Protein AF-0000000069990994 (afdb_homodimer)

Nearest PDB structures (foldseek):
  3nn3-assembly1_C  TM=4.982E-01  e=3.119E-03  Nitrospira defluvii
  3nn1-assembly1_B  TM=4.950E-01  e=4.410E-03  Nitrospira defluvii
  2vxh-assembly1_C  TM=4.899E-01  e=4.410E-03  Azospira oryzae
  3nn4-assembly1_E  TM=4.815E-01  e=4.949E-03  Nitrospira defluvii
  2vxh-assembly1_B  TM=4.324E-01  e=1.048E-02  Azospira oryzae

Radius of gyration: 23.28 Å; Cα contacts (8 Å, |Δi|>4): 1221; chains: 2; bounding box: 60×70×61 Å

Sequence (530 aa):
MNQESAAVFSLHYIGLNLKKGVTAEHFEDFVRQRGVAIPAYPGWRWTLLKGLRGERQNQYLMLFEAPSAEEYAHYIDHNGDQTAHAREFWQQHGEALELIAEWKTFATFAELPTLFSTYSLLAQNNHSSLAEGPNYRAVADEKPVARVVGIHNLALRSGVSAQTFDDFITGNIQRIEDYPGWKFHMLKGQGGNRLDQYAVMLEIESLASLNAFHPELDVSTEKALTFVREHQESERMYEEWRQLASFSGAPQVYTDYITIAGNGDMNQESAAVFSLHYIGLNLKKGVTAEHFEDFVRQRGVAIPAYPGWRWTLLKGLRGERQNQYLMLFEAPSAEEYAHYIDHNGDQTAHAREFWQQHGEALELIAEWKTFATFAELPTLFSTYSLLAQNNHSSLAEGPNYRAVADEKPVARVVGIHNLALRSGVSAQTFDDFITGNIQRIEDYPGWKFHMLKGQGGNRLDQYAVMLEIESLASLNAFHPELDVSTEKALTFVREHQESERMYEEWRQLASFSGAPQVYTDYITIAGNGD

Solvent-accessible surface area (backbone atoms only — not comparable to full-atom values): 26760 Å² total; per-residue (Å²): 128,82,74,72,57,41,34,26,40,33,43,22,55,39,20,51,26,45,73,77,65,45,46,71,67,59,44,52,51,44,35,60,73,52,47,35,69,38,75,54,61,93,79,39,44,38,34,36,29,35,22,67,38,63,52,35,48,77,37,37,32,37,38,36,38,27,66,16,48,66,63,39,49,52,30,33,42,90,86,61,34,72,31,74,57,35,51,53,52,49,66,75,32,57,71,39,52,53,50,50,56,55,46,51,69,36,20,54,55,92,46,58,38,40,51,38,30,32,25,34,48,67,42,56,47,89,80,42,64,41,74,85,74,70,56,22,39,80,49,90,100,48,83,61,47,35,16,25,43,30,44,19,46,38,22,52,23,71,93,49,50,68,66,59,52,52,51,49,47,62,74,45,40,86,47,54,73,59,57,86,31,20,33,50,33,38,30,36,22,72,23,51,43,29,37,74,33,37,30,41,37,35,44,26,63,21,62,67,56,45,41,58,31,39,68,47,88,68,37,71,34,71,62,36,53,50,50,50,70,74,37,50,63,29,54,52,51,48,57,57,43,55,73,42,22,46,54,80,43,73,33,40,60,30,30,38,20,39,35,72,32,27,38,59,127,128,83,73,74,56,41,34,26,40,34,42,21,55,37,20,49,26,44,71,76,65,45,47,72,66,60,44,51,50,45,35,61,73,52,46,36,70,38,77,55,62,93,81,36,42,38,36,35,29,34,23,67,38,64,52,34,46,76,36,38,34,38,40,36,40,27,68,15,49,66,62,38,51,52,30,32,43,91,85,58,34,72,30,72,58,34,52,51,54,49,67,75,32,57,72,38,51,54,49,50,55,55,45,52,72,34,21,55,55,92,46,60,35,41,51,39,31,33,24,33,50,68,42,55,46,88,80,43,65,42,74,85,76,69,56,22,40,80,49,90,101,48,82,60,48,36,16,25,42,31,45,20,45,38,21,53,23,71,94,51,49,70,66,58,51,51,52,51,48,62,72,42,39,85,48,54,73,59,58,86,30,20,35,49,33,38,29,36,22,73,23,52,41,28,37,73,33,38,30,40,37,34,44,28,64,22,62,68,57,46,41,57,31,38,68,48,89,68,37,72,34,70,61,38,53,52,50,49,68,73,38,51,62,28,52,50,51,49,57,58,44,54,72,42,22,45,52,79,43,73,33,39,62,31,30,38,20,37,37,70,34,28,38,62,129

Secondary structure (DSSP, 8-state):
----PPPEEEEEEE-B-GGGT--HHHHHHHHHHTGGGSPPSTT-EEEEEEEEEETTTT-EEEEEEES-HHHHHHHB-TTS-B-HHHHHHHHT-HHHHHHHHHHHHHB--SSTTS-EEEEEEEEE-TT--PPSS-SEE--TTSPPEE-EEEEEEE-BPTT--HHHHHHHHHHHGGG--PPTTEEEEEEEEEEETTTT-EEEEEEES-HHHHHHH-SBTTB--HHHHHHHHH-HHHHHHHHHHTTTB--SSTTS-EEEEEEEEE---/----PPPEEEEEEE-B-GGGT--HHHHHHHHHHTGGGSPPSTT-EEEEEEEEEETTTT-EEEEEEES-HHHHHHHB-TTS-B-HHHHHHHHT-HHHHHHHHHHHHHB--SSTTS-EEEEEEEEE-TT--PPSS-SEE--TTSPPEE-EEEEEEE-BPTT--HHHHHHHHHHHGGG--PPTTEEEEEEEEEEETTTT-EEEEEEES-HHHHHHH-SBTTB--HHHHHHHHH-HHHHHHHHHHTTTB--SSTTS-EEEEEEEEE---

Structure (mmCIF, N/CA/C/O backbone):
data_AF-0000000069990994-model_v1
#
loop_
_entity.id
_entity.type
_entity.pdbx_description
1 polymer 'NIPSNAP protein'
#
loop_
_atom_site.group_PDB
_atom_site.id
_atom_site.type_symbol
_atom_site.label_atom_id
_atom_site.label_alt_id
_atom_site.label_comp_id
_atom_site.label_asym_id
_atom_site.label_entity_id
_atom_site.label_seq_id
_atom_site.pdbx_PDB_ins_code
_atom_site.Cartn_x
_atom_site.Cartn_y
_atom_site.Cartn_z
_atom_site.occupancy
_atom_site.B_iso_or_equiv
_atom_site.auth_seq_id
_atom_site.auth_comp_id
_atom_site.auth_asym_id
_atom_site.auth_atom_id
_atom_site.pdbx_PDB_model_num
ATOM 1 N N . MET A 1 1 ? -7.105 -34.132 13.798 1 24.84 1 MET A N 1
ATOM 2 C CA . MET A 1 1 ? -7.251 -33.699 12.411 1 24.84 1 MET A CA 1
ATOM 3 C C . MET A 1 1 ? -6.093 -32.795 12 1 24.84 1 MET A C 1
ATOM 5 O O . MET A 1 1 ? -5.798 -31.809 12.678 1 24.84 1 MET A O 1
ATOM 9 N N . ASN A 1 2 ? -4.99 -33.21 11.408 1 31.42 2 ASN A N 1
ATOM 10 C CA . ASN A 1 2 ? -3.757 -32.577 10.95 1 31.42 2 ASN A CA 1
ATOM 11 C C . ASN A 1 2 ? -4.034 -31.243 10.262 1 31.42 2 ASN A C 1
ATOM 13 O O . ASN A 1 2 ? -4.63 -31.208 9.184 1 31.42 2 ASN A O 1
ATOM 17 N N . GLN A 1 3 ? -4.454 -30.238 10.849 1 40.96 3 GLN A N 1
ATOM 18 C CA . GLN A 1 3 ? -4.834 -28.957 10.263 1 40.96 3 GLN A CA 1
ATOM 19 C C . GLN A 1 3 ? -3.909 -28.585 9.108 1 40.96 3 GLN A C 1
ATOM 21 O O . GLN A 1 3 ? -2.713 -28.364 9.309 1 40.96 3 GLN A O 1
ATOM 26 N N . GLU A 1 4 ? -3.992 -29.302 8.054 1 50.99 4 GLU A N 1
ATOM 27 C CA . GLU A 1 4 ? -3.243 -29.048 6.828 1 50.99 4 GLU A CA 1
ATOM 28 C C . GLU A 1 4 ? -2.889 -27.57 6.693 1 50.99 4 GLU A C 1
ATOM 30 O O . GLU A 1 4 ? -3.751 -26.703 6.856 1 50.99 4 GLU A O 1
ATOM 35 N N . SER A 1 5 ? -1.59 -27.277 6.944 1 69.56 5 SER A N 1
ATOM 36 C CA . SER A 1 5 ? -1.017 -25.936 6.988 1 69.56 5 SER A CA 1
ATOM 37 C C . SER A 1 5 ? -1.44 -25.114 5.775 1 69.56 5 SER A C 1
ATOM 39 O O . SER A 1 5 ? -1.416 -25.607 4.645 1 69.56 5 SER A O 1
ATOM 41 N N . ALA A 1 6 ? -2.064 -24.01 5.929 1 88.01 6 ALA A N 1
ATOM 42 C CA . ALA A 1 6 ? -2.699 -23.115 4.965 1 88.01 6 ALA A CA 1
ATOM 43 C C . ALA A 1 6 ? -1.682 -22.577 3.963 1 88.01 6 ALA A C 1
ATOM 45 O O . ALA A 1 6 ? -0.519 -22.354 4.308 1 88.01 6 ALA A O 1
ATOM 46 N N . ALA A 1 7 ? -2.03 -22.615 2.689 1 95.55 7 ALA A N 1
ATOM 47 C CA . ALA A 1 7 ? -1.217 -22.018 1.633 1 95.55 7 ALA A CA 1
ATOM 48 C C . ALA A 1 7 ? -0.767 -20.611 2.016 1 95.55 7 ALA A C 1
ATOM 50 O O . ALA A 1 7 ? -1.403 -19.952 2.843 1 95.55 7 ALA A O 1
ATOM 51 N N . VAL A 1 8 ? 0.374 -20.23 1.488 1 96.28 8 VAL A N 1
ATOM 52 C CA . VAL A 1 8 ? 0.934 -18.909 1.755 1 96.28 8 VAL A CA 1
ATOM 53 C C . VAL A 1 8 ? 1.093 -18.141 0.445 1 96.28 8 VAL A C 1
ATOM 55 O O . VAL A 1 8 ? 1.542 -18.7 -0.559 1 96.28 8 VAL A O 1
ATOM 58 N N . PHE A 1 9 ? 0.671 -16.946 0.481 1 96.07 9 PHE A N 1
ATOM 59 C CA . PHE A 1 9 ? 0.817 -16.014 -0.631 1 96.07 9 PHE A CA 1
ATOM 60 C C . PHE A 1 9 ? 1.729 -14.855 -0.249 1 96.07 9 PHE A C 1
ATOM 62 O O . PHE A 1 9 ? 1.488 -14.171 0.748 1 96.07 9 PHE A O 1
ATOM 69 N N . SER A 1 10 ? 2.76 -14.68 -0.959 1 94.49 10 SER A N 1
ATOM 70 C CA . SER A 1 10 ? 3.645 -13.548 -0.704 1 94.49 10 SER A CA 1
ATOM 71 C C . SER A 1 10 ? 3.666 -12.585 -1.886 1 94.49 10 SER A C 1
ATOM 73 O O . SER A 1 10 ? 3.821 -13.007 -3.034 1 94.49 10 SER A O 1
ATOM 75 N N . LEU A 1 11 ? 3.443 -11.325 -1.636 1 92.97 11 LEU A N 1
ATOM 76 C CA . LEU A 1 11 ? 3.417 -10.258 -2.631 1 92.97 11 LEU A CA 1
ATOM 77 C C . LEU A 1 11 ? 4.666 -9.388 -2.528 1 92.97 11 LEU A C 1
ATOM 79 O O . LEU A 1 11 ? 4.968 -8.853 -1.459 1 92.97 11 LEU A O 1
ATOM 83 N N . HIS A 1 12 ? 5.393 -9.255 -3.597 1 92.43 12 HIS A N 1
ATOM 84 C CA . HIS A 1 12 ? 6.594 -8.429 -3.649 1 92.43 12 HIS A CA 1
ATOM 85 C C . HIS A 1 12 ? 6.428 -7.276 -4.633 1 92.43 12 HIS A C 1
ATOM 87 O O . HIS A 1 12 ? 6.132 -7.496 -5.81 1 92.43 12 HIS A O 1
ATOM 93 N N . TYR A 1 13 ? 6.603 -6.109 -4.155 1 90.74 13 TYR A N 1
ATOM 94 C CA . TYR A 1 13 ? 6.43 -4.915 -4.975 1 90.74 13 TYR A CA 1
ATOM 95 C C . TYR A 1 13 ? 7.648 -4.682 -5.861 1 90.74 13 TYR A C 1
ATOM 97 O O . TYR A 1 13 ? 8.755 -4.469 -5.361 1 90.74 13 TYR A O 1
ATOM 105 N N . ILE A 1 14 ? 7.401 -4.645 -7.131 1 93.32 14 ILE A N 1
ATOM 106 C CA . ILE A 1 14 ? 8.484 -4.547 -8.103 1 93.32 14 ILE A CA 1
ATOM 107 C C . ILE A 1 14 ? 8.505 -3.147 -8.713 1 93.32 14 ILE A C 1
ATOM 109 O O . ILE A 1 14 ? 7.507 -2.694 -9.278 1 93.32 14 ILE A O 1
ATOM 113 N N . GLY A 1 15 ? 9.568 -2.482 -8.547 1 91.83 15 GLY A N 1
ATOM 114 C CA . GLY A 1 15 ? 9.742 -1.16 -9.128 1 91.83 15 GLY A CA 1
ATOM 115 C C . GLY A 1 15 ? 10.733 -1.138 -10.277 1 91.83 15 GLY A C 1
ATOM 116 O O . GLY A 1 15 ? 11.783 -1.78 -10.209 1 91.83 15 GLY A O 1
ATOM 117 N N . LEU A 1 16 ? 10.427 -0.432 -11.303 1 92.63 16 LEU A N 1
ATOM 118 C CA . LEU A 1 16 ? 11.296 -0.315 -12.469 1 92.63 16 LEU A CA 1
ATOM 119 C C . LEU A 1 16 ? 12.461 0.626 -12.187 1 92.63 16 LEU A C 1
ATOM 121 O O . LEU A 1 16 ? 12.308 1.609 -11.457 1 92.63 16 LEU A O 1
ATOM 125 N N . ASN A 1 17 ? 13.582 0.288 -12.774 1 90.76 17 ASN A N 1
ATOM 126 C CA . ASN A 1 17 ? 14.734 1.181 -12.706 1 90.76 17 ASN A CA 1
ATOM 127 C C . ASN A 1 17 ? 14.595 2.349 -13.679 1 90.76 17 ASN A C 1
ATOM 129 O O . ASN A 1 17 ? 15.341 2.44 -14.656 1 90.76 17 ASN A O 1
ATOM 133 N N . LEU A 1 18 ? 13.821 3.263 -13.35 1 85.6 18 LEU A N 1
ATOM 134 C CA . LEU A 1 18 ? 13.514 4.384 -14.232 1 85.6 18 LEU A CA 1
ATOM 135 C C . LEU A 1 18 ? 14.728 5.293 -14.398 1 85.6 18 LEU A C 1
ATOM 137 O O . LEU A 1 18 ? 14.889 5.936 -15.437 1 85.6 18 LEU A O 1
ATOM 141 N N . LYS A 1 19 ? 15.551 5.329 -13.408 1 81.69 19 LYS A N 1
ATOM 142 C CA . LYS A 1 19 ? 16.752 6.158 -13.459 1 81.69 19 LYS A CA 1
ATOM 143 C C . LYS A 1 19 ? 17.685 5.706 -14.58 1 81.69 19 LYS A C 1
ATOM 145 O O . LYS A 1 19 ? 18.416 6.517 -15.151 1 81.69 19 LYS A O 1
ATOM 150 N N . LYS A 1 20 ? 17.548 4.472 -14.936 1 86.19 20 LYS A N 1
ATOM 151 C CA . LYS A 1 20 ? 18.393 3.924 -15.993 1 86.19 20 LYS A CA 1
ATOM 152 C C . LYS A 1 20 ? 17.65 3.885 -17.325 1 86.19 20 LYS A C 1
ATOM 154 O O . LYS A 1 20 ? 18.097 3.236 -18.273 1 86.19 20 LYS A O 1
ATOM 159 N N . GLY A 1 21 ? 16.467 4.43 -17.304 1 87.01 21 GLY A N 1
ATOM 160 C CA . GLY A 1 21 ? 15.72 4.55 -18.545 1 87.01 21 GLY A CA 1
ATOM 161 C C . GLY A 1 21 ? 14.933 3.301 -18.891 1 87.01 21 GLY A C 1
ATOM 162 O O . GLY A 1 21 ? 14.482 3.139 -20.028 1 87.01 21 GLY A O 1
ATOM 163 N N . VAL A 1 22 ? 14.766 2.417 -17.986 1 92.85 22 VAL A N 1
ATOM 164 C CA . VAL A 1 22 ? 14.016 1.191 -18.236 1 92.85 22 VAL A CA 1
ATOM 165 C C . VAL A 1 22 ? 12.534 1.516 -18.404 1 92.85 22 VAL A C 1
ATOM 167 O O . VAL A 1 22 ? 11.954 2.236 -17.588 1 92.85 22 VAL A O 1
ATOM 170 N N . THR A 1 23 ? 11.939 0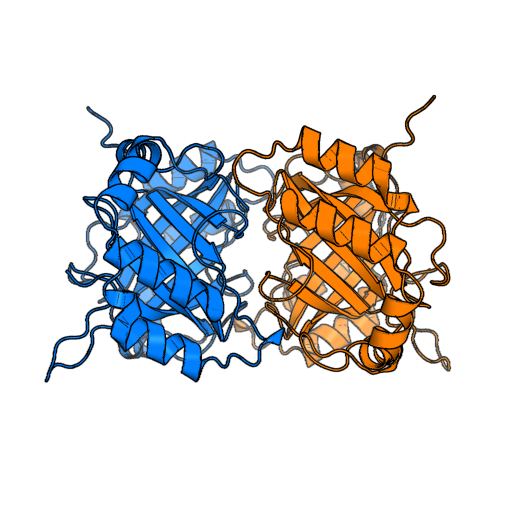.99 -19.518 1 93.64 23 THR A N 1
ATOM 171 C CA . THR A 1 23 ? 10.509 1.145 -19.761 1 93.64 23 THR A CA 1
ATOM 172 C C . THR A 1 23 ? 9.76 -0.141 -19.422 1 93.64 23 THR A C 1
ATOM 174 O O . THR A 1 23 ? 10.375 -1.194 -19.24 1 93.64 23 THR A O 1
ATOM 177 N N . ALA A 1 24 ? 8.486 0.023 -19.312 1 94.79 24 ALA A N 1
ATOM 178 C CA . ALA A 1 24 ? 7.642 -1.147 -19.089 1 94.79 24 ALA A CA 1
ATOM 179 C C . ALA A 1 24 ? 7.865 -2.199 -20.173 1 94.79 24 ALA A C 1
ATOM 181 O O . ALA A 1 24 ? 7.941 -3.394 -19.88 1 94.79 24 ALA A O 1
ATOM 182 N N . GLU A 1 25 ? 7.976 -1.76 -21.366 1 96.64 25 GLU A N 1
ATOM 183 C CA . GLU A 1 25 ? 8.15 -2.662 -22.501 1 96.64 25 GLU A CA 1
ATOM 184 C C . GLU A 1 25 ? 9.452 -3.45 -22.385 1 96.64 25 GLU A C 1
ATOM 186 O O . GLU A 1 25 ? 9.471 -4.663 -22.604 1 96.64 25 GLU A O 1
ATOM 191 N N . HIS A 1 26 ? 10.531 -2.76 -21.994 1 96.83 26 HIS A N 1
ATOM 192 C CA . HIS A 1 26 ? 11.822 -3.418 -21.83 1 96.83 26 HIS A CA 1
ATOM 193 C C . HIS A 1 26 ? 11.753 -4.511 -20.769 1 96.83 26 HIS A C 1
ATOM 195 O O . HIS A 1 26 ? 12.222 -5.629 -20.992 1 96.83 26 HIS A O 1
ATOM 201 N N . PHE A 1 27 ? 11.173 -4.177 -19.732 1 97.52 27 PHE A N 1
ATOM 202 C CA . PHE A 1 27 ? 11.098 -5.097 -18.604 1 97.52 27 PHE A CA 1
ATOM 203 C C . PHE A 1 27 ? 10.2 -6.284 -18.932 1 97.52 27 PHE A C 1
ATOM 205 O O . PHE A 1 27 ? 10.586 -7.437 -18.727 1 97.52 27 PHE A O 1
ATOM 212 N N . GLU A 1 28 ? 9.033 -6.007 -19.475 1 97.84 28 GLU A N 1
ATOM 213 C CA . GLU A 1 28 ? 8.076 -7.065 -19.786 1 97.84 28 GLU A CA 1
ATOM 214 C C . GLU A 1 28 ? 8.618 -8.001 -20.862 1 97.84 28 GLU A C 1
ATOM 216 O O . GLU A 1 28 ? 8.423 -9.216 -20.792 1 97.84 28 GLU A O 1
ATOM 221 N N . ASP A 1 29 ? 9.265 -7.495 -21.853 1 97.04 29 ASP A N 1
ATOM 222 C CA . ASP A 1 29 ? 9.885 -8.32 -22.885 1 97.04 29 ASP A CA 1
ATOM 223 C C . ASP A 1 29 ? 10.926 -9.262 -22.284 1 97.04 29 ASP A C 1
ATOM 225 O O . ASP A 1 29 ? 10.944 -10.455 -22.594 1 97.04 29 ASP A O 1
ATOM 229 N N . PHE A 1 30 ? 11.738 -8.751 -21.455 1 97.8 30 PHE A N 1
ATOM 230 C CA . PHE A 1 30 ? 12.748 -9.578 -20.806 1 97.8 30 PHE A CA 1
ATOM 231 C C . PHE A 1 30 ? 12.098 -10.717 -20.029 1 97.8 30 PHE A C 1
ATOM 233 O O . PHE A 1 30 ? 12.516 -11.871 -20.143 1 97.8 30 PHE A O 1
ATOM 240 N N . VAL A 1 31 ? 11.102 -10.35 -19.184 1 97.34 31 VAL A N 1
ATOM 241 C CA . VAL A 1 31 ? 10.51 -11.353 -18.305 1 97.34 31 VAL A CA 1
ATOM 242 C C . VAL A 1 31 ? 9.849 -12.447 -19.14 1 97.34 31 VAL A C 1
ATOM 244 O O . VAL A 1 31 ? 10.031 -13.637 -18.872 1 97.34 31 VAL A O 1
ATOM 247 N N . ARG A 1 32 ? 9.155 -12.118 -20.204 1 94.48 32 ARG A N 1
ATOM 248 C CA . ARG A 1 32 ? 8.402 -13.071 -21.012 1 94.48 32 ARG A CA 1
ATOM 249 C C . ARG A 1 32 ? 9.337 -13.943 -21.844 1 94.48 32 ARG A C 1
ATOM 251 O O . ARG A 1 32 ? 9.042 -15.112 -22.099 1 94.48 32 ARG A O 1
ATOM 258 N N . GLN A 1 33 ? 10.465 -13.423 -22.204 1 94.41 33 GLN A N 1
ATOM 259 C CA . GLN A 1 33 ? 11.364 -14.154 -23.091 1 94.41 33 GLN A CA 1
ATOM 260 C C . GLN A 1 33 ? 12.365 -14.987 -22.294 1 94.41 33 GLN A C 1
ATOM 262 O O . GLN A 1 33 ? 12.704 -16.105 -22.689 1 94.41 33 GLN A O 1
ATOM 267 N N . ARG A 1 34 ? 12.78 -14.435 -21.186 1 95.65 34 ARG A N 1
ATOM 268 C CA . ARG A 1 34 ? 13.879 -15.093 -20.486 1 95.65 34 ARG A CA 1
ATOM 269 C C . ARG A 1 34 ? 13.561 -15.263 -19.004 1 95.65 34 ARG A C 1
ATOM 271 O O . ARG A 1 34 ? 13.911 -16.279 -18.402 1 95.65 34 ARG A O 1
ATOM 278 N N . GLY A 1 35 ? 12.867 -14.255 -18.473 1 95.31 35 GLY A N 1
ATOM 279 C CA . GLY A 1 35 ? 12.611 -14.262 -17.041 1 95.31 35 GLY A CA 1
ATOM 280 C C . GLY A 1 35 ? 11.765 -15.439 -16.592 1 95.31 35 GLY A C 1
ATOM 281 O O . GLY A 1 35 ? 11.882 -15.894 -15.452 1 95.31 35 GLY A O 1
ATOM 282 N N . VAL A 1 36 ? 10.961 -15.946 -17.488 1 94.78 36 VAL A N 1
ATOM 283 C CA . VAL A 1 36 ? 10.052 -17.039 -17.16 1 94.78 36 VAL A CA 1
ATOM 284 C C . VAL A 1 36 ? 10.852 -18.299 -16.839 1 94.78 36 VAL A C 1
ATOM 286 O O . VAL A 1 36 ? 10.319 -19.251 -16.264 1 94.78 36 VAL A O 1
ATOM 289 N N . ALA A 1 37 ? 12.121 -18.345 -17.204 1 94.83 37 ALA A N 1
ATOM 290 C CA . ALA A 1 37 ? 12.972 -19.51 -16.973 1 94.83 37 ALA A CA 1
ATOM 291 C C . ALA A 1 37 ? 13.469 -19.549 -15.531 1 94.83 37 ALA A C 1
ATOM 293 O O . ALA A 1 37 ? 14.058 -20.542 -15.097 1 94.83 37 ALA A O 1
ATOM 294 N N . ILE A 1 38 ? 13.254 -18.453 -14.764 1 96.58 38 ILE A N 1
ATOM 295 C CA . ILE A 1 38 ? 13.585 -18.48 -13.343 1 96.58 38 ILE A CA 1
ATOM 296 C C . ILE A 1 38 ? 12.663 -19.456 -12.617 1 96.58 38 ILE A C 1
ATOM 298 O O . ILE A 1 38 ? 11.44 -19.295 -12.635 1 96.58 38 ILE A O 1
ATOM 302 N N . PRO A 1 39 ? 13.173 -20.467 -11.98 1 96.18 39 PRO A N 1
ATOM 303 C CA . PRO A 1 39 ? 12.319 -21.461 -11.324 1 96.18 39 PRO A CA 1
ATOM 304 C C . PRO A 1 39 ? 11.718 -20.951 -10.016 1 96.18 39 PRO A C 1
ATOM 306 O O . PRO A 1 39 ? 12.14 -19.911 -9.503 1 96.18 39 PRO A O 1
ATOM 309 N N . ALA A 1 40 ? 10.716 -21.624 -9.628 1 95.86 40 ALA A N 1
ATOM 310 C CA . ALA A 1 40 ? 10.229 -21.483 -8.258 1 95.86 40 ALA A CA 1
ATOM 311 C C . ALA A 1 40 ? 10.783 -22.588 -7.363 1 95.86 40 ALA A C 1
ATOM 313 O O . ALA A 1 40 ? 11.308 -23.589 -7.855 1 95.86 40 ALA A O 1
ATOM 314 N N . TYR A 1 41 ? 10.791 -22.344 -6.06 1 96.61 41 TYR A N 1
ATOM 315 C CA . TYR A 1 41 ? 11.079 -23.437 -5.137 1 96.61 41 TYR A CA 1
ATOM 316 C C . TYR A 1 41 ? 10.124 -24.603 -5.359 1 96.61 41 TYR A C 1
ATOM 318 O O . TYR A 1 41 ? 9.022 -24.421 -5.883 1 96.61 41 TYR A O 1
ATOM 326 N N . PRO A 1 42 ? 10.568 -25.846 -5.017 1 95.33 42 PRO A N 1
ATOM 327 C CA . PRO A 1 42 ? 9.693 -27.005 -5.211 1 95.33 42 PRO A CA 1
ATOM 328 C C . PRO A 1 42 ? 8.307 -26.807 -4.603 1 95.33 42 PRO A C 1
ATOM 330 O O . PRO A 1 42 ? 8.189 -26.469 -3.422 1 95.33 42 PRO A O 1
ATOM 333 N N . GLY A 1 43 ? 7.281 -26.983 -5.452 1 94.09 43 GLY A N 1
ATOM 334 C CA . GLY A 1 43 ? 5.899 -26.855 -5.016 1 94.09 43 GLY A CA 1
ATOM 335 C C . GLY A 1 43 ? 5.378 -25.432 -5.094 1 94.09 43 GLY A C 1
ATOM 336 O O . GLY A 1 43 ? 4.177 -25.196 -4.949 1 94.09 43 GLY A O 1
ATOM 337 N N . TRP A 1 44 ? 6.294 -24.446 -5.297 1 96.18 44 TRP A N 1
ATOM 338 C CA . TRP A 1 44 ? 5.903 -23.042 -5.379 1 96.18 44 TRP A CA 1
ATOM 339 C C . TRP A 1 44 ? 5.542 -22.66 -6.811 1 96.18 44 TRP A C 1
ATOM 341 O O . TRP A 1 44 ? 5.886 -23.374 -7.756 1 96.18 44 TRP A O 1
ATOM 351 N N . ARG A 1 45 ? 4.821 -21.603 -6.921 1 95.84 45 ARG A N 1
ATOM 352 C CA . ARG A 1 45 ? 4.586 -20.914 -8.186 1 95.84 45 ARG A CA 1
ATOM 353 C C . ARG A 1 45 ? 4.784 -19.41 -8.035 1 95.84 45 ARG A C 1
ATOM 355 O O . ARG A 1 45 ? 4.516 -18.847 -6.971 1 95.84 45 ARG A O 1
ATOM 362 N N . TRP A 1 46 ? 5.295 -18.852 -9.064 1 97.32 46 TRP A N 1
ATOM 363 C CA . TRP A 1 46 ? 5.312 -17.393 -9.05 1 97.32 46 TRP A CA 1
ATOM 364 C C . TRP A 1 46 ? 4.668 -16.828 -10.311 1 97.32 46 TRP A C 1
ATOM 366 O O . TRP A 1 46 ? 4.64 -17.49 -11.351 1 97.32 46 TRP A O 1
ATOM 376 N N . THR A 1 47 ? 4.076 -15.631 -10.218 1 97.68 47 THR A N 1
ATOM 377 C CA . THR A 1 47 ? 3.481 -14.884 -11.32 1 97.68 47 THR A CA 1
ATOM 378 C C . THR A 1 47 ? 3.814 -13.399 -11.209 1 97.68 47 THR A C 1
ATOM 380 O O . THR A 1 47 ? 3.871 -12.851 -10.106 1 97.68 47 THR A O 1
ATOM 383 N N . LEU A 1 48 ? 4.118 -12.814 -12.328 1 98.19 48 LEU A N 1
ATOM 384 C CA . LEU A 1 48 ? 4.274 -11.365 -12.385 1 98.19 48 LEU A CA 1
ATOM 385 C C . LEU A 1 48 ? 2.956 -10.691 -12.752 1 98.19 48 LEU A C 1
ATOM 387 O O . LEU A 1 48 ? 2.337 -11.037 -13.761 1 98.19 48 LEU A O 1
ATOM 391 N N . LEU A 1 49 ? 2.578 -9.783 -11.893 1 98.18 49 LEU A N 1
ATOM 392 C CA . LEU A 1 49 ? 1.318 -9.061 -12.03 1 98.18 49 LEU A CA 1
ATOM 393 C C . LEU A 1 49 ? 1.562 -7.613 -12.441 1 98.18 49 LEU A C 1
ATOM 395 O O . LEU A 1 49 ? 2.503 -6.978 -11.96 1 98.18 49 LEU A O 1
ATOM 399 N N . LYS A 1 50 ? 0.735 -7.117 -13.308 1 97.84 50 LYS A N 1
ATOM 400 C CA . LYS A 1 50 ? 0.708 -5.699 -13.656 1 97.84 50 LYS A CA 1
ATOM 401 C C . LYS A 1 50 ? -0.646 -5.077 -13.326 1 97.84 50 LYS A C 1
ATOM 403 O O . LYS A 1 50 ? -1.688 -5.59 -13.74 1 97.84 50 LYS A O 1
ATOM 408 N N . GLY A 1 51 ? -0.621 -4.004 -12.602 1 96.3 51 GLY A N 1
ATOM 409 C CA . GLY A 1 51 ? -1.865 -3.348 -12.23 1 96.3 51 GLY A CA 1
ATOM 410 C C . GLY A 1 51 ? -2.685 -2.903 -13.425 1 96.3 51 GLY A C 1
ATOM 411 O O . GLY A 1 51 ? -2.203 -2.142 -14.267 1 96.3 51 GLY A O 1
ATOM 412 N N . LEU A 1 52 ? -3.9 -3.373 -13.464 1 95.52 52 LEU A N 1
ATOM 413 C CA . LEU A 1 52 ? -4.83 -3.061 -14.543 1 95.52 52 LEU A CA 1
ATOM 414 C C . LEU A 1 52 ? -5.683 -1.846 -14.191 1 95.52 52 LEU A C 1
ATOM 416 O O . LEU A 1 52 ? -5.87 -0.953 -15.02 1 95.52 52 LEU A O 1
ATOM 420 N N . ARG A 1 53 ? -6.175 -1.828 -13.061 1 91.65 53 ARG A N 1
ATOM 421 C CA . ARG A 1 53 ? -7.038 -0.768 -12.55 1 91.65 53 ARG A CA 1
ATOM 422 C C . ARG A 1 53 ? -7.03 -0.743 -11.025 1 91.65 53 ARG A C 1
ATOM 424 O O . ARG A 1 53 ? -6.608 -1.708 -10.385 1 91.65 53 ARG A O 1
ATOM 431 N N . GLY A 1 54 ? -7.483 0.404 -10.472 1 89.51 54 GLY A N 1
ATOM 432 C CA . GLY A 1 54 ? -7.446 0.597 -9.031 1 89.51 54 GLY A CA 1
ATOM 433 C C . GLY A 1 54 ? -6.267 1.434 -8.571 1 89.51 54 GLY A C 1
ATOM 434 O O . GLY A 1 54 ? -5.783 2.293 -9.311 1 89.51 54 GLY A O 1
ATOM 435 N N . GLU A 1 55 ? -5.833 1.151 -7.426 1 85.31 55 GLU A N 1
ATOM 436 C CA . GLU A 1 55 ? -4.887 2.01 -6.72 1 85.31 55 GLU A CA 1
ATOM 437 C C . GLU A 1 55 ? -3.51 1.97 -7.375 1 85.31 55 GLU A C 1
ATOM 439 O O . GLU A 1 55 ? -2.813 2.986 -7.43 1 85.31 55 GLU A O 1
ATOM 444 N N . ARG A 1 56 ? -3.117 0.817 -7.895 1 90.04 56 ARG A N 1
ATOM 445 C CA . ARG A 1 56 ? -1.756 0.62 -8.382 1 90.04 56 ARG A CA 1
ATOM 446 C C . ARG A 1 56 ? -1.749 0.286 -9.87 1 90.04 56 ARG A C 1
ATOM 448 O O . ARG A 1 56 ? -1.109 -0.679 -10.292 1 90.04 56 ARG A O 1
ATOM 455 N N . GLN A 1 57 ? -2.445 1.088 -10.578 1 91.86 57 GLN A N 1
ATOM 456 C CA . GLN A 1 57 ? -2.48 0.904 -12.025 1 91.86 57 GLN A CA 1
ATOM 457 C C . GLN A 1 57 ? -1.088 1.053 -12.632 1 91.86 57 GLN A C 1
ATOM 459 O O . GLN A 1 57 ? -0.355 1.986 -12.298 1 91.86 57 GLN A O 1
ATOM 464 N N . ASN A 1 58 ? -0.655 0.097 -13.414 1 93.21 58 ASN A N 1
ATOM 465 C CA . ASN A 1 58 ? 0.585 0.069 -14.182 1 93.21 58 ASN A CA 1
ATOM 466 C C . ASN A 1 58 ? 1.787 -0.239 -13.294 1 93.21 58 ASN A C 1
ATOM 468 O O . ASN A 1 58 ? 2.933 -0.049 -13.706 1 93.21 58 ASN A O 1
ATOM 472 N N . GLN A 1 59 ? 1.524 -0.643 -12.095 1 92.94 59 GLN A N 1
ATOM 473 C CA . GLN A 1 59 ? 2.583 -1.059 -11.182 1 92.94 59 GLN A CA 1
ATOM 474 C C . GLN A 1 59 ? 2.713 -2.579 -11.145 1 92.94 59 GLN A C 1
ATOM 476 O O . GLN A 1 59 ? 1.767 -3.296 -11.48 1 92.94 59 GLN A O 1
ATOM 481 N N . TYR A 1 60 ? 3.848 -3.036 -10.743 1 95.24 60 TYR A N 1
ATOM 482 C CA . TYR A 1 60 ? 4.127 -4.464 -10.833 1 95.24 60 TYR A CA 1
ATOM 483 C C . TYR A 1 60 ? 4.195 -5.095 -9.448 1 95.24 60 TYR A C 1
ATOM 485 O O . TYR A 1 60 ? 4.658 -4.465 -8.494 1 95.24 60 TYR A O 1
ATOM 493 N N . LEU A 1 61 ? 3.748 -6.337 -9.39 1 95.28 61 LEU A N 1
ATOM 494 C CA . LEU A 1 61 ? 3.805 -7.191 -8.208 1 95.28 61 LEU A CA 1
ATOM 495 C C . LEU A 1 61 ? 4.198 -8.615 -8.584 1 95.28 61 LEU A C 1
ATOM 497 O O . LEU A 1 61 ? 3.712 -9.156 -9.58 1 95.28 61 LEU A O 1
ATOM 501 N N . MET A 1 62 ? 5.127 -9.124 -7.854 1 96.8 62 MET A N 1
ATOM 502 C CA . MET A 1 62 ? 5.379 -10.556 -7.99 1 96.8 62 MET A CA 1
ATOM 503 C C . MET A 1 62 ? 4.657 -11.341 -6.9 1 96.8 62 MET A C 1
ATOM 505 O O . MET A 1 62 ? 4.791 -11.033 -5.714 1 96.8 62 MET A O 1
ATOM 509 N N . LEU A 1 63 ? 3.882 -12.258 -7.284 1 97.57 63 LEU A N 1
ATOM 510 C CA . LEU A 1 63 ? 3.129 -13.123 -6.384 1 97.57 63 LEU A CA 1
ATOM 511 C C . LEU A 1 63 ? 3.759 -14.51 -6.308 1 97.57 63 LEU A C 1
ATOM 513 O O . LEU A 1 63 ? 3.955 -15.164 -7.335 1 97.57 63 LEU A O 1
ATOM 517 N N . PHE A 1 64 ? 4.102 -14.946 -5.103 1 97.02 64 PHE A N 1
ATOM 518 C CA . PHE A 1 64 ? 4.502 -16.326 -4.854 1 97.02 64 PHE A CA 1
ATOM 519 C C . PHE A 1 64 ? 3.402 -17.085 -4.121 1 97.02 64 PHE A C 1
ATOM 521 O O . PHE A 1 64 ? 2.768 -16.545 -3.213 1 97.02 64 PHE A O 1
ATOM 528 N N . GLU A 1 65 ? 3.183 -18.221 -4.554 1 96.91 65 GLU A N 1
ATOM 529 C CA . GLU A 1 65 ? 2.268 -19.145 -3.89 1 96.91 65 GLU A CA 1
ATOM 530 C C . GLU A 1 65 ? 3.005 -20.382 -3.384 1 96.91 65 GLU A C 1
ATOM 532 O O . GLU A 1 65 ? 3.579 -21.135 -4.174 1 96.91 65 GLU A O 1
ATOM 537 N N . ALA A 1 66 ? 3.012 -20.552 -2.132 1 96.82 66 ALA A N 1
ATOM 538 C CA . ALA A 1 66 ? 3.565 -21.745 -1.496 1 96.82 66 ALA A CA 1
ATOM 539 C C . ALA A 1 66 ? 2.455 -22.648 -0.966 1 96.82 66 ALA A C 1
ATOM 541 O O . ALA A 1 66 ? 1.421 -22.164 -0.499 1 96.82 66 ALA A O 1
ATOM 542 N N . PRO A 1 67 ? 2.701 -23.929 -0.971 1 95.69 67 PRO A N 1
ATOM 543 C CA . PRO A 1 67 ? 1.617 -24.856 -0.638 1 95.69 67 PRO A CA 1
ATOM 544 C C . PRO A 1 67 ? 1.248 -24.825 0.843 1 95.69 67 PRO A C 1
ATOM 546 O O . PRO A 1 67 ? 0.136 -25.21 1.215 1 95.69 67 PRO A O 1
ATOM 549 N N . SER A 1 68 ? 2.2 -24.455 1.681 1 95.82 68 SER A N 1
ATOM 550 C CA . SER A 1 68 ? 1.93 -24.407 3.115 1 95.82 68 SER A CA 1
ATOM 551 C C . SER A 1 68 ? 2.892 -23.463 3.827 1 95.82 68 SER A C 1
ATOM 553 O O . SER A 1 68 ? 3.918 -23.073 3.265 1 95.82 68 SER A O 1
ATOM 555 N N . ALA A 1 69 ? 2.485 -23.132 5.007 1 94.23 69 ALA A N 1
ATOM 556 C CA . ALA A 1 69 ? 3.344 -22.291 5.837 1 94.23 69 ALA A CA 1
ATOM 557 C C . ALA A 1 69 ? 4.691 -22.963 6.089 1 94.23 69 ALA A C 1
ATOM 559 O O . ALA A 1 69 ? 5.727 -22.295 6.129 1 94.23 69 ALA A O 1
ATOM 560 N N . GLU A 1 70 ? 4.678 -24.254 6.292 1 95.27 70 GLU A N 1
ATOM 561 C CA . GLU A 1 70 ? 5.906 -25.006 6.532 1 95.27 70 GLU A CA 1
ATOM 562 C C . GLU A 1 70 ? 6.83 -24.955 5.319 1 95.27 70 GLU A C 1
ATOM 564 O O . GLU A 1 70 ? 8.032 -24.716 5.457 1 95.27 70 GLU A O 1
ATOM 569 N N . GLU A 1 71 ? 6.258 -25.148 4.18 1 96.28 71 GLU A N 1
ATOM 570 C CA . GLU A 1 71 ? 7.049 -25.117 2.953 1 96.28 71 GLU A CA 1
ATOM 571 C C . GLU A 1 71 ? 7.572 -23.712 2.67 1 96.28 71 GLU A C 1
ATOM 573 O O . GLU A 1 71 ? 8.672 -23.549 2.137 1 96.28 71 GLU A O 1
ATOM 578 N N . TYR A 1 72 ? 6.732 -22.751 2.982 1 96.31 72 TYR A N 1
ATOM 579 C CA . TYR A 1 72 ? 7.207 -21.378 2.854 1 96.31 72 TYR A CA 1
ATOM 580 C C . TYR A 1 72 ? 8.405 -21.129 3.763 1 96.31 72 TYR A C 1
ATOM 582 O O . TYR A 1 72 ? 9.442 -20.634 3.312 1 96.31 72 TYR A O 1
ATOM 590 N N . ALA A 1 73 ? 8.299 -21.562 5.007 1 95.31 73 ALA A N 1
ATOM 591 C CA . ALA A 1 73 ? 9.317 -21.313 6.024 1 95.31 73 ALA A CA 1
ATOM 592 C C . ALA A 1 73 ? 10.587 -22.109 5.735 1 95.31 73 ALA A C 1
ATOM 594 O O . ALA A 1 73 ? 11.655 -21.8 6.267 1 95.31 73 ALA A O 1
ATOM 595 N N . HIS A 1 74 ? 10.397 -23.128 4.93 1 97.31 74 HIS A N 1
ATOM 596 C CA . HIS A 1 74 ? 11.558 -23.914 4.528 1 97.31 74 HIS A CA 1
ATOM 597 C C . HIS A 1 74 ? 12.546 -23.069 3.731 1 97.31 74 HIS A C 1
ATOM 599 O O . HIS A 1 74 ? 13.757 -23.289 3.803 1 97.31 74 HIS A O 1
ATOM 605 N N . TYR A 1 75 ? 12.079 -21.987 3.076 1 97.5 75 TYR A N 1
ATOM 606 C CA . TYR A 1 75 ? 12.947 -21.24 2.172 1 97.5 75 TYR A CA 1
ATOM 607 C C . TYR A 1 75 ? 13.049 -19.78 2.596 1 97.5 75 TYR A C 1
ATOM 609 O O . TYR A 1 75 ? 14.032 -19.103 2.284 1 97.5 75 TYR A O 1
ATOM 617 N N . ILE A 1 76 ? 12.04 -19.249 3.22 1 94.98 76 ILE A N 1
ATOM 618 C CA . ILE A 1 76 ? 12.017 -17.858 3.658 1 94.98 76 ILE A CA 1
ATOM 619 C C . ILE A 1 76 ? 11.686 -17.791 5.147 1 94.98 76 ILE A C 1
ATOM 621 O O . ILE A 1 76 ? 10.674 -18.34 5.59 1 94.98 76 ILE A O 1
ATOM 625 N N . ASP A 1 77 ? 12.393 -17.086 5.881 1 90.5 77 ASP A N 1
ATOM 626 C CA . ASP A 1 77 ? 12.141 -17.018 7.317 1 90.5 77 ASP A CA 1
ATOM 627 C C . ASP A 1 77 ? 11.176 -15.883 7.652 1 90.5 77 ASP A C 1
ATOM 629 O O . ASP A 1 77 ? 10.661 -15.214 6.754 1 90.5 77 ASP A O 1
ATOM 633 N N . HIS A 1 78 ? 10.885 -15.662 8.912 1 81.85 78 HIS A N 1
ATOM 634 C CA . HIS A 1 78 ? 9.85 -14.739 9.366 1 81.85 78 HIS A CA 1
ATOM 635 C C . HIS A 1 78 ? 10.213 -13.296 9.032 1 81.85 78 HIS A C 1
ATOM 637 O O . HIS A 1 78 ? 9.34 -12.427 8.985 1 81.85 78 HIS A O 1
ATOM 643 N N . ASN A 1 79 ? 11.502 -13.022 8.769 1 79.6 79 ASN A N 1
ATOM 644 C CA . ASN A 1 79 ? 11.947 -11.674 8.435 1 79.6 79 ASN A CA 1
ATOM 645 C C . ASN A 1 79 ? 11.979 -11.451 6.925 1 79.6 79 ASN A C 1
ATOM 647 O O . ASN A 1 79 ? 12.272 -10.348 6.462 1 79.6 79 ASN A O 1
ATOM 651 N N . GLY A 1 80 ? 11.669 -12.483 6.162 1 86.49 80 GLY A N 1
ATOM 652 C CA . GLY A 1 80 ? 11.732 -12.379 4.713 1 86.49 80 GLY A CA 1
ATOM 653 C C . GLY A 1 80 ? 13.084 -12.768 4.145 1 86.49 80 GLY A C 1
ATOM 654 O O . GLY A 1 80 ? 13.31 -12.661 2.937 1 86.49 80 GLY A O 1
ATOM 655 N N . ASP A 1 81 ? 13.988 -13.314 5.017 1 90.3 81 ASP A N 1
ATOM 656 C CA . ASP A 1 81 ? 15.323 -13.717 4.586 1 90.3 81 ASP A CA 1
ATOM 657 C C . ASP A 1 81 ? 15.313 -15.137 4.024 1 90.3 81 ASP A C 1
ATOM 659 O O . ASP A 1 81 ? 14.561 -15.992 4.495 1 90.3 81 ASP A O 1
ATOM 663 N N . GLN A 1 82 ? 16.215 -15.306 3.078 1 94.54 82 GLN A N 1
ATOM 664 C CA . GLN A 1 82 ? 16.417 -16.66 2.574 1 94.54 82 GLN A CA 1
ATOM 665 C C . GLN A 1 82 ? 17.053 -17.554 3.634 1 94.54 82 GLN A C 1
ATOM 667 O O . GLN A 1 82 ? 17.965 -17.127 4.347 1 94.54 82 GLN A O 1
ATOM 672 N N . THR A 1 83 ? 16.506 -18.732 3.762 1 96.85 83 THR A N 1
ATOM 673 C CA . THR A 1 83 ? 17.101 -19.723 4.652 1 96.85 83 THR A CA 1
ATOM 674 C C . THR A 1 83 ? 18.309 -20.384 3.995 1 96.85 83 THR A C 1
ATOM 676 O O . THR A 1 83 ? 18.628 -20.097 2.839 1 96.85 83 THR A O 1
ATOM 679 N N . ALA A 1 84 ? 18.932 -21.307 4.732 1 97.09 84 ALA A N 1
ATOM 680 C CA . ALA A 1 84 ? 20.033 -22.092 4.179 1 97.09 84 ALA A CA 1
ATOM 681 C C . ALA A 1 84 ? 19.556 -22.964 3.02 1 97.09 84 ALA A C 1
ATOM 683 O O . ALA A 1 84 ? 20.272 -23.14 2.032 1 97.09 84 ALA A O 1
ATOM 684 N N . HIS A 1 85 ? 18.343 -23.479 3.13 1 97.81 85 HIS A N 1
ATOM 685 C CA . HIS A 1 85 ? 17.774 -24.316 2.081 1 97.81 85 HIS A CA 1
ATOM 686 C C . HIS A 1 85 ? 17.56 -23.522 0.797 1 97.81 85 HIS A C 1
ATOM 688 O O . HIS A 1 85 ? 17.782 -24.037 -0.301 1 97.81 85 HIS A O 1
ATOM 694 N N . ALA A 1 86 ? 17.101 -22.315 0.958 1 97.45 86 ALA A N 1
ATOM 695 C CA . ALA A 1 86 ? 16.923 -21.447 -0.203 1 97.45 86 ALA A CA 1
ATOM 696 C C . ALA A 1 86 ? 18.255 -21.184 -0.901 1 97.45 86 ALA A C 1
ATOM 698 O O . ALA A 1 86 ? 18.346 -21.265 -2.128 1 97.45 86 ALA A O 1
ATOM 699 N N . ARG A 1 87 ? 19.245 -20.884 -0.125 1 95.92 87 ARG A N 1
ATOM 700 C CA . ARG A 1 87 ? 20.566 -20.607 -0.68 1 95.92 87 ARG A CA 1
ATOM 701 C C . ARG A 1 87 ? 21.116 -21.823 -1.419 1 95.92 87 ARG A C 1
ATOM 703 O O . ARG A 1 87 ? 21.705 -21.689 -2.494 1 95.92 87 ARG A O 1
ATOM 710 N N . GLU A 1 88 ? 20.944 -22.981 -0.827 1 97.28 88 GLU A N 1
ATOM 711 C CA . GLU A 1 88 ? 21.364 -24.219 -1.476 1 97.28 88 GLU A CA 1
ATOM 712 C C . GLU A 1 88 ? 20.637 -24.42 -2.803 1 97.28 88 GLU A C 1
ATOM 714 O O . GLU A 1 88 ? 21.249 -24.814 -3.799 1 97.28 88 GLU A O 1
ATOM 719 N N . PHE A 1 89 ? 19.375 -24.202 -2.827 1 97.73 89 PHE A N 1
ATOM 720 C CA . PHE A 1 89 ? 18.581 -24.31 -4.045 1 97.73 89 PHE A CA 1
ATOM 721 C C . PHE A 1 89 ? 19.16 -23.432 -5.148 1 97.73 89 PHE A C 1
ATOM 723 O O . PHE A 1 89 ? 19.347 -23.889 -6.278 1 97.73 89 PHE A O 1
ATOM 730 N N . TRP A 1 90 ? 19.406 -22.194 -4.851 1 96.32 90 TRP A N 1
ATOM 731 C CA . TRP A 1 90 ? 19.867 -21.249 -5.862 1 96.32 90 TRP A CA 1
ATOM 732 C C . TRP A 1 90 ? 21.285 -21.583 -6.313 1 96.32 90 TRP A C 1
ATOM 734 O O . TRP A 1 90 ? 21.643 -21.362 -7.472 1 96.32 90 TRP A O 1
ATOM 744 N N . GLN A 1 91 ? 22.081 -22.161 -5.378 1 95.8 91 GLN A N 1
ATOM 745 C CA . GLN A 1 91 ? 23.422 -22.601 -5.746 1 95.8 91 GLN A CA 1
ATOM 746 C C . GLN A 1 91 ? 23.37 -23.697 -6.807 1 95.8 91 GLN A C 1
ATOM 748 O O . GLN A 1 91 ? 24.268 -23.8 -7.645 1 95.8 91 GLN A O 1
ATOM 753 N N . GLN A 1 92 ? 22.313 -24.474 -6.799 1 97.08 92 GLN A N 1
ATOM 754 C CA . GLN A 1 92 ? 22.137 -25.567 -7.749 1 97.08 92 GLN A CA 1
ATOM 755 C C . GLN A 1 92 ? 21.532 -25.067 -9.058 1 97.08 92 GLN A C 1
ATOM 757 O O . GLN A 1 92 ? 21.421 -25.823 -10.025 1 97.08 92 GLN A O 1
ATOM 762 N N . HIS A 1 93 ? 21.182 -23.818 -9.115 1 96.14 93 HIS A N 1
ATOM 763 C CA . HIS A 1 93 ? 20.553 -23.241 -10.298 1 96.14 93 HIS A CA 1
ATOM 764 C C . HIS A 1 93 ? 21.296 -21.993 -10.764 1 96.14 93 HIS A C 1
ATOM 766 O O . HIS A 1 93 ? 20.72 -20.904 -10.812 1 96.14 93 HIS A O 1
ATOM 772 N N . GLY A 1 94 ? 22.471 -22.158 -11.209 1 95.09 94 GLY A N 1
ATOM 773 C CA . GLY A 1 94 ? 23.344 -21.062 -11.599 1 95.09 94 GLY A CA 1
ATOM 774 C C . GLY A 1 94 ? 22.771 -20.213 -12.719 1 95.09 94 GLY A C 1
ATOM 775 O O . GLY A 1 94 ? 22.857 -18.984 -12.679 1 95.09 94 GLY A O 1
ATOM 776 N N . GLU A 1 95 ? 22.176 -20.883 -13.693 1 96.06 95 GLU A N 1
ATOM 777 C CA . GLU A 1 95 ? 21.576 -20.162 -14.812 1 96.06 95 GLU A CA 1
ATOM 778 C C . GLU A 1 95 ? 20.468 -19.228 -14.336 1 96.06 95 GLU A C 1
ATOM 780 O O . GLU A 1 95 ? 20.313 -18.122 -14.859 1 96.06 95 GLU A O 1
ATOM 785 N N . ALA A 1 96 ? 19.736 -19.676 -13.37 1 96.01 96 ALA A N 1
ATOM 786 C CA . ALA A 1 96 ? 18.671 -18.849 -12.807 1 96.01 96 ALA A CA 1
ATOM 787 C C . ALA A 1 96 ? 19.244 -17.63 -12.091 1 96.01 96 ALA A C 1
ATOM 789 O O . ALA A 1 96 ? 18.669 -16.54 -12.151 1 96.01 96 ALA A O 1
ATOM 790 N N . LEU A 1 97 ? 20.319 -17.765 -11.434 1 96.77 97 LEU A N 1
ATOM 791 C CA . LEU A 1 97 ? 20.965 -16.653 -10.745 1 96.77 97 LEU A CA 1
ATOM 792 C C . LEU A 1 97 ? 21.416 -15.587 -11.737 1 96.77 97 LEU A C 1
ATOM 794 O O . LEU A 1 97 ? 21.336 -14.391 -11.449 1 96.77 97 LEU A O 1
ATOM 798 N N . GLU A 1 98 ? 21.873 -16.035 -12.836 1 97.31 98 GLU A N 1
ATOM 799 C CA . GLU A 1 98 ? 22.255 -15.097 -13.887 1 97.31 98 GLU A CA 1
ATOM 800 C C . GLU A 1 98 ? 21.045 -14.324 -14.404 1 97.31 98 GLU A C 1
ATOM 802 O O . GLU A 1 98 ? 21.133 -13.121 -14.659 1 97.31 98 GLU A O 1
ATOM 807 N N . LEU A 1 99 ? 19.973 -15.02 -14.573 1 97.5 99 LEU A N 1
ATOM 808 C CA . LEU A 1 99 ? 18.742 -14.38 -15.025 1 97.5 99 LEU A CA 1
ATOM 809 C C . LEU A 1 99 ? 18.244 -13.37 -13.997 1 97.5 99 LEU A C 1
ATOM 811 O O . LEU A 1 99 ? 17.76 -12.296 -14.359 1 97.5 99 LEU A O 1
ATOM 815 N N . ILE A 1 100 ? 18.366 -13.728 -12.732 1 97.22 100 ILE A N 1
ATOM 816 C CA . ILE A 1 100 ? 17.955 -12.823 -11.664 1 97.22 100 ILE A CA 1
ATOM 817 C C . ILE A 1 100 ? 18.839 -11.578 -11.675 1 97.22 100 ILE A C 1
ATOM 819 O O . ILE A 1 100 ? 18.347 -10.459 -11.506 1 97.22 100 ILE A O 1
ATOM 823 N N . ALA A 1 101 ? 20.1 -11.769 -11.877 1 97.12 101 ALA A N 1
ATOM 824 C CA . ALA A 1 101 ? 21.013 -10.633 -11.982 1 97.12 101 ALA A CA 1
ATOM 825 C C . ALA A 1 101 ? 20.612 -9.713 -13.132 1 97.12 101 ALA A C 1
ATOM 827 O O . ALA A 1 101 ? 20.647 -8.488 -12.995 1 97.12 101 ALA A O 1
ATOM 828 N N . GLU A 1 102 ? 20.279 -10.306 -14.214 1 97.86 102 GLU A N 1
ATOM 829 C CA . GLU A 1 102 ? 19.81 -9.518 -15.35 1 97.86 102 GLU A CA 1
ATOM 830 C C . GLU A 1 102 ? 18.498 -8.809 -15.025 1 97.86 102 GLU A C 1
ATOM 832 O O . GLU A 1 102 ? 18.324 -7.633 -15.352 1 97.86 102 GLU A O 1
ATOM 837 N N . TRP A 1 103 ? 17.55 -9.535 -14.399 1 97.72 103 TRP A N 1
ATOM 838 C CA . TRP A 1 103 ? 16.299 -8.938 -13.944 1 97.72 103 TRP A CA 1
ATOM 839 C C . TRP A 1 103 ? 16.563 -7.669 -13.14 1 97.72 103 TRP A C 1
ATOM 841 O O . TRP A 1 103 ? 15.915 -6.642 -13.358 1 97.72 103 TRP A O 1
ATOM 851 N N . LYS A 1 104 ? 17.507 -7.688 -12.309 1 95.31 104 LYS A N 1
ATOM 852 C CA . LYS A 1 104 ? 17.802 -6.603 -11.379 1 95.31 104 LYS A CA 1
ATOM 853 C C . LYS A 1 104 ? 18.37 -5.39 -12.11 1 95.31 104 LYS A C 1
ATOM 855 O O . LYS A 1 104 ? 18.446 -4.297 -11.545 1 95.31 104 LYS A O 1
ATOM 860 N N . THR A 1 105 ? 18.709 -5.499 -13.36 1 95.75 105 THR A N 1
ATOM 861 C CA . THR A 1 105 ? 19.102 -4.34 -14.154 1 95.75 105 THR A CA 1
ATOM 862 C C . THR A 1 105 ? 17.874 -3.577 -14.642 1 95.75 105 THR A C 1
ATOM 864 O O . THR A 1 105 ? 17.969 -2.402 -15.001 1 95.75 105 THR A O 1
ATOM 867 N N . PHE A 1 106 ? 16.714 -4.234 -14.649 1 95.82 106 PHE A N 1
ATOM 868 C CA . PHE A 1 106 ? 15.482 -3.625 -15.136 1 95.82 106 PHE A CA 1
ATOM 869 C C . PHE A 1 106 ? 14.62 -3.145 -13.975 1 95.82 106 PHE A C 1
ATOM 871 O O . PHE A 1 106 ? 13.979 -2.096 -14.063 1 95.82 106 PHE A O 1
ATOM 878 N N . ALA A 1 107 ? 14.597 -3.926 -12.895 1 95.16 107 ALA A N 1
ATOM 879 C CA . ALA A 1 107 ? 13.648 -3.714 -11.806 1 95.16 107 ALA A CA 1
ATOM 880 C C . ALA A 1 107 ? 14.115 -4.406 -10.528 1 95.16 107 ALA A C 1
ATOM 882 O O . ALA A 1 107 ? 15.028 -5.233 -10.562 1 95.16 107 ALA A O 1
ATOM 883 N N . THR A 1 108 ? 13.505 -4.035 -9.433 1 93.74 108 THR A N 1
ATOM 884 C CA . THR A 1 108 ? 13.742 -4.799 -8.214 1 93.74 108 THR A CA 1
ATOM 885 C C . THR A 1 108 ? 13.245 -6.233 -8.369 1 93.74 108 THR A C 1
ATOM 887 O O . THR A 1 108 ? 12.364 -6.506 -9.188 1 93.74 108 THR A O 1
ATOM 890 N N . PHE A 1 109 ? 13.858 -7.083 -7.66 1 94.87 109 PHE A N 1
ATOM 891 C CA . PHE A 1 109 ? 13.468 -8.488 -7.646 1 94.87 109 PHE A CA 1
ATOM 892 C C . PHE A 1 109 ? 12.891 -8.875 -6.289 1 94.87 109 PHE A C 1
ATOM 894 O O . PHE A 1 109 ? 13.039 -8.137 -5.312 1 94.87 109 PHE A O 1
ATOM 901 N N . ALA A 1 110 ? 12.205 -10.021 -6.225 1 92.58 110 ALA A N 1
ATOM 902 C CA . ALA A 1 110 ? 11.453 -10.484 -5.061 1 92.58 110 ALA A CA 1
ATOM 903 C C . ALA A 1 110 ? 12.388 -11.021 -3.982 1 92.58 110 ALA A C 1
ATOM 905 O O . ALA A 1 110 ? 12.27 -12.177 -3.568 1 92.58 110 ALA A O 1
ATOM 906 N N . GLU A 1 111 ? 13.263 -10.284 -3.523 1 90.73 111 GLU A N 1
ATOM 907 C CA . GLU A 1 111 ? 14.151 -10.512 -2.387 1 90.73 111 GLU A CA 1
ATOM 908 C C . GLU A 1 111 ? 14.446 -9.21 -1.648 1 90.73 111 GLU A C 1
ATOM 910 O O . GLU A 1 111 ? 14.302 -8.123 -2.212 1 90.73 111 GLU A O 1
ATOM 915 N N . LEU A 1 112 ? 14.786 -9.333 -0.4 1 88.38 112 LEU A N 1
ATOM 916 C CA . LEU A 1 112 ? 15.141 -8.146 0.371 1 88.38 112 LEU A CA 1
ATOM 917 C C . LEU A 1 112 ? 16.278 -7.383 -0.301 1 88.38 112 LEU A C 1
ATOM 919 O O . LEU A 1 112 ? 17.177 -7.989 -0.888 1 88.38 112 LEU A O 1
ATOM 923 N N . PRO A 1 113 ? 16.283 -6.044 -0.33 1 89.96 113 PRO A N 1
ATOM 924 C CA . PRO A 1 113 ? 15.41 -5.137 0.418 1 89.96 113 PRO A CA 1
ATOM 925 C C . PRO A 1 113 ? 14.205 -4.673 -0.396 1 89.96 113 PRO A C 1
ATOM 927 O O . PRO A 1 113 ? 13.987 -3.469 -0.553 1 89.96 113 PRO A O 1
ATOM 930 N N . THR A 1 114 ? 13.4 -5.534 -0.952 1 88.9 114 THR A N 1
ATOM 931 C CA . THR A 1 114 ? 12.15 -5.223 -1.637 1 88.9 114 THR A CA 1
ATOM 932 C C . THR A 1 114 ? 10.968 -5.322 -0.676 1 88.9 114 THR A C 1
ATOM 934 O O . THR A 1 114 ? 10.897 -6.248 0.134 1 88.9 114 THR A O 1
ATOM 937 N N . LEU A 1 115 ? 10.073 -4.315 -0.785 1 86.5 115 LEU A N 1
ATOM 938 C CA . LEU A 1 115 ? 8.865 -4.35 0.033 1 86.5 115 LEU A CA 1
ATOM 939 C C . LEU A 1 115 ? 8.029 -5.586 -0.285 1 86.5 115 LEU A C 1
ATOM 941 O O . LEU A 1 115 ? 7.871 -5.95 -1.452 1 86.5 115 LEU A O 1
ATOM 945 N N . PHE A 1 116 ? 7.537 -6.265 0.817 1 87.86 116 PHE A N 1
ATOM 946 C CA . PHE A 1 116 ? 6.735 -7.459 0.576 1 87.86 116 PHE A CA 1
ATOM 947 C C . PHE A 1 116 ? 5.727 -7.669 1.7 1 87.86 116 PHE A C 1
ATOM 949 O O . PHE A 1 116 ? 5.833 -7.049 2.76 1 87.86 116 PHE A O 1
ATOM 956 N N . SER A 1 117 ? 4.726 -8.425 1.413 1 87.52 117 SER A N 1
ATOM 957 C CA . SER A 1 117 ? 3.756 -8.92 2.385 1 87.52 117 SER A CA 1
ATOM 958 C C . SER A 1 117 ? 3.523 -10.418 2.22 1 87.52 117 SER A C 1
ATOM 960 O O . SER A 1 117 ? 3.506 -10.928 1.098 1 87.52 117 SER A O 1
ATOM 962 N N . THR A 1 118 ? 3.381 -11.044 3.335 1 91.28 118 THR A N 1
ATOM 963 C CA . THR A 1 118 ? 3.058 -12.467 3.323 1 91.28 118 THR A CA 1
ATOM 964 C C . THR A 1 118 ? 1.682 -12.714 3.934 1 91.28 118 THR A C 1
ATOM 966 O O . THR A 1 118 ? 1.365 -12.181 4.999 1 91.28 118 THR A O 1
ATOM 969 N N . TYR A 1 119 ? 0.922 -13.534 3.269 1 93.15 119 TYR A N 1
ATOM 970 C CA . TYR A 1 119 ? -0.433 -13.853 3.706 1 93.15 119 TYR A CA 1
ATOM 971 C C . TYR A 1 119 ? -0.624 -15.359 3.834 1 93.15 119 TYR A C 1
ATOM 973 O O . TYR A 1 119 ? -0.129 -16.127 3.006 1 93.15 119 TYR A O 1
ATOM 981 N N . SER A 1 120 ? -1.34 -15.732 4.845 1 94.41 120 SER A N 1
ATOM 982 C CA . SER A 1 120 ? -1.836 -17.101 4.936 1 94.41 120 SER A CA 1
ATOM 983 C C . SER A 1 120 ? -3.278 -17.201 4.451 1 94.41 120 SER A C 1
ATOM 985 O O . SER A 1 120 ? -4.058 -16.259 4.609 1 94.41 120 SER A O 1
ATOM 987 N N . LEU A 1 121 ? -3.555 -18.281 3.869 1 96.65 121 LEU A N 1
ATOM 988 C CA . LEU A 1 121 ? -4.935 -18.549 3.478 1 96.65 121 LEU A CA 1
ATOM 989 C C . LEU A 1 121 ? -5.802 -18.825 4.701 1 96.65 121 LEU A C 1
ATOM 991 O O . LEU A 1 121 ? -5.552 -19.778 5.443 1 96.65 121 LEU A O 1
ATOM 995 N N . LEU A 1 122 ? -6.753 -17.998 4.914 1 95.28 122 LEU A N 1
ATOM 996 C CA . LEU A 1 122 ? -7.693 -18.193 6.012 1 95.28 122 LEU A CA 1
ATOM 997 C C . LEU A 1 122 ? -8.86 -19.075 5.578 1 95.28 122 LEU A C 1
ATOM 999 O O . LEU A 1 122 ? -9.274 -19.971 6.317 1 95.28 122 LEU A O 1
ATOM 1003 N N . ALA A 1 123 ? -9.391 -18.78 4.396 1 96.52 123 ALA A N 1
ATOM 1004 C CA . ALA A 1 123 ? -10.498 -19.541 3.821 1 96.52 123 ALA A CA 1
ATOM 1005 C C . ALA A 1 123 ? -10.61 -19.295 2.319 1 96.52 123 ALA A C 1
ATOM 1007 O O . ALA A 1 123 ? -10.104 -18.294 1.808 1 96.52 123 ALA A O 1
ATOM 1008 N N . GLN A 1 124 ? -11.207 -20.224 1.613 1 96.14 124 GLN A N 1
ATOM 1009 C CA . GLN A 1 124 ? -11.489 -20.054 0.191 1 96.14 124 GLN A CA 1
ATOM 1010 C C . GLN A 1 124 ? -12.735 -20.832 -0.219 1 96.14 124 GLN A C 1
ATOM 1012 O O . GLN A 1 124 ? -13.176 -21.732 0.499 1 96.14 124 GLN A O 1
ATOM 1017 N N . ASN A 1 125 ? -13.276 -20.382 -1.274 1 92.12 125 ASN A N 1
ATOM 1018 C CA . ASN A 1 125 ? -14.387 -21.152 -1.823 1 92.12 125 ASN A CA 1
ATOM 1019 C C . ASN A 1 125 ? -13.902 -22.43 -2.501 1 92.12 125 ASN A C 1
ATOM 1021 O O . ASN A 1 125 ? -13.132 -22.375 -3.461 1 92.12 125 ASN A O 1
ATOM 1025 N N . ASN A 1 126 ? -14.444 -23.544 -2.053 1 89.95 126 ASN A N 1
ATOM 1026 C CA . ASN A 1 126 ? -13.986 -24.822 -2.587 1 89.95 126 ASN A CA 1
ATOM 1027 C C . ASN A 1 126 ? -14.854 -25.285 -3.754 1 89.95 126 ASN A C 1
ATOM 1029 O O . ASN A 1 126 ? -14.572 -26.311 -4.374 1 89.95 126 ASN A O 1
ATOM 1033 N N . HIS A 1 127 ? -15.838 -24.606 -4.121 1 91.26 127 HIS A N 1
ATOM 1034 C CA . HIS A 1 127 ? -16.729 -24.969 -5.218 1 91.26 127 HIS A CA 1
ATOM 1035 C C . HIS A 1 127 ? -16.565 -24.017 -6.398 1 91.26 127 HIS A C 1
ATOM 1037 O O . HIS A 1 127 ? -17.481 -23.866 -7.21 1 91.26 127 HIS A O 1
ATOM 1043 N N . SER A 1 128 ? -15.45 -23.464 -6.558 1 93.23 128 SER A N 1
ATOM 1044 C CA . SER A 1 128 ? -15.184 -22.548 -7.662 1 93.23 128 SER A CA 1
ATOM 1045 C C . SER A 1 128 ? -15.133 -23.287 -8.995 1 93.23 128 SER A C 1
ATOM 1047 O O . SER A 1 128 ? -14.7 -24.439 -9.055 1 93.23 128 SER A O 1
ATOM 1049 N N . SER A 1 129 ? -15.588 -22.619 -10.038 1 95.95 129 SER A N 1
ATOM 1050 C CA . SER A 1 129 ? -15.527 -23.191 -11.379 1 95.95 129 SER A CA 1
ATOM 1051 C C . SER A 1 129 ? -14.241 -22.788 -12.093 1 95.95 129 SER A C 1
ATOM 1053 O O . SER A 1 129 ? -14.057 -23.096 -13.272 1 95.95 129 SER A O 1
ATOM 1055 N N . LEU A 1 130 ? -13.394 -22.064 -11.448 1 96.33 130 LEU A N 1
ATOM 1056 C CA . LEU A 1 130 ? -12.11 -21.718 -12.049 1 96.33 130 LEU A CA 1
ATOM 1057 C C . LEU A 1 130 ? -11.277 -22.968 -12.31 1 96.33 130 LEU A C 1
ATOM 1059 O O . LEU A 1 130 ? -11.023 -23.753 -11.393 1 96.33 130 LEU A O 1
ATOM 1063 N N . ALA A 1 131 ? -10.88 -23.131 -13.502 1 93.76 131 ALA A N 1
ATOM 1064 C CA . ALA A 1 131 ? -10.068 -24.293 -13.854 1 93.76 131 ALA A CA 1
ATOM 1065 C C . ALA A 1 131 ? -8.746 -24.29 -13.09 1 93.76 131 ALA A C 1
ATOM 1067 O O . ALA A 1 131 ? -8.136 -23.236 -12.898 1 93.76 131 ALA A O 1
ATOM 1068 N N . GLU A 1 132 ? -8.322 -25.434 -12.681 1 90.54 132 GLU A N 1
ATOM 1069 C CA . GLU A 1 132 ? -7.011 -25.545 -12.049 1 90.54 132 GLU A CA 1
ATOM 1070 C C . GLU A 1 132 ? -5.897 -25.15 -13.014 1 90.54 132 GLU A C 1
ATOM 1072 O O . GLU A 1 132 ? -6.063 -25.242 -14.232 1 90.54 132 GLU A O 1
ATOM 1077 N N . GLY A 1 133 ? -4.783 -24.772 -12.437 1 89.67 133 GLY A N 1
ATOM 1078 C CA . GLY A 1 133 ? -3.644 -24.395 -13.26 1 89.67 133 GLY A CA 1
ATOM 1079 C C . GLY A 1 133 ? -3.002 -23.09 -12.828 1 89.67 133 GLY A C 1
ATOM 1080 O O . GLY A 1 133 ? -3.447 -22.462 -11.866 1 89.67 133 GLY A O 1
ATOM 1081 N N . PRO A 1 134 ? -1.989 -22.77 -13.605 1 92.17 134 PRO A N 1
ATOM 1082 C CA . PRO A 1 134 ? -1.266 -21.548 -13.243 1 92.17 134 PRO A CA 1
ATOM 1083 C C . PRO A 1 134 ? -2.02 -20.279 -13.635 1 92.17 134 PRO A C 1
ATOM 1085 O O . PRO A 1 134 ? -2.928 -20.328 -14.468 1 92.17 134 PRO A O 1
ATOM 1088 N N . ASN A 1 135 ? -1.676 -19.217 -13.049 1 95.77 135 ASN A N 1
ATOM 1089 C CA . ASN A 1 135 ? -2.279 -17.928 -13.369 1 95.77 135 ASN A CA 1
ATOM 1090 C C . ASN A 1 135 ? -1.81 -17.41 -14.726 1 95.77 135 ASN A C 1
ATOM 1092 O O . ASN A 1 135 ? -2.462 -16.556 -15.328 1 95.77 135 ASN A O 1
ATOM 1096 N N . TYR A 1 136 ? -0.69 -17.917 -15.138 1 95 136 TYR A N 1
ATOM 1097 C CA . TYR A 1 136 ? -0.138 -17.522 -16.429 1 95 136 TYR A CA 1
ATOM 1098 C C . TYR A 1 136 ? 0.491 -18.714 -17.141 1 95 136 TYR A C 1
ATOM 1100 O O . TYR A 1 136 ? 1.173 -19.529 -16.516 1 95 136 TYR A O 1
ATOM 1108 N N . ARG A 1 137 ? 0.238 -18.834 -18.427 1 92.28 137 ARG A N 1
ATOM 1109 C CA . ARG A 1 137 ? 0.837 -19.859 -19.276 1 92.28 137 ARG A CA 1
ATOM 1110 C C . ARG A 1 137 ? 0.882 -19.406 -20.732 1 92.28 137 ARG A C 1
ATOM 1112 O O . ARG A 1 137 ? -0.134 -18.988 -21.29 1 92.28 137 ARG A O 1
ATOM 1119 N N . ALA A 1 138 ? 2.092 -19.425 -21.202 1 89.43 138 ALA A N 1
ATOM 1120 C CA . ALA A 1 138 ? 2.264 -19.111 -22.618 1 89.43 138 ALA A CA 1
ATOM 1121 C C . ALA A 1 138 ? 2.933 -20.265 -23.358 1 89.43 138 ALA A C 1
ATOM 1123 O O . ALA A 1 138 ? 4.059 -20.65 -23.034 1 89.43 138 ALA A O 1
ATOM 1124 N N . VAL A 1 139 ? 2.218 -20.931 -24.171 1 83.71 139 VAL A N 1
ATOM 1125 C CA . VAL A 1 139 ? 2.732 -22.004 -25.017 1 83.71 139 VAL A CA 1
ATOM 1126 C C . VAL A 1 139 ? 2.64 -21.594 -26.485 1 83.71 139 VAL A C 1
ATOM 1128 O O . VAL A 1 139 ? 1.687 -20.924 -26.89 1 83.71 139 VAL A O 1
ATOM 1131 N N . ALA A 1 140 ? 3.675 -22.002 -27.171 1 81.17 140 ALA A N 1
ATOM 1132 C CA . ALA A 1 140 ? 3.731 -21.656 -28.59 1 81.17 140 ALA A CA 1
ATOM 1133 C C . ALA A 1 140 ? 2.455 -22.085 -29.309 1 81.17 140 ALA A C 1
ATOM 1135 O O . ALA A 1 140 ? 1.958 -23.193 -29.097 1 81.17 140 ALA A O 1
ATOM 1136 N N . ASP A 1 141 ? 1.831 -21.21 -30.132 1 86.49 141 ASP A N 1
ATOM 1137 C CA . ASP A 1 141 ? 0.707 -21.439 -31.034 1 86.49 141 ASP A CA 1
ATOM 1138 C C . ASP A 1 141 ? -0.604 -21.559 -30.26 1 86.49 141 ASP A C 1
ATOM 1140 O O . ASP A 1 141 ? -1.593 -22.079 -30.78 1 86.49 141 ASP A O 1
ATOM 1144 N N . GLU A 1 142 ? -0.559 -21.269 -28.92 1 85.76 142 GLU A N 1
ATOM 1145 C CA . GLU A 1 142 ? -1.777 -21.247 -28.115 1 85.76 142 GLU A CA 1
ATOM 1146 C C . GLU A 1 142 ? -2.026 -19.86 -27.53 1 85.76 142 GLU A C 1
ATOM 1148 O O . GLU A 1 142 ? -1.089 -19.08 -27.348 1 85.76 142 GLU A O 1
ATOM 1153 N N . LYS A 1 143 ? -3.281 -19.641 -27.38 1 84.33 143 LYS A N 1
ATOM 1154 C CA . LYS A 1 143 ? -3.61 -18.4 -26.684 1 84.33 143 LYS A CA 1
ATOM 1155 C C . LYS A 1 143 ? -3.115 -18.431 -25.241 1 84.33 143 LYS A C 1
ATOM 1157 O O . LYS A 1 143 ? -3.367 -19.393 -24.513 1 84.33 143 LYS A O 1
ATOM 1162 N N . PRO A 1 144 ? -2.402 -17.409 -24.858 1 88.05 144 PRO A N 1
ATOM 1163 C CA . PRO A 1 144 ? -1.874 -17.436 -23.492 1 88.05 144 PRO A CA 1
ATOM 1164 C C . PRO A 1 144 ? -2.974 -17.385 -22.434 1 88.05 144 PRO A C 1
ATOM 1166 O O . PRO A 1 144 ? -4.005 -16.739 -22.64 1 88.05 144 PRO A O 1
ATOM 1169 N N . VAL A 1 145 ? -2.781 -18.167 -21.429 1 92.06 145 VAL A N 1
ATOM 1170 C CA . VAL A 1 145 ? -3.591 -18.021 -20.224 1 92.06 145 VAL A CA 1
ATOM 1171 C C . VAL A 1 145 ? -3.071 -16.852 -19.391 1 92.06 145 VAL A C 1
ATOM 1173 O O . VAL A 1 145 ? -1.901 -16.829 -19.004 1 92.06 145 VAL A O 1
ATOM 1176 N N . ALA A 1 146 ? -3.818 -15.895 -19.201 1 96.43 146 ALA A N 1
ATOM 1177 C CA . ALA A 1 146 ? -3.512 -14.73 -18.376 1 96.43 146 ALA A CA 1
ATOM 1178 C C . ALA A 1 146 ? -4.677 -14.392 -17.45 1 96.43 146 ALA A C 1
ATOM 1180 O O . ALA A 1 146 ? -5.618 -13.703 -17.851 1 96.43 146 ALA A O 1
ATOM 1181 N N . ARG A 1 147 ? -4.577 -14.84 -16.262 1 97.99 147 ARG A N 1
ATOM 1182 C CA . ARG A 1 147 ? -5.652 -14.61 -15.301 1 97.99 147 ARG A CA 1
ATOM 1183 C C . ARG A 1 147 ? -5.562 -13.21 -14.704 1 97.99 147 ARG A C 1
ATOM 1185 O O . ARG A 1 147 ? -4.525 -12.551 -14.807 1 97.99 147 ARG A O 1
ATOM 1192 N N . VAL A 1 148 ? -6.669 -12.762 -14.216 1 98.22 148 VAL A N 1
ATOM 1193 C CA . VAL A 1 148 ? -6.704 -11.542 -13.416 1 98.22 148 VAL A CA 1
ATOM 1194 C C . VAL A 1 148 ? -6.685 -11.896 -11.931 1 98.22 148 VAL A C 1
ATOM 1196 O O . VAL A 1 148 ? -7.37 -12.827 -11.5 1 98.22 148 VAL A O 1
ATOM 1199 N N . VAL A 1 149 ? -5.853 -11.214 -11.213 1 98.18 149 VAL A N 1
ATOM 1200 C CA . VAL A 1 149 ? -5.785 -11.382 -9.766 1 98.18 149 VAL A CA 1
ATOM 1201 C C . VAL A 1 149 ? -6.165 -10.074 -9.075 1 98.18 149 VAL A C 1
ATOM 1203 O O . VAL A 1 149 ? -5.436 -9.083 -9.164 1 98.18 149 VAL A O 1
ATOM 1206 N N . GLY A 1 150 ? -7.295 -10.068 -8.469 1 96.49 150 GLY A N 1
ATOM 1207 C CA . GLY A 1 150 ? -7.694 -8.912 -7.681 1 96.49 150 GLY A CA 1
ATOM 1208 C C . GLY A 1 150 ? -7.241 -8.99 -6.236 1 96.49 150 GLY A C 1
ATOM 1209 O O . GLY A 1 150 ? -7.406 -10.023 -5.583 1 96.49 150 GLY A O 1
ATOM 1210 N N . ILE A 1 151 ? -6.633 -7.985 -5.753 1 94.42 151 ILE A N 1
ATOM 1211 C CA . ILE A 1 151 ? -6.24 -7.876 -4.352 1 94.42 151 ILE A CA 1
ATOM 1212 C C . ILE A 1 151 ? -6.989 -6.72 -3.694 1 94.42 151 ILE A C 1
ATOM 1214 O O . ILE A 1 151 ? -6.769 -5.555 -4.035 1 94.42 151 ILE A O 1
ATOM 1218 N N . HIS A 1 152 ? -7.878 -7.035 -2.744 1 92.81 152 HIS A N 1
ATOM 1219 C CA . HIS A 1 152 ? -8.716 -6.07 -2.041 1 92.81 152 HIS A CA 1
ATOM 1220 C C . HIS A 1 152 ? -8.417 -6.068 -0.545 1 92.81 152 HIS A C 1
ATOM 1222 O O . HIS A 1 152 ? -8.661 -7.063 0.142 1 92.81 152 HIS A O 1
ATOM 1228 N N . ASN A 1 153 ? -7.961 -4.979 -0.118 1 89.81 153 ASN A N 1
ATOM 1229 C CA . ASN A 1 153 ? -7.579 -4.898 1.287 1 89.81 153 ASN A CA 1
ATOM 1230 C C . ASN A 1 153 ? -8.777 -4.576 2.176 1 89.81 153 ASN A C 1
ATOM 1232 O O . ASN A 1 153 ? -9.648 -3.794 1.792 1 89.81 153 ASN A O 1
ATOM 1236 N N . LEU A 1 154 ? -8.749 -5.128 3.38 1 91.11 154 LEU A N 1
ATOM 1237 C CA . LEU A 1 154 ? -9.86 -4.948 4.309 1 91.11 154 LEU A CA 1
ATOM 1238 C C . LEU A 1 154 ? -9.365 -4.413 5.649 1 91.11 154 LEU A C 1
ATOM 1240 O O . LEU A 1 154 ? -8.226 -4.672 6.044 1 91.11 154 LEU A O 1
ATOM 1244 N N . ALA A 1 155 ? -10.162 -3.737 6.265 1 88.68 155 ALA A N 1
ATOM 1245 C CA . ALA A 1 155 ? -9.951 -3.288 7.639 1 88.68 155 ALA A CA 1
ATOM 1246 C C . ALA A 1 155 ? -11.126 -3.68 8.53 1 88.68 155 ALA A C 1
ATOM 1248 O O . ALA A 1 155 ? -12.283 -3.619 8.107 1 88.68 155 ALA A O 1
ATOM 1249 N N . LEU A 1 156 ? -10.813 -4.056 9.695 1 90.58 156 LEU A N 1
ATOM 1250 C CA . LEU A 1 156 ? -11.849 -4.409 10.66 1 90.58 156 LEU A CA 1
ATOM 1251 C C . LEU A 1 156 ? -12.55 -3.161 11.185 1 90.58 156 LEU A C 1
ATOM 1253 O O . LEU A 1 156 ? -11.934 -2.099 11.299 1 90.58 156 LEU A O 1
ATOM 1257 N N . ARG A 1 157 ? -13.79 -3.344 11.478 1 92.71 157 ARG A N 1
ATOM 1258 C CA . ARG A 1 157 ? -14.53 -2.267 12.128 1 92.71 157 ARG A CA 1
ATOM 1259 C C . ARG A 1 157 ? -14.063 -2.072 13.566 1 92.71 157 ARG A C 1
ATOM 1261 O O . ARG A 1 157 ? -13.457 -2.969 14.155 1 92.71 157 ARG A O 1
ATOM 1268 N N . SER A 1 158 ? -14.372 -0.873 14.037 1 91.32 158 SER A N 1
ATOM 1269 C CA . SER A 1 158 ? -14.03 -0.564 15.421 1 91.32 158 SER A CA 1
ATOM 1270 C C . SER A 1 158 ? -14.64 -1.579 16.382 1 91.32 158 SER A C 1
ATOM 1272 O O . SER A 1 158 ? -15.808 -1.948 16.243 1 91.32 158 SER A O 1
ATOM 1274 N N . GLY A 1 159 ? -13.808 -2.055 17.266 1 89.79 159 GLY A N 1
ATOM 1275 C CA . GLY A 1 159 ? -14.283 -2.953 18.307 1 89.79 159 GLY A CA 1
ATOM 1276 C C . GLY A 1 159 ? -14.289 -4.409 17.882 1 89.79 159 GLY A C 1
ATOM 1277 O O . GLY A 1 159 ? -14.554 -5.298 18.695 1 89.79 159 GLY A O 1
ATOM 1278 N N . VAL A 1 160 ? -14.011 -4.719 16.617 1 93.07 160 VAL A N 1
ATOM 1279 C CA . VAL A 1 160 ? -14.006 -6.094 16.13 1 93.07 160 VAL A CA 1
ATOM 1280 C C . VAL A 1 160 ? -12.605 -6.686 16.267 1 93.07 160 VAL A C 1
ATOM 1282 O O . VAL A 1 160 ? -11.632 -6.113 15.773 1 93.07 160 VAL A O 1
ATOM 1285 N N . SER A 1 161 ? -12.495 -7.778 16.927 1 90.87 161 SER A N 1
ATOM 1286 C CA . SER A 1 161 ? -11.206 -8.448 17.065 1 90.87 161 SER A CA 1
ATOM 1287 C C . SER A 1 161 ? -10.895 -9.306 15.844 1 90.87 161 SER A C 1
ATOM 1289 O O . SER A 1 161 ? -11.804 -9.721 15.122 1 90.87 161 SER A O 1
ATOM 1291 N N . ALA A 1 162 ? -9.648 -9.574 15.689 1 89.93 162 ALA A N 1
ATOM 1292 C CA . ALA A 1 162 ? -9.225 -10.469 14.615 1 89.93 162 ALA A CA 1
ATOM 1293 C C . ALA A 1 162 ? -9.867 -11.845 14.763 1 89.93 162 ALA A C 1
ATOM 1295 O O . ALA A 1 162 ? -10.294 -12.447 13.775 1 89.93 162 ALA A O 1
ATOM 1296 N N . GLN A 1 163 ? -9.933 -12.349 15.967 1 94.05 163 GLN A N 1
ATOM 1297 C CA . GLN A 1 163 ? -10.494 -13.67 16.225 1 94.05 163 GLN A CA 1
ATOM 1298 C C . GLN A 1 163 ? -11.961 -13.736 15.81 1 94.05 163 GLN A C 1
ATOM 1300 O O . GLN A 1 163 ? -12.4 -14.723 15.216 1 94.05 163 GLN A O 1
ATOM 1305 N N . THR A 1 164 ? -12.675 -12.667 16.115 1 96.24 164 THR A N 1
ATOM 1306 C CA . THR A 1 164 ? -14.088 -12.618 15.753 1 96.24 164 THR A CA 1
ATOM 1307 C C . THR A 1 164 ? -14.262 -12.7 14.24 1 96.24 164 THR A C 1
ATOM 1309 O O . THR A 1 164 ? -15.099 -13.459 13.746 1 96.24 164 THR A O 1
ATOM 1312 N N . PHE A 1 165 ? -13.484 -11.989 13.544 1 95.42 165 PHE A N 1
ATOM 1313 C CA . PHE A 1 165 ? -13.596 -11.974 12.091 1 95.42 165 PHE A CA 1
ATOM 1314 C C . PHE A 1 165 ? -13.114 -13.293 11.497 1 95.42 165 PHE A C 1
ATOM 1316 O O . PHE A 1 165 ? -13.728 -13.823 10.569 1 95.42 165 PHE A O 1
ATOM 1323 N N . ASP A 1 166 ? -12.01 -13.845 12.057 1 96.06 166 ASP A N 1
ATOM 1324 C CA . ASP A 1 166 ? -11.538 -15.158 11.626 1 96.06 166 ASP A CA 1
ATOM 1325 C C . ASP A 1 166 ? -12.648 -16.202 11.731 1 96.06 166 ASP A C 1
ATOM 1327 O O . ASP A 1 166 ? -12.902 -16.943 10.78 1 96.06 166 ASP A O 1
ATOM 1331 N N . ASP A 1 167 ? -13.281 -16.247 12.843 1 97.68 167 ASP A N 1
ATOM 1332 C CA . ASP A 1 167 ? -14.342 -17.216 13.102 1 97.68 167 ASP A CA 1
ATOM 1333 C C . ASP A 1 167 ? -15.515 -17.015 12.145 1 97.68 167 ASP A C 1
ATOM 1335 O O . ASP A 1 167 ? -16.089 -17.985 11.645 1 97.68 167 ASP A O 1
ATOM 1339 N N . PHE A 1 168 ? -15.842 -15.792 11.958 1 97.92 168 PHE A N 1
ATOM 1340 C CA . PHE A 1 168 ? -16.948 -15.491 11.057 1 97.92 168 PHE A CA 1
ATOM 1341 C C . PHE A 1 168 ? -16.659 -16.01 9.654 1 97.92 168 PHE A C 1
ATOM 1343 O O . PHE A 1 168 ? -17.493 -16.693 9.055 1 97.92 168 PHE A O 1
ATOM 1350 N N . ILE A 1 169 ? -15.5 -15.693 9.116 1 96.56 169 ILE A N 1
ATOM 1351 C CA . ILE A 1 169 ? -15.153 -16.042 7.743 1 96.56 169 ILE A CA 1
ATOM 1352 C C . ILE A 1 169 ? -15.073 -17.56 7.601 1 96.56 169 ILE A C 1
ATOM 1354 O O . ILE A 1 169 ? -15.665 -18.137 6.686 1 96.56 169 ILE A O 1
ATOM 1358 N N . THR A 1 170 ? -14.362 -18.205 8.486 1 96.83 170 THR A N 1
ATOM 1359 C CA . THR A 1 170 ? -14.183 -19.651 8.4 1 96.83 170 THR A CA 1
ATOM 1360 C C . THR A 1 170 ? -15.516 -20.372 8.579 1 96.83 170 THR A C 1
ATOM 1362 O O . THR A 1 170 ? -15.744 -21.423 7.978 1 96.83 170 THR A O 1
ATOM 1365 N N . GLY A 1 171 ? -16.389 -19.801 9.337 1 96.82 171 GLY A N 1
ATOM 1366 C CA . GLY A 1 171 ? -17.678 -20.422 9.594 1 96.82 171 GLY A CA 1
ATOM 1367 C C . GLY A 1 171 ? -18.692 -20.171 8.494 1 96.82 171 GLY A C 1
ATOM 1368 O O . GLY A 1 171 ? -19.721 -20.846 8.425 1 96.82 171 GLY A O 1
ATOM 1369 N N . ASN A 1 172 ? -18.389 -19.178 7.625 1 96.92 172 ASN A N 1
ATOM 1370 C CA . ASN A 1 172 ? -19.429 -18.785 6.681 1 96.92 172 ASN A CA 1
ATOM 1371 C C . ASN A 1 172 ? -18.925 -18.83 5.241 1 96.92 172 ASN A C 1
ATOM 1373 O O . ASN A 1 172 ? -19.656 -18.483 4.312 1 96.92 172 ASN A O 1
ATOM 1377 N N . ILE A 1 173 ? -17.715 -19.315 5.017 1 95.35 173 ILE A N 1
ATOM 1378 C CA . ILE A 1 173 ? -17.082 -19.282 3.703 1 95.35 173 ILE A CA 1
ATOM 1379 C C . ILE A 1 173 ? -17.916 -20.085 2.708 1 95.35 173 ILE A C 1
ATOM 1381 O O . ILE A 1 173 ? -17.974 -19.747 1.523 1 95.35 173 ILE A O 1
ATOM 1385 N N . GLN A 1 174 ? -18.617 -21.096 3.118 1 94.48 174 GLN A N 1
ATOM 1386 C CA . GLN A 1 174 ? -19.408 -21.97 2.257 1 94.48 174 GLN A CA 1
ATOM 1387 C C . GLN A 1 174 ? -20.61 -21.229 1.678 1 94.48 174 GLN A C 1
ATOM 1389 O O . GLN A 1 174 ? -21.239 -21.702 0.729 1 94.48 174 GLN A O 1
ATOM 1394 N N . ARG A 1 175 ? -20.946 -20.068 2.273 1 95.7 175 ARG A N 1
ATOM 1395 C CA . ARG A 1 175 ? -22.098 -19.294 1.821 1 95.7 175 ARG A CA 1
ATOM 1396 C C . ARG A 1 175 ? -21.734 -18.421 0.624 1 95.7 175 ARG A C 1
ATOM 1398 O O . ARG A 1 175 ? -22.616 -17.878 -0.045 1 95.7 175 ARG A O 1
ATOM 1405 N N . ILE A 1 176 ? -20.475 -18.27 0.321 1 93.91 176 ILE A N 1
ATOM 1406 C CA . ILE A 1 176 ? -20.02 -17.431 -0.781 1 93.91 176 ILE A CA 1
ATOM 1407 C C . ILE A 1 176 ? -20.104 -18.21 -2.092 1 93.91 176 ILE A C 1
ATOM 1409 O O . ILE A 1 176 ? -19.601 -19.332 -2.188 1 93.91 176 ILE A O 1
ATOM 1413 N N . GLU A 1 177 ? -20.717 -17.641 -3.017 1 95.09 177 GLU A N 1
ATOM 1414 C CA . GLU A 1 177 ? -20.726 -18.18 -4.374 1 95.09 177 GLU A CA 1
ATOM 1415 C C . GLU A 1 177 ? -19.863 -17.336 -5.308 1 95.09 177 GLU A C 1
ATOM 1417 O O . GLU A 1 177 ? -20.078 -16.13 -5.44 1 95.09 177 GLU A O 1
ATOM 1422 N N . ASP A 1 178 ? -18.981 -17.994 -5.939 1 95.05 178 ASP A N 1
ATOM 1423 C CA . ASP A 1 178 ? -18.115 -17.324 -6.903 1 95.05 178 ASP A CA 1
ATOM 1424 C C . ASP A 1 178 ? -18.837 -17.103 -8.23 1 95.05 178 ASP A C 1
ATOM 1426 O O . ASP A 1 178 ? -19.61 -17.956 -8.671 1 95.05 178 ASP A O 1
ATOM 1430 N N . TYR A 1 179 ? -18.569 -15.931 -8.886 1 95.62 179 TYR A N 1
ATOM 1431 C CA . TYR A 1 179 ? -18.912 -15.845 -10.301 1 95.62 179 TYR A CA 1
ATOM 1432 C C . TYR A 1 179 ? -18.265 -16.978 -11.089 1 95.62 179 TYR A C 1
ATOM 1434 O O . TYR A 1 179 ? -17.203 -17.477 -10.711 1 95.62 179 TYR A O 1
ATOM 1442 N N . PRO A 1 180 ? -18.968 -17.41 -12.146 1 95.84 180 PRO A N 1
ATOM 1443 C CA . PRO A 1 180 ? -18.319 -18.415 -12.991 1 95.84 180 PRO A CA 1
ATOM 1444 C C . PRO A 1 180 ? -16.924 -17.991 -13.447 1 95.84 180 PRO A C 1
ATOM 1446 O O . PRO A 1 180 ? -16.751 -16.887 -13.969 1 95.84 180 PRO A O 1
ATOM 1449 N N . GLY A 1 181 ? -15.958 -18.856 -13.198 1 97.09 181 GLY A N 1
ATOM 1450 C CA . GLY A 1 181 ? -14.589 -18.579 -13.602 1 97.09 181 GLY A CA 1
ATOM 1451 C C . GLY A 1 181 ? -13.815 -17.775 -12.574 1 97.09 181 GLY A C 1
ATOM 1452 O O . GLY A 1 181 ? -12.694 -17.335 -12.839 1 97.09 181 GLY A O 1
ATOM 1453 N N . TRP A 1 182 ? -14.384 -17.486 -11.432 1 97.55 182 TRP A N 1
ATOM 1454 C CA . TRP A 1 182 ? -13.722 -16.753 -10.357 1 97.55 182 TRP A CA 1
ATOM 1455 C C . TRP A 1 182 ? -13.423 -17.671 -9.176 1 97.55 182 TRP A C 1
ATOM 1457 O O . TRP A 1 182 ? -14.055 -18.718 -9.02 1 97.55 182 TRP A O 1
ATOM 1467 N N . LYS A 1 183 ? -12.471 -17.374 -8.403 1 97.36 183 LYS A N 1
ATOM 1468 C CA . LYS A 1 183 ? -12.195 -18.056 -7.142 1 97.36 183 LYS A CA 1
ATOM 1469 C C . LYS A 1 183 ? -11.85 -17.057 -6.041 1 97.36 183 LYS A C 1
ATOM 1471 O O . LYS A 1 183 ? -10.95 -16.23 -6.206 1 97.36 183 LYS A O 1
ATOM 1476 N N . PHE A 1 184 ? -12.561 -17.193 -4.975 1 96.73 184 PHE A N 1
ATOM 1477 C CA . PHE A 1 184 ? -12.427 -16.32 -3.815 1 96.73 184 PHE A CA 1
ATOM 1478 C C . PHE A 1 184 ? -11.458 -16.915 -2.799 1 96.73 184 PHE A C 1
ATOM 1480 O O . PHE A 1 184 ? -11.545 -18.101 -2.472 1 96.73 184 PHE A O 1
ATOM 1487 N N . HIS A 1 185 ? -10.458 -16.061 -2.309 1 96.81 185 HIS A N 1
ATOM 1488 C CA . HIS A 1 185 ? -9.575 -16.379 -1.192 1 96.81 185 HIS A CA 1
ATOM 1489 C C . HIS A 1 185 ? -9.622 -15.29 -0.125 1 96.81 185 HIS A C 1
ATOM 1491 O O . HIS A 1 185 ? -9.491 -14.104 -0.436 1 96.81 185 HIS A O 1
ATOM 1497 N N . MET A 1 186 ? -9.848 -15.681 1.1 1 96.58 186 MET A N 1
ATOM 1498 C CA . MET A 1 186 ? -9.602 -14.783 2.224 1 96.58 186 MET A CA 1
ATOM 1499 C C . MET A 1 186 ? -8.204 -14.993 2.794 1 96.58 186 MET A C 1
ATOM 1501 O O . MET A 1 186 ? -7.86 -16.099 3.214 1 96.58 186 MET A O 1
ATOM 1505 N N . LEU A 1 187 ? -7.466 -13.907 2.79 1 95.35 187 LEU A N 1
ATOM 1506 C CA . LEU A 1 187 ? -6.079 -13.966 3.239 1 95.35 187 LEU A CA 1
ATOM 1507 C C . LEU A 1 187 ? -5.889 -13.166 4.523 1 95.35 187 LEU A C 1
ATOM 1509 O O . LEU A 1 187 ? -6.55 -12.145 4.727 1 95.35 187 LEU A O 1
ATOM 1513 N N . LYS A 1 188 ? -5.019 -13.641 5.332 1 92.36 188 LYS A N 1
ATOM 1514 C CA . LYS A 1 188 ? -4.625 -12.933 6.546 1 92.36 188 LYS A CA 1
ATOM 1515 C C . LYS A 1 188 ? -3.12 -12.683 6.573 1 92.36 188 LYS A C 1
ATOM 1517 O O . LYS A 1 188 ? -2.328 -13.614 6.41 1 92.36 188 LYS A O 1
ATOM 1522 N N . GLY A 1 189 ? -2.79 -11.467 6.789 1 89.24 189 GLY A N 1
ATOM 1523 C CA . GLY A 1 189 ? -1.388 -11.081 6.815 1 89.24 189 GLY A CA 1
ATOM 1524 C C . GLY A 1 189 ? -0.624 -11.687 7.977 1 89.24 189 GLY A C 1
ATOM 1525 O O . GLY A 1 189 ? -1.095 -11.664 9.116 1 89.24 189 GLY A O 1
ATOM 1526 N N . GLN A 1 190 ? 0.567 -12.168 7.675 1 83.43 190 GLN A N 1
ATOM 1527 C CA . GLN A 1 190 ? 1.414 -12.796 8.683 1 83.43 190 GLN A CA 1
ATOM 1528 C C . GLN A 1 190 ? 2.713 -12.018 8.874 1 83.43 190 GLN A C 1
ATOM 1530 O O . GLN A 1 190 ? 3.411 -12.201 9.872 1 83.43 190 GLN A O 1
ATOM 1535 N N . GLY A 1 191 ? 3.026 -11.293 7.92 1 72.23 191 GLY A N 1
ATOM 1536 C CA . GLY A 1 191 ? 4.294 -10.587 7.997 1 72.23 191 GLY A CA 1
ATOM 1537 C C . GLY A 1 191 ? 4.494 -9.594 6.867 1 72.23 191 GLY A C 1
ATOM 1538 O O . GLY A 1 191 ? 3.677 -9.519 5.948 1 72.23 191 GLY A O 1
ATOM 1539 N N . GLY A 1 192 ? 5.553 -8.822 7.053 1 61.23 192 GLY A N 1
ATOM 1540 C CA . GLY A 1 192 ? 5.864 -7.799 6.067 1 61.23 192 GLY A CA 1
ATOM 1541 C C . GLY A 1 192 ? 5.108 -6.504 6.292 1 61.23 192 GLY A C 1
ATOM 1542 O O . GLY A 1 192 ? 4.955 -6.058 7.431 1 61.23 192 GLY A O 1
ATOM 1543 N N . ASN A 1 193 ? 4.728 -5.942 5.207 1 53.49 193 ASN A N 1
ATOM 1544 C CA . ASN A 1 193 ? 4.185 -4.588 5.25 1 53.49 193 ASN A CA 1
ATOM 1545 C C . ASN A 1 193 ? 2.714 -4.586 5.656 1 53.49 193 ASN A C 1
ATOM 1547 O O . ASN A 1 193 ? 2.146 -3.531 5.941 1 53.49 193 ASN A O 1
ATOM 1551 N N . ARG A 1 194 ? 2.196 -5.777 5.74 1 52.68 194 ARG A N 1
ATOM 1552 C CA . ARG A 1 194 ? 0.775 -5.816 6.072 1 52.68 194 ARG A CA 1
ATOM 1553 C C . ARG A 1 194 ? 0.493 -6.85 7.156 1 52.68 194 ARG A C 1
ATOM 1555 O O . ARG A 1 194 ? -0.32 -7.756 6.961 1 52.68 194 ARG A O 1
ATOM 1562 N N . LEU A 1 195 ? 1.077 -6.65 8.22 1 51.5 195 LEU A N 1
ATOM 1563 C CA . LEU A 1 195 ? 0.865 -7.585 9.32 1 51.5 195 LEU A CA 1
ATOM 1564 C C . LEU A 1 195 ? -0.549 -7.457 9.877 1 51.5 195 LEU A C 1
ATOM 1566 O O . LEU A 1 195 ? -1.039 -6.346 10.09 1 51.5 195 LEU A O 1
ATOM 1570 N N . ASP A 1 196 ? -1.237 -8.581 9.911 1 56.45 196 ASP A N 1
ATOM 1571 C CA . ASP A 1 196 ? -2.544 -8.794 10.524 1 56.45 196 ASP A CA 1
ATOM 1572 C C . ASP A 1 196 ? -3.645 -8.099 9.726 1 56.45 196 ASP A C 1
ATOM 1574 O O . ASP A 1 196 ? -4.722 -7.82 10.257 1 56.45 196 ASP A O 1
ATOM 1578 N N . GLN A 1 197 ? -3.366 -7.828 8.57 1 77.92 197 GLN A N 1
ATOM 1579 C CA . GLN A 1 197 ? -4.361 -7.263 7.665 1 77.92 197 GLN A CA 1
ATOM 1580 C C . GLN A 1 197 ? -4.994 -8.347 6.798 1 77.92 197 GLN A C 1
ATOM 1582 O O . GLN A 1 197 ? -4.409 -9.415 6.604 1 77.92 197 GLN A O 1
ATOM 1587 N N . TYR A 1 198 ? -6.18 -8.04 6.478 1 90.41 198 TYR A N 1
ATOM 1588 C CA . TYR A 1 198 ? -6.918 -8.987 5.649 1 90.41 198 TYR A CA 1
ATOM 1589 C C . TYR A 1 198 ? -6.966 -8.52 4.199 1 90.41 198 TYR A C 1
ATOM 1591 O O . TYR A 1 198 ? -6.966 -7.317 3.927 1 90.41 198 TYR A O 1
ATOM 1599 N N . ALA A 1 199 ? -6.979 -9.469 3.351 1 93.12 199 ALA A N 1
ATOM 1600 C CA . ALA A 1 199 ? -7.179 -9.181 1.933 1 93.12 199 ALA A CA 1
ATOM 1601 C C . ALA A 1 199 ? -8.037 -10.255 1.27 1 93.12 199 ALA A C 1
ATOM 1603 O O . ALA A 1 199 ? -7.907 -11.441 1.581 1 93.12 199 ALA A O 1
ATOM 1604 N N . VAL A 1 200 ? -8.859 -9.796 0.454 1 95.71 200 VAL A N 1
ATOM 1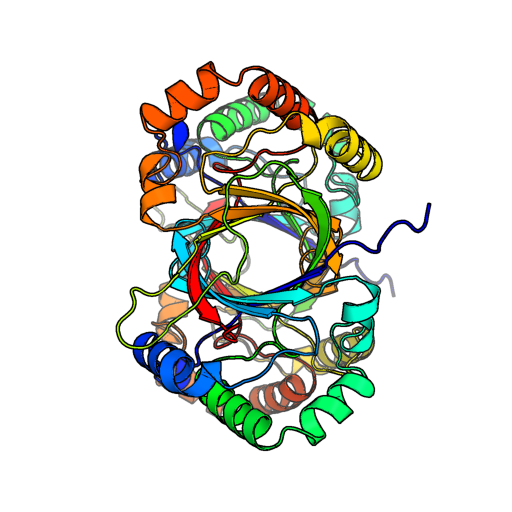605 C CA . VAL A 1 200 ? -9.519 -10.7 -0.481 1 95.71 200 VAL A CA 1
ATOM 1606 C C . VAL A 1 200 ? -8.697 -10.808 -1.764 1 95.71 200 VAL A C 1
ATOM 1608 O O . VAL A 1 200 ? -8.376 -9.796 -2.39 1 95.71 200 VAL A O 1
ATOM 1611 N N . MET A 1 201 ? -8.338 -11.954 -2.066 1 96.74 201 MET A N 1
ATOM 1612 C CA . MET A 1 201 ? -7.73 -12.21 -3.369 1 96.74 201 MET A CA 1
ATOM 1613 C C . MET A 1 201 ? -8.699 -12.95 -4.285 1 96.74 201 MET A C 1
ATOM 1615 O O . MET A 1 201 ? -9.207 -14.014 -3.928 1 96.74 201 MET A O 1
ATOM 1619 N N . LEU A 1 202 ? -8.973 -12.394 -5.427 1 97.36 202 LEU A N 1
ATOM 1620 C CA . LEU A 1 202 ? -9.802 -13.016 -6.454 1 97.36 202 LEU A CA 1
ATOM 1621 C C . LEU A 1 202 ? -8.95 -13.486 -7.629 1 97.36 202 LEU A C 1
ATOM 1623 O O . LEU A 1 202 ? -8.189 -12.703 -8.202 1 97.36 202 LEU A O 1
ATOM 1627 N N . GLU A 1 203 ? -9 -14.729 -7.92 1 98.02 203 GLU A N 1
ATOM 1628 C CA . GLU A 1 203 ? -8.445 -15.23 -9.174 1 98.02 203 GLU A CA 1
ATOM 1629 C C . GLU A 1 203 ? -9.526 -15.363 -10.243 1 98.02 203 GLU A C 1
ATOM 1631 O O . GLU A 1 203 ? -10.533 -16.042 -10.034 1 98.02 203 GLU A O 1
ATOM 1636 N N . ILE A 1 204 ? -9.336 -14.729 -11.314 1 98.23 204 ILE A N 1
ATOM 1637 C CA . ILE A 1 204 ? -10.326 -14.653 -12.383 1 98.23 204 ILE A CA 1
ATOM 1638 C C . ILE A 1 204 ? -9.734 -15.215 -13.674 1 98.23 204 ILE A C 1
ATOM 1640 O O . ILE A 1 204 ? -8.613 -14.865 -14.054 1 98.23 204 ILE A O 1
ATOM 1644 N N . GLU A 1 205 ? -10.422 -15.96 -14.358 1 97.82 205 GLU A N 1
ATOM 1645 C CA . GLU A 1 205 ? -9.892 -16.783 -15.441 1 97.82 205 GLU A CA 1
ATOM 1646 C C . GLU A 1 205 ? -9.354 -15.92 -16.579 1 97.82 205 GLU A C 1
ATOM 1648 O O . GLU A 1 205 ? -8.486 -16.355 -17.339 1 97.82 205 GLU A O 1
ATOM 1653 N N . SER A 1 206 ? -9.944 -14.713 -16.759 1 97.15 206 SER A N 1
ATOM 1654 C CA . SER A 1 206 ? -9.502 -13.85 -17.849 1 97.15 206 SER A CA 1
ATOM 1655 C C . SER A 1 206 ? -10.022 -12.427 -17.674 1 97.15 206 SER A C 1
ATOM 1657 O O . SER A 1 206 ? -10.903 -12.179 -16.848 1 97.15 206 SER A O 1
ATOM 1659 N N . LEU A 1 207 ? -9.39 -11.572 -18.427 1 97.08 207 LEU A N 1
ATOM 1660 C CA . LEU A 1 207 ? -9.883 -10.199 -18.462 1 97.08 207 LEU A CA 1
ATOM 1661 C C . LEU A 1 207 ? -11.311 -10.148 -18.996 1 97.08 207 LEU A C 1
ATOM 1663 O O . LEU A 1 207 ? -12.133 -9.371 -18.507 1 97.08 207 LEU A O 1
ATOM 1667 N N . ALA A 1 208 ? -11.648 -10.972 -19.993 1 96.66 208 ALA A N 1
ATOM 1668 C CA . ALA A 1 208 ? -13.001 -11.046 -20.539 1 96.66 208 ALA A CA 1
ATOM 1669 C C . ALA A 1 208 ? -14.005 -11.446 -19.462 1 96.66 208 ALA A C 1
ATOM 1671 O O . ALA A 1 208 ? -15.11 -10.902 -19.402 1 96.66 208 ALA A O 1
ATOM 1672 N N . SER A 1 209 ? -13.567 -12.387 -18.679 1 96.81 209 SER A N 1
ATOM 1673 C CA . SER A 1 209 ? -14.428 -12.825 -17.586 1 96.81 209 SER A CA 1
ATOM 1674 C C . SER A 1 209 ? -14.676 -11.697 -16.59 1 96.81 209 SER A C 1
ATOM 1676 O O . SER A 1 209 ? -15.814 -11.463 -16.18 1 96.81 209 SER A O 1
ATOM 1678 N N . LEU A 1 210 ? -13.645 -10.987 -16.167 1 97 210 LEU A N 1
ATOM 1679 C CA . LEU A 1 210 ? -13.81 -9.836 -15.286 1 97 210 LEU A CA 1
ATOM 1680 C C . LEU A 1 210 ? -14.771 -8.82 -15.894 1 97 210 LEU A C 1
ATOM 1682 O O . LEU A 1 210 ? -15.71 -8.374 -15.232 1 97 210 LEU A O 1
ATOM 1686 N N . ASN A 1 211 ? -14.589 -8.528 -17.179 1 96.26 211 ASN A N 1
ATOM 1687 C CA . ASN A 1 211 ? -15.356 -7.482 -17.848 1 96.26 211 ASN A CA 1
ATOM 1688 C C . ASN A 1 211 ? -16.81 -7.897 -18.051 1 96.26 211 ASN A C 1
ATOM 1690 O O . ASN A 1 211 ? -17.69 -7.046 -18.19 1 96.26 211 ASN A O 1
ATOM 1694 N N . ALA A 1 212 ? -17.035 -9.19 -18.087 1 96.5 212 ALA A N 1
ATOM 1695 C CA . ALA A 1 212 ? -18.399 -9.689 -18.245 1 96.5 212 ALA A CA 1
ATOM 1696 C C . ALA A 1 212 ? -19.258 -9.331 -17.036 1 96.5 212 ALA A C 1
ATOM 1698 O O . ALA A 1 212 ? -20.476 -9.177 -17.155 1 96.5 212 ALA A O 1
ATOM 1699 N N . PHE A 1 213 ? -18.617 -9.128 -15.893 1 95.57 213 PHE A N 1
ATOM 1700 C CA . PHE A 1 213 ? -19.367 -8.826 -14.679 1 95.57 213 PHE A CA 1
ATOM 1701 C C . PHE A 1 213 ? -19.11 -7.394 -14.227 1 95.57 213 PHE A C 1
ATOM 1703 O O . PHE A 1 213 ? -20.021 -6.714 -13.751 1 95.57 213 PHE A O 1
ATOM 1710 N N . HIS A 1 214 ? -17.808 -7.013 -14.364 1 93.13 214 HIS A N 1
ATOM 1711 C CA . HIS A 1 214 ? -17.391 -5.688 -13.922 1 93.13 214 HIS A CA 1
ATOM 1712 C C . HIS A 1 214 ? -16.434 -5.048 -14.923 1 93.13 214 HIS A C 1
ATOM 1714 O O . HIS A 1 214 ? -15.219 -5.048 -14.713 1 93.13 214 HIS A O 1
ATOM 1720 N N . PRO A 1 215 ? -16.901 -4.395 -15.917 1 91.96 215 PRO A N 1
ATOM 1721 C CA . PRO A 1 215 ? -16.056 -3.869 -16.992 1 91.96 215 PRO A CA 1
ATOM 1722 C C . PRO A 1 215 ? -15.256 -2.64 -16.566 1 91.96 215 PRO A C 1
ATOM 1724 O O . PRO A 1 215 ? -14.207 -2.35 -17.148 1 91.96 215 PRO A O 1
ATOM 1727 N N . GLU A 1 216 ? -15.809 -1.87 -15.613 1 84.14 216 GLU A N 1
ATOM 1728 C CA . GLU A 1 216 ? -15.133 -0.688 -15.087 1 84.14 216 GLU A CA 1
ATOM 1729 C C . GLU A 1 216 ? -15.139 -0.681 -13.561 1 84.14 216 GLU A C 1
ATOM 1731 O O . GLU A 1 216 ? -15.747 -1.55 -12.934 1 84.14 216 GLU A O 1
ATOM 1736 N N . LEU A 1 217 ? -14.405 0.216 -13.097 1 77.64 217 LEU A N 1
ATOM 1737 C CA . LEU A 1 217 ? -14.342 0.315 -11.643 1 77.64 217 LEU A CA 1
ATOM 1738 C C . LEU A 1 217 ? -15.738 0.472 -11.048 1 77.64 217 LEU A C 1
ATOM 1740 O 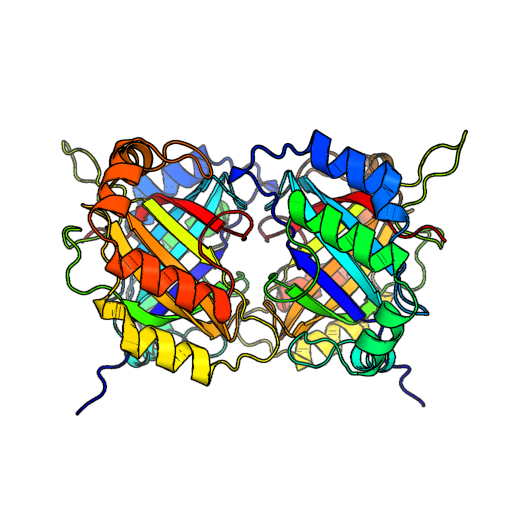O . LEU A 1 217 ? -16.439 1.441 -11.347 1 77.64 217 LEU A O 1
ATOM 1744 N N . ASP A 1 218 ? -16.205 -0.514 -10.344 1 72.14 218 ASP A N 1
ATOM 1745 C CA . ASP A 1 218 ? -17.41 -0.557 -9.521 1 72.14 218 ASP A CA 1
ATOM 1746 C C . ASP A 1 218 ? -18.667 -0.44 -10.38 1 72.14 218 ASP A C 1
ATOM 1748 O O . ASP A 1 218 ? -19.658 0.16 -9.961 1 72.14 218 ASP A O 1
ATOM 1752 N N . VAL A 1 219 ? -18.546 -0.79 -11.551 1 79.2 219 VAL A N 1
ATOM 1753 C CA . VAL A 1 219 ? -19.708 -0.894 -12.426 1 79.2 219 VAL A CA 1
ATOM 1754 C C . VAL A 1 219 ? -20.089 -2.362 -12.609 1 79.2 219 VAL A C 1
ATOM 1756 O O . VAL A 1 219 ? -19.258 -3.179 -13.013 1 79.2 219 VAL A O 1
ATOM 1759 N N . SER A 1 220 ? -21.26 -2.614 -12.31 1 87.51 220 SER A N 1
ATOM 1760 C CA . SER A 1 220 ? -21.773 -3.97 -12.482 1 87.51 220 SER A CA 1
ATOM 1761 C C . SER A 1 220 ? -22.629 -4.081 -13.739 1 87.51 220 SER A C 1
ATOM 1763 O O . SER A 1 220 ? -23.41 -3.179 -14.046 1 87.51 220 SER A O 1
ATOM 1765 N N . THR A 1 221 ? -22.513 -5.197 -14.415 1 93.31 221 THR A N 1
ATOM 1766 C CA . THR A 1 221 ? -23.357 -5.477 -15.57 1 93.31 221 THR A CA 1
ATOM 1767 C C . THR A 1 221 ? -24.682 -6.098 -15.134 1 93.31 221 THR A C 1
ATOM 1769 O O . THR A 1 221 ? -24.864 -6.422 -13.959 1 93.31 221 THR A O 1
ATOM 1772 N N . GLU A 1 222 ? -25.519 -6.255 -16.103 1 95.06 222 GLU A N 1
ATOM 1773 C CA . GLU A 1 222 ? -26.771 -6.96 -15.843 1 95.06 222 GLU A CA 1
ATOM 1774 C C . GLU A 1 222 ? -26.517 -8.412 -15.452 1 95.06 222 GLU A C 1
ATOM 1776 O O . GLU A 1 222 ? -27.236 -8.972 -14.622 1 95.06 222 GLU A O 1
ATOM 1781 N N . LYS A 1 223 ? -25.521 -8.996 -16.057 1 95.34 223 LYS A N 1
ATOM 1782 C CA . LYS A 1 223 ? -25.138 -10.365 -15.725 1 95.34 223 LYS A CA 1
ATOM 1783 C C . LYS A 1 223 ? -24.749 -10.486 -14.254 1 95.34 223 LYS A C 1
ATOM 1785 O O . LYS A 1 223 ? -25.147 -11.436 -13.577 1 95.34 223 LYS A O 1
ATOM 1790 N N . ALA A 1 224 ? -23.983 -9.55 -13.816 1 93.57 224 ALA A N 1
ATOM 1791 C CA . ALA A 1 224 ? -23.577 -9.527 -12.413 1 93.57 224 ALA A CA 1
ATOM 1792 C C . ALA A 1 224 ? -24.786 -9.37 -11.495 1 93.57 224 ALA A C 1
ATOM 1794 O O . ALA A 1 224 ? -24.906 -10.075 -10.49 1 93.57 224 ALA A O 1
ATOM 1795 N N . LEU A 1 225 ? -25.68 -8.496 -11.844 1 93.85 225 LEU A N 1
ATOM 1796 C CA . LEU A 1 225 ? -26.861 -8.229 -11.029 1 93.85 225 LEU A CA 1
ATOM 1797 C C . LEU A 1 225 ? -27.764 -9.456 -10.962 1 93.85 225 LEU A C 1
ATOM 1799 O O . LEU A 1 225 ? -28.316 -9.768 -9.904 1 93.85 225 LEU A O 1
ATOM 1803 N N . THR A 1 226 ? -27.912 -10.11 -12.093 1 96.19 226 THR A N 1
ATOM 1804 C CA . THR A 1 226 ? -28.701 -11.336 -12.134 1 96.19 226 THR A CA 1
ATOM 1805 C C . THR A 1 226 ? -28.083 -12.409 -11.242 1 96.19 226 THR A C 1
ATOM 1807 O O . THR A 1 226 ? -28.789 -13.078 -10.486 1 96.19 226 THR A O 1
ATOM 1810 N N . PHE A 1 227 ? -26.815 -12.534 -11.297 1 95.18 227 PHE A N 1
ATOM 1811 C CA . PHE A 1 227 ? -26.117 -13.511 -10.47 1 95.18 227 PHE A CA 1
ATOM 1812 C C . PHE A 1 227 ? -26.36 -13.241 -8.99 1 95.18 227 PHE A C 1
ATOM 1814 O O . PHE A 1 227 ? -26.646 -14.164 -8.224 1 95.18 227 PHE A O 1
ATOM 1821 N N . VAL A 1 228 ? -26.23 -12.034 -8.595 1 91.7 228 VAL A N 1
ATOM 1822 C CA . VAL A 1 228 ? -26.431 -11.633 -7.206 1 91.7 228 VAL A CA 1
ATOM 1823 C C . VAL A 1 228 ? -27.855 -11.971 -6.772 1 91.7 228 VAL A C 1
ATOM 1825 O O . VAL A 1 228 ? -28.07 -12.483 -5.671 1 91.7 228 VAL A O 1
ATOM 1828 N N . ARG A 1 229 ? -28.837 -11.724 -7.643 1 94.35 229 ARG A N 1
ATOM 1829 C CA . ARG A 1 229 ? -30.236 -12.007 -7.338 1 94.35 229 ARG A CA 1
ATOM 1830 C C . ARG A 1 229 ? -30.463 -13.503 -7.151 1 94.35 229 ARG A C 1
ATOM 1832 O O . ARG A 1 229 ? -31.283 -13.913 -6.327 1 94.35 229 ARG A O 1
ATOM 1839 N N . GLU A 1 230 ? -29.702 -14.236 -7.857 1 95.51 230 GLU A N 1
ATOM 1840 C CA . GLU A 1 230 ? -29.88 -15.685 -7.841 1 95.51 230 GLU A CA 1
ATOM 1841 C C . GLU A 1 230 ? -29.112 -16.323 -6.688 1 95.51 230 GLU A C 1
ATOM 1843 O O . GLU A 1 230 ? -29.292 -17.506 -6.394 1 95.51 230 GLU A O 1
ATOM 1848 N N . HIS A 1 231 ? -28.307 -15.595 -6.022 1 93.93 231 HIS A N 1
ATOM 1849 C CA . HIS A 1 231 ? -27.503 -16.107 -4.917 1 93.93 231 HIS A CA 1
ATOM 1850 C C . HIS A 1 231 ? -27.647 -15.23 -3.678 1 93.93 231 HIS A C 1
ATOM 1852 O O . HIS A 1 231 ? -26.662 -14.671 -3.19 1 93.93 231 HIS A O 1
ATOM 1858 N N . GLN A 1 232 ? -28.741 -15.226 -3.094 1 93.67 232 GLN A N 1
ATOM 1859 C CA . GLN A 1 232 ? -29.139 -14.32 -2.022 1 93.67 232 GLN A CA 1
ATOM 1860 C C . GLN A 1 232 ? -28.433 -14.67 -0.715 1 93.67 232 GLN A C 1
ATOM 1862 O O . GLN A 1 232 ? -28.188 -13.794 0.117 1 93.67 232 GLN A O 1
ATOM 1867 N N . GLU A 1 233 ? -28.137 -15.93 -0.594 1 94.42 233 GLU A N 1
ATOM 1868 C CA . GLU A 1 233 ? -27.432 -16.327 0.621 1 94.42 233 GLU A CA 1
ATOM 1869 C C . GLU A 1 233 ? -26.068 -15.651 0.714 1 94.42 233 GLU A C 1
ATOM 1871 O O . GLU A 1 233 ? -25.638 -15.254 1.799 1 94.42 233 GLU A O 1
ATOM 1876 N N . SER A 1 234 ? -25.384 -15.557 -0.373 1 94.84 234 SER A N 1
ATOM 1877 C CA . SER A 1 234 ? -24.112 -14.841 -0.404 1 94.84 234 SER A CA 1
ATOM 1878 C C . SER A 1 234 ? -24.292 -13.378 -0.013 1 94.84 234 SER A C 1
ATOM 1880 O O . SER A 1 234 ? -23.494 -12.832 0.751 1 94.84 234 SER A O 1
ATOM 1882 N N . GLU A 1 235 ? -25.306 -12.79 -0.506 1 93.41 235 GLU A N 1
ATOM 1883 C CA . GLU A 1 235 ? -25.56 -11.383 -0.211 1 93.41 235 GLU A CA 1
ATOM 1884 C C . GLU A 1 235 ? -25.84 -11.172 1.274 1 93.41 235 GLU A C 1
ATOM 1886 O O . GLU A 1 235 ? -25.399 -10.181 1.86 1 93.41 235 GLU A O 1
ATOM 1891 N N . ARG A 1 236 ? -26.578 -12.063 1.847 1 95.57 236 ARG A N 1
ATOM 1892 C CA . ARG A 1 236 ? -26.832 -11.992 3.282 1 95.57 236 ARG A CA 1
ATOM 1893 C C . ARG A 1 236 ? -25.533 -12.09 4.074 1 95.57 236 ARG A C 1
ATOM 1895 O O . ARG A 1 236 ? -25.33 -11.351 5.039 1 95.57 236 ARG A O 1
ATOM 1902 N N . MET A 1 237 ? -24.761 -13.009 3.649 1 95.89 237 MET A N 1
ATOM 1903 C CA . MET A 1 237 ? -23.465 -13.161 4.304 1 95.89 237 MET A CA 1
ATOM 1904 C C . MET A 1 237 ? -22.644 -11.88 4.19 1 95.89 237 MET A C 1
ATOM 1906 O O . MET A 1 237 ? -21.985 -11.473 5.148 1 95.89 237 MET A O 1
ATOM 1910 N N . TYR A 1 238 ? -22.692 -11.227 3.042 1 94.19 238 TYR A N 1
ATOM 1911 C CA . TYR A 1 238 ? -21.956 -9.984 2.84 1 94.19 238 TYR A CA 1
ATOM 1912 C C . TYR A 1 238 ? -22.488 -8.881 3.747 1 94.19 238 TYR A C 1
ATOM 1914 O O . TYR A 1 238 ? -21.721 -8.048 4.237 1 94.19 238 TYR A O 1
ATOM 1922 N N . GLU A 1 239 ? -23.748 -8.848 3.949 1 95.12 239 GLU A N 1
ATOM 1923 C CA . GLU A 1 239 ? -24.333 -7.886 4.878 1 95.12 239 GLU A CA 1
ATOM 1924 C C . GLU A 1 239 ? -23.811 -8.1 6.296 1 95.12 239 GLU A C 1
ATOM 1926 O O . GLU A 1 239 ? -23.513 -7.137 7.005 1 95.12 239 GLU A O 1
ATOM 1931 N N . GLU A 1 240 ? -23.758 -9.374 6.682 1 97.36 240 GLU A N 1
ATOM 1932 C CA . GLU A 1 240 ? -23.188 -9.707 7.984 1 97.36 240 GLU A CA 1
ATOM 1933 C C . GLU A 1 240 ? -21.713 -9.322 8.055 1 97.36 240 GLU A C 1
ATOM 1935 O O . GLU A 1 240 ? -21.255 -8.78 9.064 1 97.36 240 GLU A O 1
ATOM 1940 N N . TRP A 1 241 ? -21.004 -9.588 6.951 1 96.71 241 TRP A N 1
ATOM 1941 C CA . TRP A 1 241 ? -19.598 -9.214 6.845 1 96.71 241 TRP A CA 1
ATOM 1942 C C . TRP A 1 241 ? -19.416 -7.715 7.057 1 96.71 241 TRP A C 1
ATOM 1944 O O . TRP A 1 241 ? -18.497 -7.289 7.761 1 96.71 241 TRP A O 1
ATOM 1954 N N . ARG A 1 242 ? -20.248 -6.909 6.549 1 94.43 242 ARG A N 1
ATOM 1955 C CA . ARG A 1 242 ? -20.131 -5.455 6.582 1 94.43 242 ARG A CA 1
ATOM 1956 C C . ARG A 1 242 ? -20.274 -4.926 8.005 1 94.43 242 ARG A C 1
ATOM 1958 O O . ARG A 1 242 ? -19.896 -3.788 8.291 1 94.43 242 ARG A O 1
ATOM 1965 N N . GLN A 1 243 ? -20.736 -5.74 8.859 1 96.22 243 GLN A N 1
ATOM 1966 C CA . GLN A 1 243 ? -20.829 -5.356 10.264 1 96.22 243 GLN A CA 1
ATOM 1967 C C . GLN A 1 243 ? -19.495 -5.555 10.978 1 96.22 243 GLN A C 1
ATOM 1969 O O . GLN A 1 243 ? -19.303 -5.066 12.093 1 96.22 243 GLN A O 1
ATOM 1974 N N . LEU A 1 244 ? -18.608 -6.266 10.321 1 96.01 244 LEU A N 1
ATOM 1975 C CA . LEU A 1 244 ? -17.374 -6.652 10.997 1 96.01 244 LEU A CA 1
ATOM 1976 C C . LEU A 1 244 ? -16.167 -5.975 10.354 1 96.01 244 LEU A C 1
ATOM 1978 O O . LEU A 1 244 ? -15.179 -5.685 11.032 1 96.01 244 LEU A O 1
ATOM 1982 N N . ALA A 1 245 ? -16.21 -5.761 9.114 1 93.9 245 ALA A N 1
ATOM 1983 C CA . ALA A 1 245 ? -15.063 -5.262 8.359 1 93.9 245 ALA A CA 1
ATOM 1984 C C . ALA A 1 245 ? -15.514 -4.521 7.104 1 93.9 245 ALA A C 1
ATOM 1986 O O . ALA A 1 245 ? -16.668 -4.638 6.687 1 93.9 245 ALA A O 1
ATOM 1987 N N . SER A 1 246 ? -14.596 -3.708 6.6 1 91.41 246 SER A N 1
ATOM 1988 C CA . SER A 1 246 ? -14.84 -3.152 5.273 1 91.41 246 SER A CA 1
ATOM 1989 C C . SER A 1 246 ? -15.034 -4.255 4.238 1 91.41 246 SER A C 1
ATOM 1991 O O . SER A 1 246 ? -14.686 -5.412 4.484 1 91.41 246 SER A O 1
ATOM 1993 N N . PHE A 1 247 ? -15.655 -3.873 3.205 1 87.68 247 PHE A N 1
ATOM 1994 C CA . PHE A 1 247 ? -15.976 -4.859 2.18 1 87.68 247 PHE A CA 1
ATOM 1995 C C . PHE A 1 247 ? -15.107 -4.658 0.945 1 87.68 247 PHE A C 1
ATOM 1997 O O . PHE A 1 247 ? -14.47 -3.614 0.79 1 87.68 247 PHE A O 1
ATOM 2004 N N . SER A 1 248 ? -15.052 -5.694 0.136 1 78.94 248 SER A N 1
ATOM 2005 C CA . SER A 1 248 ? -14.26 -5.722 -1.089 1 78.94 248 SER A CA 1
ATOM 2006 C C . SER A 1 248 ? -14.787 -4.72 -2.111 1 78.94 248 SER A C 1
ATOM 2008 O O . SER A 1 248 ? -15.999 -4.589 -2.292 1 78.94 248 SER A O 1
ATOM 2010 N N . GLY A 1 249 ? -13.828 -3.934 -2.689 1 75.93 249 GLY A N 1
ATOM 2011 C CA . GLY A 1 249 ? -14.189 -2.973 -3.72 1 75.93 249 GLY A CA 1
ATOM 2012 C C . GLY A 1 249 ? -14.298 -1.552 -3.199 1 75.93 249 GLY A C 1
ATOM 2013 O O . GLY A 1 249 ? -13.962 -1.281 -2.044 1 75.93 249 GLY A O 1
ATOM 2014 N N . ALA A 1 250 ? -14.678 -0.606 -4.082 1 70.47 250 ALA A N 1
ATOM 2015 C CA . ALA A 1 250 ? -14.835 0.794 -3.695 1 70.47 250 ALA A CA 1
ATOM 2016 C C . ALA A 1 250 ? -15.834 0.938 -2.551 1 70.47 250 ALA A C 1
ATOM 2018 O O . ALA A 1 250 ? -16.824 0.204 -2.487 1 70.47 250 ALA A O 1
ATOM 2019 N N . PRO A 1 251 ? -15.517 1.735 -1.736 1 77.64 251 PRO A N 1
ATOM 2020 C CA . PRO A 1 251 ? -14.452 2.741 -1.735 1 77.64 251 PRO A CA 1
ATOM 2021 C C . PRO A 1 251 ? -13.174 2.248 -1.061 1 77.64 251 PRO A C 1
ATOM 2023 O O . PRO A 1 251 ? -12.265 3.039 -0.8 1 77.64 251 PRO A O 1
ATOM 2026 N N . GLN A 1 252 ? -13.067 0.978 -0.899 1 80.66 252 GLN A N 1
ATOM 2027 C CA . GLN A 1 252 ? -11.864 0.447 -0.268 1 80.66 252 GLN A CA 1
ATOM 2028 C C . GLN A 1 252 ? -10.713 0.356 -1.266 1 80.66 252 GLN A C 1
ATOM 2030 O O . GLN A 1 252 ? -10.932 0.397 -2.478 1 80.66 252 GLN A O 1
ATOM 2035 N N . VAL A 1 253 ? -9.543 0.22 -0.773 1 83.49 253 VAL A N 1
ATOM 2036 C CA . VAL A 1 253 ? -8.329 0.126 -1.577 1 83.49 253 VAL A CA 1
ATOM 2037 C C . VAL A 1 253 ? -8.245 -1.252 -2.228 1 83.49 253 VAL A C 1
ATOM 2039 O O . VAL A 1 253 ? -8.315 -2.275 -1.541 1 83.49 253 VAL A O 1
ATOM 2042 N N . TYR A 1 254 ? -8.142 -1.212 -3.524 1 89.64 254 TYR A N 1
ATOM 2043 C CA . TYR A 1 254 ? -7.968 -2.476 -4.23 1 89.64 254 TYR A CA 1
ATOM 2044 C C . TYR A 1 254 ? -7.248 -2.265 -5.557 1 89.64 254 TYR A C 1
ATOM 2046 O O . TYR A 1 254 ? -7.167 -1.139 -6.054 1 89.64 254 TYR A O 1
ATOM 2054 N N . THR A 1 255 ? -6.661 -3.3 -6.075 1 92.75 255 THR A N 1
ATOM 2055 C CA . THR A 1 255 ? -6.084 -3.329 -7.414 1 92.75 255 THR A CA 1
ATOM 2056 C C . THR A 1 255 ? -6.414 -4.642 -8.118 1 92.75 255 THR A C 1
ATOM 2058 O O . THR A 1 255 ? -6.299 -5.716 -7.524 1 92.75 255 THR A O 1
ATOM 2061 N N . ASP A 1 256 ? -6.948 -4.525 -9.288 1 95.37 256 ASP A N 1
ATOM 2062 C CA . ASP A 1 256 ? -6.99 -5.668 -10.194 1 95.37 256 ASP A CA 1
ATOM 2063 C C . ASP A 1 256 ? -5.734 -5.73 -11.06 1 95.37 256 ASP A C 1
ATOM 2065 O O . ASP A 1 256 ? -5.354 -4.736 -11.683 1 95.37 256 ASP A O 1
ATOM 2069 N N . TYR A 1 257 ? -5.128 -6.868 -11.035 1 97.49 257 TYR A N 1
ATOM 2070 C CA . TYR A 1 257 ? -3.904 -7.073 -11.801 1 97.49 257 TYR A CA 1
ATOM 2071 C C . TYR A 1 257 ? -4.136 -8.047 -12.949 1 97.49 257 TYR A C 1
ATOM 2073 O O . TYR A 1 257 ? -4.917 -8.993 -12.821 1 97.49 257 TYR A O 1
ATOM 2081 N N . ILE A 1 258 ? -3.453 -7.843 -14.008 1 98.11 258 ILE A N 1
ATOM 2082 C CA . ILE A 1 258 ? -3.353 -8.856 -15.052 1 98.11 258 ILE A CA 1
ATOM 2083 C C . ILE A 1 258 ? -2.005 -9.567 -14.953 1 98.11 258 ILE A C 1
ATOM 2085 O O . ILE A 1 258 ? -0.981 -8.935 -14.682 1 98.11 258 ILE A O 1
ATOM 2089 N N . THR A 1 259 ? -2.022 -10.867 -15.063 1 97.85 259 THR A N 1
ATOM 2090 C CA . THR A 1 259 ? -0.773 -11.621 -15.059 1 97.85 259 THR A CA 1
ATOM 2091 C C . THR A 1 259 ? -0.056 -11.487 -16.399 1 97.85 259 THR A C 1
ATOM 2093 O O . THR A 1 259 ? -0.684 -11.573 -17.456 1 97.85 259 THR A O 1
ATOM 2096 N N . ILE A 1 260 ? 1.251 -11.317 -16.346 1 96.64 260 ILE A N 1
ATOM 2097 C CA . ILE A 1 260 ? 1.909 -11.075 -17.625 1 96.64 260 ILE A CA 1
ATOM 2098 C C . ILE A 1 260 ? 3.052 -12.069 -17.813 1 96.64 260 ILE A C 1
ATOM 2100 O O . ILE A 1 260 ? 3.616 -12.177 -18.905 1 96.64 260 ILE A O 1
ATOM 2104 N N . ALA A 1 261 ? 3.42 -12.778 -16.763 1 96.65 261 ALA A N 1
ATOM 2105 C CA . ALA A 1 261 ? 4.447 -13.815 -16.822 1 96.65 261 ALA A CA 1
ATOM 2106 C C . ALA A 1 261 ? 4.372 -14.731 -15.603 1 96.65 261 ALA A C 1
ATOM 2108 O O . ALA A 1 261 ? 3.708 -14.407 -14.616 1 96.65 261 ALA A O 1
ATOM 2109 N N . GLY A 1 262 ? 4.973 -15.834 -15.589 1 95.73 262 GLY A N 1
ATOM 2110 C CA . GLY A 1 262 ? 5.041 -16.791 -14.496 1 95.73 262 GLY A CA 1
ATOM 2111 C C . GLY A 1 262 ? 5.895 -18.003 -14.817 1 95.73 262 GLY A C 1
ATOM 2112 O O . GLY A 1 262 ? 6.283 -18.208 -15.969 1 95.73 262 GLY A O 1
ATOM 2113 N N . ASN A 1 263 ? 6.199 -18.662 -13.686 1 89.5 263 ASN A N 1
ATOM 2114 C CA . ASN A 1 263 ? 6.991 -19.863 -13.927 1 89.5 263 ASN A CA 1
ATOM 2115 C C . ASN A 1 263 ? 6.124 -21.017 -14.422 1 89.5 263 ASN A C 1
ATOM 2117 O O . ASN A 1 263 ? 4.993 -21.189 -13.965 1 89.5 263 ASN A O 1
ATOM 2121 N N . GLY A 1 264 ? 5.905 -21.325 -15.741 1 67.71 264 GLY A N 1
ATOM 2122 C CA . GLY A 1 264 ? 5.179 -22.327 -16.506 1 67.71 264 GLY A CA 1
ATOM 2123 C C . GLY A 1 264 ? 4.945 -23.612 -15.736 1 67.71 264 GLY A C 1
ATOM 2124 O O . GLY A 1 264 ? 5.567 -23.842 -14.697 1 67.71 264 GLY A O 1
ATOM 2125 N N . ASP A 1 265 ? 3.614 -24.104 -15.529 1 59.68 265 ASP A N 1
ATOM 2126 C CA . ASP A 1 265 ? 3.517 -25.531 -15.239 1 59.68 265 ASP A CA 1
ATOM 2127 C C . ASP A 1 265 ? 4.27 -26.356 -16.28 1 59.68 265 ASP A C 1
ATOM 2129 O O . ASP A 1 265 ? 4.449 -25.915 -17.417 1 59.68 265 ASP A O 1
ATOM 2133 N N . MET B 1 1 ? 16.98 12.588 31.011 1 25.46 1 MET B N 1
ATOM 2134 C CA . MET B 1 1 ? 16.589 13.415 29.873 1 25.46 1 MET B CA 1
ATOM 2135 C C . MET B 1 1 ? 15.237 12.978 29.32 1 25.46 1 MET B C 1
ATOM 2137 O O . MET B 1 1 ? 15.02 11.792 29.066 1 25.46 1 MET B O 1
ATOM 2141 N N . ASN B 1 2 ? 14.085 13.548 29.605 1 32.17 2 ASN B N 1
ATOM 2142 C CA . ASN B 1 2 ? 12.687 13.328 29.25 1 32.17 2 ASN B CA 1
ATOM 2143 C C . ASN B 1 2 ? 12.528 13.021 27.764 1 32.17 2 ASN B C 1
ATOM 2145 O O . ASN B 1 2 ? 12.749 13.89 26.919 1 32.17 2 ASN B O 1
ATOM 2149 N N . GLN B 1 3 ? 12.959 12.003 27.228 1 41.11 3 GLN B N 1
ATOM 2150 C CA . GLN B 1 3 ? 12.945 11.664 25.809 1 41.11 3 GLN B CA 1
ATOM 2151 C C . GLN B 1 3 ? 11.65 12.124 25.146 1 41.11 3 GLN B C 1
ATOM 2153 O O . GLN B 1 3 ? 10.572 11.612 25.455 1 41.11 3 GLN B O 1
ATOM 2158 N N . GLU B 1 4 ? 11.465 13.389 25.036 1 51.42 4 GLU B N 1
ATOM 2159 C CA . GLU B 1 4 ? 10.318 14.003 24.373 1 51.42 4 GLU B CA 1
ATOM 2160 C C . GLU B 1 4 ? 9.751 13.088 23.291 1 51.42 4 GLU B C 1
ATOM 2162 O O . GLU B 1 4 ? 10.495 12.566 22.459 1 51.42 4 GLU B O 1
ATOM 2167 N N . SER B 1 5 ? 8.587 12.492 23.62 1 69.89 5 SER B N 1
ATOM 2168 C CA . SER B 1 5 ? 7.892 11.496 22.812 1 69.89 5 SER B CA 1
ATOM 2169 C C . SER B 1 5 ? 7.759 11.953 21.364 1 69.89 5 SER B C 1
ATOM 2171 O O . SER B 1 5 ? 7.42 13.109 21.101 1 69.89 5 SER B O 1
ATOM 2173 N N . ALA B 1 6 ? 8.227 11.24 20.411 1 87.81 6 ALA B N 1
ATOM 2174 C CA . ALA B 1 6 ? 8.365 11.505 18.981 1 87.81 6 ALA B CA 1
ATOM 2175 C C . ALA B 1 6 ? 7.004 11.747 18.335 1 87.81 6 ALA B C 1
ATOM 2177 O O . ALA B 1 6 ? 6.002 11.154 18.742 1 87.81 6 ALA B O 1
ATOM 2178 N N . ALA B 1 7 ? 6.915 12.776 17.512 1 95.52 7 ALA B N 1
ATOM 2179 C CA . ALA B 1 7 ? 5.716 13.051 16.723 1 95.52 7 ALA B CA 1
ATOM 2180 C C . ALA B 1 7 ? 5.206 11.784 16.043 1 95.52 7 ALA B C 1
ATOM 2182 O O . ALA B 1 7 ? 5.97 10.843 15.814 1 95.52 7 ALA B O 1
ATOM 2183 N N . VAL B 1 8 ? 3.906 11.756 15.831 1 96.31 8 VAL B N 1
ATOM 2184 C CA . VAL B 1 8 ? 3.27 10.612 15.186 1 96.31 8 VAL B CA 1
ATOM 2185 C C . VAL B 1 8 ? 2.561 11.065 13.911 1 96.31 8 VAL B C 1
ATOM 2187 O O . VAL B 1 8 ? 1.894 12.103 13.9 1 96.31 8 VAL B O 1
ATOM 2190 N N . PHE B 1 9 ? 2.78 10.325 12.903 1 96.05 9 PHE B N 1
ATOM 2191 C CA . PHE B 1 9 ? 2.129 10.528 11.614 1 96.05 9 PHE B CA 1
ATOM 2192 C C . PHE B 1 9 ? 1.227 9.348 11.27 1 96.05 9 PHE B C 1
ATOM 2194 O O . PHE B 1 9 ? 1.675 8.2 11.264 1 96.05 9 PHE B O 1
ATOM 2201 N N . SER B 1 10 ? 0.003 9.599 11.067 1 94.39 10 SER B N 1
ATOM 2202 C CA . SER B 1 10 ? -0.898 8.531 10.647 1 94.39 10 SER B CA 1
ATOM 2203 C C . SER B 1 10 ? -1.458 8.795 9.253 1 94.39 10 SER B C 1
ATOM 2205 O O . SER B 1 10 ? -1.893 9.909 8.954 1 94.39 10 SER B O 1
ATOM 2207 N N . LEU B 1 11 ? -1.379 7.826 8.39 1 92.95 11 LEU B N 1
ATOM 2208 C CA . LEU B 1 11 ? -1.858 7.88 7.013 1 92.95 11 LEU B CA 1
ATOM 2209 C C . LEU B 1 11 ? -3.123 7.045 6.844 1 92.95 11 LEU B C 1
ATOM 2211 O O . LEU B 1 11 ? -3.136 5.857 7.175 1 92.95 11 LEU B O 1
ATOM 2215 N N . HIS B 1 12 ? -4.17 7.647 6.363 1 92.37 12 HIS B N 1
ATOM 2216 C CA . HIS B 1 12 ? -5.435 6.963 6.116 1 92.37 12 HIS B CA 1
ATOM 2217 C C . HIS B 1 12 ? -5.784 6.97 4.632 1 92.37 12 HIS B C 1
ATOM 2219 O O . HIS B 1 12 ? -5.845 8.032 4.009 1 92.37 12 HIS B O 1
ATOM 2225 N N . TYR B 1 13 ? -6 5.823 4.1 1 90.59 13 TYR B N 1
ATOM 2226 C CA . TYR B 1 13 ? -6.286 5.677 2.678 1 90.59 13 TYR B CA 1
ATOM 2227 C C . TYR B 1 13 ? -7.746 5.993 2.379 1 90.59 13 TYR B C 1
ATOM 2229 O O . TYR B 1 13 ? -8.646 5.271 2.815 1 90.59 13 TYR B O 1
ATOM 2237 N N . ILE B 1 14 ? -7.937 6.986 1.567 1 93.34 14 ILE B N 1
ATOM 2238 C CA . ILE B 1 14 ? -9.282 7.476 1.289 1 93.34 14 ILE B CA 1
ATOM 2239 C C . ILE B 1 14 ? -9.721 7.02 -0.1 1 93.34 14 ILE B C 1
ATOM 2241 O O . ILE B 1 14 ? -9.05 7.306 -1.095 1 93.34 14 ILE B O 1
ATOM 2245 N N . GLY B 1 15 ? -10.758 6.297 -0.151 1 91.86 15 GLY B N 1
ATOM 2246 C CA . GLY B 1 15 ? -11.318 5.847 -1.416 1 91.86 15 GLY B CA 1
ATOM 2247 C C . GLY B 1 15 ? -12.625 6.533 -1.767 1 91.86 15 GLY B C 1
ATOM 2248 O O . GLY B 1 15 ? -13.477 6.739 -0.9 1 91.86 15 GLY B O 1
ATOM 2249 N N . LEU B 1 16 ? -12.792 6.894 -2.989 1 92.58 16 LEU B N 1
ATOM 2250 C CA . LEU B 1 16 ? -14.006 7.55 -3.461 1 92.58 16 LEU B CA 1
ATOM 2251 C C . LEU B 1 16 ? -15.142 6.545 -3.618 1 92.58 16 LEU B C 1
ATOM 2253 O O . LEU B 1 16 ? -14.908 5.389 -3.979 1 92.58 16 LEU B O 1
ATOM 2257 N N . ASN B 1 17 ? -16.33 7.021 -3.33 1 90.64 17 ASN B N 1
ATOM 2258 C CA . ASN B 1 17 ? -17.515 6.209 -3.583 1 90.64 17 ASN B CA 1
ATOM 2259 C C . ASN B 1 17 ? -17.884 6.201 -5.064 1 90.64 17 ASN B C 1
ATOM 2261 O O . ASN B 1 17 ? -18.913 6.755 -5.455 1 90.64 17 ASN B O 1
ATOM 2265 N N . LEU B 1 18 ? -17.195 5.481 -5.81 1 85.36 18 LEU B N 1
ATOM 2266 C CA . LEU B 1 18 ? -17.368 5.465 -7.258 1 85.36 18 LEU B CA 1
ATOM 2267 C C . LEU B 1 18 ? -18.691 4.809 -7.64 1 85.36 18 LEU B C 1
ATOM 2269 O O . LEU B 1 18 ? -19.283 5.148 -8.667 1 85.36 18 LEU B O 1
ATOM 2273 N N . LYS B 1 19 ? -19.142 3.925 -6.831 1 81.13 19 LYS B N 1
ATOM 2274 C CA . LYS B 1 19 ? -20.404 3.239 -7.092 1 81.13 19 LYS B CA 1
ATOM 2275 C C . LYS B 1 19 ? -21.575 4.217 -7.084 1 81.13 19 LYS B C 1
ATOM 2277 O O . LYS B 1 19 ? -22.574 4.004 -7.774 1 81.13 19 LYS B O 1
ATOM 2282 N N . LYS B 1 20 ? -21.369 5.303 -6.409 1 85.89 20 LYS B N 1
ATOM 2283 C CA . LYS B 1 20 ? -22.421 6.311 -6.322 1 85.89 20 LYS B CA 1
ATOM 2284 C C . LYS B 1 20 ? -22.174 7.45 -7.307 1 85.89 20 LYS B C 1
ATOM 2286 O O . LYS B 1 20 ? -22.805 8.505 -7.215 1 85.89 20 LYS B O 1
ATOM 2291 N N . GLY B 1 21 ? -21.148 7.262 -8.102 1 86.86 21 GLY B N 1
ATOM 2292 C CA . GLY B 1 21 ? -20.89 8.231 -9.155 1 86.86 21 GLY B CA 1
ATOM 2293 C C . GLY B 1 21 ? -20.076 9.421 -8.684 1 86.86 21 GLY B C 1
ATOM 2294 O O . GLY B 1 21 ? -20.006 10.443 -9.371 1 86.86 21 GLY B O 1
ATOM 2295 N N . VAL B 1 22 ? -19.481 9.345 -7.554 1 92.66 22 VAL B N 1
ATOM 2296 C CA . VAL B 1 22 ? -18.674 10.443 -7.032 1 92.66 22 VAL B CA 1
ATOM 2297 C C . VAL B 1 22 ? -17.402 10.59 -7.863 1 92.66 22 VAL B C 1
ATOM 2299 O O . VAL B 1 22 ? -16.704 9.607 -8.121 1 92.66 22 VAL B O 1
ATOM 2302 N N . THR B 1 23 ? -17.139 11.861 -8.314 1 93.56 23 THR B N 1
ATOM 2303 C CA . THR B 1 23 ? -15.914 12.164 -9.044 1 93.56 23 THR B CA 1
ATOM 2304 C C . THR B 1 23 ? -14.903 12.861 -8.138 1 93.56 23 THR B C 1
ATOM 2306 O O . THR B 1 23 ? -15.25 13.317 -7.047 1 93.56 23 THR B O 1
ATOM 2309 N N . ALA B 1 24 ? -13.704 12.865 -8.611 1 94.66 24 ALA B N 1
ATOM 2310 C CA . ALA B 1 24 ? -12.659 13.586 -7.888 1 94.66 24 ALA B CA 1
ATOM 2311 C C . ALA B 1 24 ? -13.053 15.043 -7.663 1 94.66 24 ALA B C 1
ATOM 2313 O O . ALA B 1 24 ? -12.837 15.591 -6.579 1 94.66 24 ALA B O 1
ATOM 2314 N N . GLU B 1 25 ? -13.624 15.629 -8.651 1 96.57 25 GLU B N 1
ATOM 2315 C CA . GLU B 1 25 ? -14.012 17.034 -8.582 1 96.57 25 GLU B CA 1
ATOM 2316 C C . GLU B 1 25 ? -15.059 17.265 -7.495 1 96.57 25 GLU B C 1
ATOM 2318 O O . GLU B 1 25 ? -14.947 18.207 -6.709 1 96.57 25 GLU B O 1
ATOM 2323 N N . HIS B 1 26 ? -16.054 16.365 -7.419 1 96.78 26 HIS B N 1
ATOM 2324 C CA . HIS B 1 26 ? -17.1 16.48 -6.409 1 96.78 26 HIS B CA 1
ATOM 2325 C C . HIS B 1 26 ? -16.517 16.395 -5.002 1 96.78 26 HIS B C 1
ATOM 2327 O O . HIS B 1 26 ? -16.851 17.208 -4.137 1 96.78 26 HIS B O 1
ATOM 2333 N N . PHE B 1 27 ? -15.688 15.482 -4.847 1 97.47 27 PHE B N 1
ATOM 2334 C CA . PHE B 1 27 ? -15.101 15.245 -3.533 1 97.47 27 PHE B CA 1
ATOM 2335 C C . PHE B 1 27 ? -14.185 16.395 -3.134 1 97.47 27 PHE B C 1
ATOM 2337 O O . PHE B 1 27 ? -14.294 16.928 -2.027 1 97.47 27 PHE B O 1
ATOM 2344 N N . GLU B 1 28 ? -13.314 16.805 -4.047 1 97.82 28 GLU B N 1
ATOM 2345 C CA . GLU B 1 28 ? -12.359 17.869 -3.754 1 97.82 28 GLU B CA 1
ATOM 2346 C C . GLU B 1 28 ? -13.07 19.195 -3.499 1 97.82 28 GLU B C 1
ATOM 2348 O O . GLU B 1 28 ? -12.673 19.958 -2.616 1 97.82 28 GLU B O 1
ATOM 2353 N N . ASP B 1 29 ? -14.072 19.512 -4.222 1 97.02 29 ASP B N 1
ATOM 2354 C CA . ASP B 1 29 ? -14.86 20.721 -3.999 1 97.02 29 ASP B CA 1
ATOM 2355 C C . ASP B 1 29 ? -15.483 20.721 -2.605 1 97.02 29 ASP B C 1
ATOM 2357 O O . ASP B 1 29 ? -15.415 21.723 -1.889 1 97.02 29 ASP B O 1
ATOM 2361 N N . PHE B 1 30 ? -16.046 19.644 -2.242 1 97.77 30 PHE B N 1
ATOM 2362 C CA . PHE B 1 30 ? -16.642 19.537 -0.915 1 97.77 30 PHE B CA 1
ATOM 2363 C C . PHE B 1 30 ? -15.603 19.795 0.168 1 97.77 30 PHE B C 1
ATOM 2365 O O . PHE B 1 30 ? -15.847 20.565 1.1 1 97.77 30 PHE B O 1
ATOM 2372 N N . VAL B 1 31 ? -14.454 19.079 0.045 1 97.31 31 VAL B N 1
ATOM 2373 C CA . VAL B 1 31 ? -13.456 19.164 1.107 1 97.31 31 VAL B CA 1
ATOM 2374 C C . VAL B 1 31 ? -12.942 20.597 1.22 1 97.31 31 VAL B C 1
ATOM 2376 O O . VAL B 1 31 ? -12.837 21.141 2.322 1 97.31 31 VAL B O 1
ATOM 2379 N N . ARG B 1 32 ? -12.7 21.285 0.138 1 94.56 32 ARG B N 1
ATOM 2380 C CA . ARG B 1 32 ? -12.113 22.621 0.131 1 94.56 32 ARG B CA 1
ATOM 2381 C C . ARG B 1 32 ? -13.12 23.664 0.603 1 94.56 32 ARG B C 1
ATOM 2383 O O . ARG B 1 32 ? -12.745 24.66 1.225 1 94.56 32 ARG B O 1
ATOM 2390 N N . GLN B 1 33 ? -14.37 23.42 0.377 1 94.42 33 GLN B N 1
ATOM 2391 C CA . GLN B 1 33 ? -15.382 24.418 0.705 1 94.42 33 GLN B CA 1
ATOM 2392 C C . GLN B 1 33 ? -15.922 24.21 2.117 1 94.42 33 GLN B C 1
ATOM 2394 O O . GLN B 1 33 ? -16.189 25.176 2.834 1 94.42 33 GLN B O 1
ATOM 2399 N N . ARG B 1 34 ? -16.03 22.962 2.483 1 95.6 34 ARG B N 1
ATOM 2400 C CA . ARG B 1 34 ? -16.72 22.697 3.741 1 95.6 34 ARG B CA 1
ATOM 2401 C C . ARG B 1 34 ? -15.911 21.751 4.622 1 95.6 34 ARG B C 1
ATOM 2403 O O . ARG B 1 34 ? -15.877 21.908 5.844 1 95.6 34 ARG B O 1
ATOM 2410 N N . GLY B 1 35 ? -15.262 20.807 3.947 1 95.3 35 GLY B N 1
ATOM 2411 C CA . GLY B 1 35 ? -14.554 19.783 4.698 1 95.3 35 GLY B CA 1
ATOM 2412 C C . GLY B 1 35 ? -13.432 20.339 5.554 1 95.3 35 GLY B C 1
ATOM 2413 O O . GLY B 1 35 ? -13.095 19.768 6.594 1 95.3 35 GLY B O 1
ATOM 2414 N N . VAL B 1 36 ? -12.883 21.455 5.142 1 94.78 36 VAL B N 1
ATOM 2415 C CA . VAL B 1 36 ? -11.754 22.058 5.843 1 94.78 36 VAL B CA 1
ATOM 2416 C C . VAL B 1 36 ? -12.193 22.516 7.232 1 94.78 36 VAL B C 1
ATOM 2418 O O . VAL B 1 36 ? -11.357 22.789 8.096 1 94.78 36 VAL B O 1
ATOM 2421 N N . ALA B 1 37 ? -13.49 22.626 7.482 1 94.77 37 ALA B N 1
ATOM 2422 C CA . ALA B 1 37 ? -14.022 23.079 8.764 1 94.77 37 ALA B CA 1
ATOM 2423 C C . ALA B 1 37 ? -14.0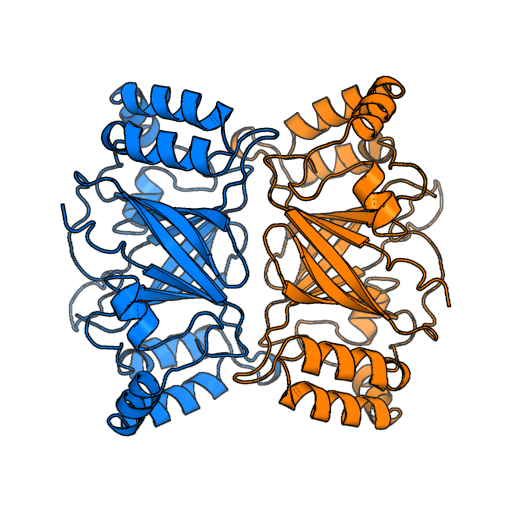03 21.954 9.795 1 94.77 37 ALA B C 1
ATOM 2425 O O . ALA B 1 37 ? -14.251 22.186 10.98 1 94.77 37 ALA B O 1
ATOM 2426 N N . ILE B 1 38 ? -13.721 20.7 9.349 1 96.51 38 ILE B N 1
ATOM 2427 C CA . ILE B 1 38 ? -13.557 19.609 10.303 1 96.51 38 ILE B CA 1
ATOM 2428 C C . ILE B 1 38 ? -12.307 19.845 11.148 1 96.51 38 ILE B C 1
ATOM 2430 O O . ILE B 1 38 ? -11.2 19.952 10.614 1 96.51 38 ILE B O 1
ATOM 2434 N N . PRO B 1 39 ? -12.418 19.941 12.442 1 96.2 39 PRO B N 1
ATOM 2435 C CA . PRO B 1 39 ? -11.253 20.23 13.281 1 96.2 39 PRO B CA 1
ATOM 2436 C C . PRO B 1 39 ? -10.339 19.02 13.459 1 96.2 39 PRO B C 1
ATOM 2438 O O . PRO B 1 39 ? -10.719 17.899 13.113 1 96.2 39 PRO B O 1
ATOM 2441 N N . ALA B 1 40 ? -9.18 19.314 13.854 1 95.85 40 ALA B N 1
ATOM 2442 C CA . ALA B 1 40 ? -8.294 18.279 14.38 1 95.85 40 ALA B CA 1
ATOM 2443 C C . ALA B 1 40 ? -8.34 18.24 15.905 1 95.85 40 ALA B C 1
ATOM 2445 O O . ALA B 1 40 ? -8.837 19.173 16.541 1 95.85 40 ALA B O 1
ATOM 2446 N N . TYR B 1 41 ? -7.949 17.12 16.474 1 96.58 41 TYR B N 1
ATOM 2447 C CA . TYR B 1 41 ? -7.744 17.096 17.918 1 96.58 41 TYR B CA 1
ATOM 2448 C C . TYR B 1 41 ? -6.75 18.169 18.346 1 96.58 41 TYR B C 1
ATOM 2450 O O . TYR B 1 41 ? -5.924 18.613 17.545 1 96.58 41 TYR B O 1
ATOM 2458 N N . PRO B 1 42 ? -6.86 18.644 19.615 1 95.25 42 PRO B N 1
ATOM 2459 C CA . PRO B 1 42 ? -5.931 19.677 20.079 1 95.25 42 PRO B CA 1
ATOM 2460 C C . PRO B 1 42 ? -4.47 19.313 19.827 1 95.25 42 PRO B C 1
ATOM 2462 O O . PRO B 1 42 ? -4.021 18.235 20.225 1 95.25 42 PRO B O 1
ATOM 2465 N N . GLY B 1 43 ? -3.768 20.221 19.132 1 94.05 43 GLY B N 1
ATOM 2466 C CA . GLY B 1 43 ? -2.357 20.032 18.834 1 94.05 43 GLY B CA 1
ATOM 2467 C C . GLY B 1 43 ? -2.117 19.254 17.555 1 94.05 43 GLY B C 1
ATOM 2468 O O . GLY B 1 43 ? -0.986 19.183 17.068 1 94.05 43 GLY B O 1
ATOM 2469 N N . TRP B 1 44 ? -3.192 18.624 17.002 1 96.17 44 TRP B N 1
ATOM 2470 C CA . TRP B 1 44 ? -3.07 17.838 15.779 1 96.17 44 TRP B CA 1
ATOM 2471 C C . TRP B 1 44 ? -3.271 18.714 14.547 1 96.17 44 TRP B C 1
ATOM 2473 O O . TRP B 1 44 ? -3.794 19.827 14.647 1 96.17 44 TRP B O 1
ATOM 2483 N N . ARG B 1 45 ? -2.803 18.222 13.459 1 95.85 45 ARG B N 1
ATOM 2484 C CA . ARG B 1 45 ? -3.115 18.754 12.137 1 95.85 45 ARG B CA 1
ATOM 2485 C C . ARG B 1 45 ? -3.482 17.635 11.168 1 95.85 45 ARG B C 1
ATOM 2487 O O . ARG B 1 45 ? -2.968 16.52 11.277 1 95.85 45 ARG B O 1
ATOM 2494 N N . TRP B 1 46 ? -4.378 17.951 10.318 1 97.34 46 TRP B N 1
ATOM 2495 C CA . TRP B 1 46 ? -4.614 16.991 9.244 1 97.34 46 TRP B CA 1
ATOM 2496 C C . TRP B 1 46 ? -4.522 17.666 7.88 1 97.34 46 TRP B C 1
ATOM 2498 O O . TRP B 1 46 ? -4.739 18.874 7.762 1 97.34 46 TRP B O 1
ATOM 2508 N N . THR B 1 47 ? -4.122 16.92 6.855 1 97.71 47 THR B N 1
ATOM 2509 C CA . THR B 1 47 ? -4.049 17.351 5.463 1 97.71 47 THR B CA 1
ATOM 2510 C C . THR B 1 47 ? -4.548 16.252 4.529 1 97.71 47 THR B C 1
ATOM 2512 O O . THR B 1 47 ? -4.308 15.068 4.772 1 97.71 47 THR B O 1
ATOM 2515 N N . LEU B 1 48 ? -5.304 16.66 3.549 1 98.22 48 LEU B N 1
ATOM 2516 C CA . LEU B 1 48 ? -5.694 15.737 2.489 1 98.22 48 LEU B CA 1
ATOM 2517 C C . LEU B 1 48 ? -4.696 15.779 1.337 1 98.22 48 LEU B C 1
ATOM 2519 O O . LEU B 1 48 ? -4.4 16.851 0.805 1 98.22 48 LEU B O 1
ATOM 2523 N N . LEU B 1 49 ? -4.204 14.605 1.038 1 98.2 49 LEU B N 1
ATOM 2524 C CA . LEU B 1 49 ? -3.193 14.435 0.001 1 98.2 49 LEU B CA 1
ATOM 2525 C C . LEU B 1 49 ? -3.787 13.764 -1.233 1 98.2 49 LEU B C 1
ATOM 2527 O O . LEU B 1 49 ? -4.607 12.851 -1.114 1 98.2 49 LEU B O 1
ATOM 2531 N N . LYS B 1 50 ? -3.38 14.225 -2.373 1 97.84 50 LYS B N 1
ATOM 2532 C CA . LYS B 1 50 ? -3.692 13.568 -3.639 1 97.84 50 LYS B CA 1
ATOM 2533 C C . LYS B 1 50 ? -2.419 13.13 -4.359 1 97.84 50 LYS B C 1
ATOM 2535 O O . LYS B 1 50 ? -1.507 13.934 -4.562 1 97.84 50 LYS B O 1
ATOM 2540 N N . GLY B 1 51 ? -2.369 11.884 -4.742 1 96.26 51 GLY B N 1
ATOM 2541 C CA . GLY B 1 51 ? -1.192 11.379 -5.43 1 96.26 51 GLY B CA 1
ATOM 2542 C C . GLY B 1 51 ? -0.899 12.108 -6.727 1 96.26 51 GLY B C 1
ATOM 2543 O O . GLY B 1 51 ? -1.749 12.166 -7.618 1 96.26 51 GLY B O 1
ATOM 2544 N N . LEU B 1 52 ? 0.295 12.636 -6.803 1 95.5 52 LEU B N 1
ATOM 2545 C CA . LEU B 1 52 ? 0.75 13.38 -7.972 1 95.5 52 LEU B CA 1
ATOM 2546 C C . LEU B 1 52 ? 1.464 12.461 -8.957 1 95.5 52 LEU B C 1
ATOM 2548 O O . LEU B 1 52 ? 1.212 12.519 -10.163 1 95.5 52 LEU B O 1
ATOM 2552 N N . ARG B 1 53 ? 2.288 11.689 -8.482 1 91.72 53 ARG B N 1
ATOM 2553 C CA . ARG B 1 53 ? 3.089 10.75 -9.261 1 91.72 53 ARG B CA 1
ATOM 2554 C C . ARG B 1 53 ? 3.584 9.599 -8.392 1 91.72 53 ARG B C 1
ATOM 2556 O O . ARG B 1 53 ? 3.558 9.687 -7.163 1 91.72 53 ARG B O 1
ATOM 2563 N N . GLY B 1 54 ? 3.991 8.507 -9.081 1 89.5 54 GLY B N 1
ATOM 2564 C CA . GLY B 1 54 ? 4.406 7.306 -8.375 1 89.5 54 GLY B CA 1
ATOM 2565 C C . GLY B 1 54 ? 3.33 6.237 -8.331 1 89.5 54 GLY B C 1
ATOM 2566 O O . GLY B 1 54 ? 2.486 6.162 -9.226 1 89.5 54 GLY B O 1
ATOM 2567 N N . GLU B 1 55 ? 3.375 5.491 -7.318 1 84.94 55 GLU B N 1
ATOM 2568 C CA . GLU B 1 55 ? 2.596 4.258 -7.234 1 84.94 55 GLU B CA 1
ATOM 2569 C C . GLU B 1 55 ? 1.104 4.555 -7.116 1 84.94 55 GLU B C 1
ATOM 2571 O O . GLU B 1 55 ? 0.276 3.827 -7.668 1 84.94 55 GLU B O 1
ATOM 2576 N N . ARG B 1 56 ? 0.749 5.632 -6.423 1 90.02 56 ARG B N 1
ATOM 2577 C CA . ARG B 1 56 ? -0.646 5.915 -6.102 1 90.02 56 ARG B CA 1
ATOM 2578 C C . ARG B 1 56 ? -1.092 7.238 -6.717 1 90.02 56 ARG B C 1
ATOM 2580 O O . ARG B 1 56 ? -1.678 8.08 -6.034 1 90.02 56 ARG B O 1
ATOM 2587 N N . GLN B 1 57 ? -0.787 7.348 -7.956 1 91.92 57 GLN B N 1
ATOM 2588 C CA . GLN B 1 57 ? -1.207 8.548 -8.671 1 91.92 57 GLN B CA 1
ATOM 2589 C C . GLN B 1 57 ? -2.727 8.684 -8.673 1 91.92 57 GLN B C 1
ATOM 2591 O O . GLN B 1 57 ? -3.442 7.712 -8.926 1 91.92 57 GLN B O 1
ATOM 2596 N N . ASN B 1 58 ? -3.246 9.823 -8.277 1 93.2 58 ASN B N 1
ATOM 2597 C CA . ASN B 1 58 ? -4.651 10.216 -8.293 1 93.2 58 ASN B CA 1
ATOM 2598 C C . ASN B 1 58 ? -5.427 9.569 -7.149 1 93.2 58 ASN B C 1
ATOM 2600 O O . ASN B 1 58 ? -6.659 9.567 -7.152 1 93.2 58 ASN B O 1
ATOM 2604 N N . GLN B 1 59 ? -4.719 8.992 -6.234 1 92.94 59 GLN B N 1
ATOM 2605 C CA . GLN B 1 59 ? -5.335 8.416 -5.044 1 92.94 59 GLN B CA 1
ATOM 2606 C C . GLN B 1 59 ? -5.208 9.356 -3.849 1 92.94 59 GLN B C 1
ATOM 2608 O O . GLN B 1 59 ? -4.326 10.217 -3.82 1 92.94 59 GLN B O 1
ATOM 2613 N N . TYR B 1 60 ? -6.059 9.177 -2.903 1 95.25 60 TYR B N 1
ATOM 2614 C CA . TYR B 1 60 ? -6.126 10.128 -1.799 1 95.25 60 TYR B CA 1
ATOM 2615 C C . TYR B 1 60 ? -5.635 9.494 -0.503 1 95.25 60 TYR B C 1
ATOM 2617 O O . TYR B 1 60 ? -5.859 8.305 -0.262 1 95.25 60 TYR B O 1
ATOM 2625 N N . LEU B 1 61 ? -4.997 10.317 0.301 1 95.34 61 LEU B N 1
ATOM 2626 C CA . LEU B 1 61 ? -4.529 9.982 1.642 1 95.34 61 LEU B CA 1
ATOM 2627 C C . LEU B 1 61 ? -4.799 11.127 2.613 1 95.34 61 LEU B C 1
ATOM 2629 O O . LEU B 1 61 ? -4.594 12.295 2.275 1 95.34 61 LEU B O 1
ATOM 2633 N N . MET B 1 62 ? -5.324 10.779 3.723 1 96.81 62 MET B N 1
ATOM 2634 C CA . MET B 1 62 ? -5.382 11.771 4.792 1 96.81 62 MET B CA 1
ATOM 2635 C C . MET B 1 62 ? -4.229 11.584 5.772 1 96.81 62 MET B C 1
ATOM 2637 O O . MET B 1 62 ? -4.01 10.481 6.276 1 96.81 62 MET B O 1
ATOM 2641 N N . LEU B 1 63 ? -3.492 12.579 5.968 1 97.6 63 LEU B N 1
ATOM 2642 C CA . LEU B 1 63 ? -2.359 12.59 6.886 1 97.6 63 LEU B CA 1
ATOM 2643 C C . LEU B 1 63 ? -2.708 13.332 8.172 1 97.6 63 LEU B C 1
ATOM 2645 O O . LEU B 1 63 ? -3.131 14.489 8.13 1 97.6 63 LEU B O 1
ATOM 2649 N N . PHE B 1 64 ? -2.565 12.662 9.305 1 97.07 64 PHE B N 1
ATOM 2650 C CA . PHE B 1 64 ? -2.641 13.306 10.611 1 97.07 64 PHE B CA 1
ATOM 2651 C C . PHE B 1 64 ? -1.257 13.419 11.24 1 97.07 64 PHE B C 1
ATOM 2653 O O . PHE B 1 64 ? -0.451 12.49 11.151 1 97.07 64 PHE B O 1
ATOM 2660 N N . GLU B 1 65 ? -1.021 14.511 11.767 1 96.91 65 GLU B N 1
ATOM 2661 C CA . GLU B 1 65 ? 0.195 14.755 12.537 1 96.91 65 GLU B CA 1
ATOM 2662 C C . GLU B 1 65 ? -0.129 15.068 13.995 1 96.91 65 GLU B C 1
ATOM 2664 O O . GLU B 1 65 ? -0.807 16.055 14.288 1 96.91 65 GLU B O 1
ATOM 2669 N N . ALA B 1 66 ? 0.31 14.254 14.846 1 96.8 66 ALA B N 1
ATOM 2670 C CA . ALA B 1 66 ? 0.193 14.467 16.286 1 96.8 66 ALA B CA 1
ATOM 2671 C C . ALA B 1 66 ? 1.542 14.83 16.899 1 96.8 66 ALA B C 1
ATOM 2673 O O . ALA B 1 66 ? 2.583 14.335 16.46 1 96.8 66 ALA B O 1
ATOM 2674 N N . PRO B 1 67 ? 1.505 15.62 17.938 1 95.66 67 PRO B N 1
ATOM 2675 C CA . PRO B 1 67 ? 2.771 16.14 18.462 1 95.66 67 PRO B CA 1
ATOM 2676 C C . PRO B 1 67 ? 3.594 15.074 19.181 1 95.66 67 PRO B C 1
ATOM 2678 O O . PRO B 1 67 ? 4.81 15.223 19.329 1 95.66 67 PRO B O 1
ATOM 2681 N N . SER B 1 68 ? 2.933 14.057 19.697 1 95.78 68 SER B N 1
ATOM 2682 C CA . SER B 1 68 ? 3.649 12.999 20.402 1 95.78 68 SER B CA 1
ATOM 2683 C C . SER B 1 68 ? 2.841 11.706 20.426 1 95.78 68 SER B C 1
ATOM 2685 O O . SER B 1 68 ? 1.64 11.713 20.149 1 95.78 68 SER B O 1
ATOM 2687 N N . ALA B 1 69 ? 3.558 10.666 20.711 1 94.21 69 ALA B N 1
ATOM 2688 C CA . ALA B 1 69 ? 2.901 9.369 20.847 1 94.21 69 ALA B CA 1
ATOM 2689 C C . ALA B 1 69 ? 1.84 9.403 21.944 1 94.21 69 ALA B C 1
ATOM 2691 O O . ALA B 1 69 ? 0.785 8.778 21.815 1 94.21 69 ALA B O 1
ATOM 2692 N N . GLU B 1 70 ? 2.116 10.096 23.023 1 95.2 70 GLU B N 1
ATOM 2693 C CA . GLU B 1 70 ? 1.173 10.213 24.132 1 95.2 70 GLU B CA 1
ATOM 2694 C C . GLU B 1 70 ? -0.098 10.939 23.701 1 95.2 70 GLU B C 1
ATOM 2696 O O . GLU B 1 70 ? -1.207 10.491 24.002 1 95.2 70 GLU B O 1
ATOM 2701 N N . GLU B 1 71 ? 0.092 11.999 22.992 1 96.21 71 GLU B N 1
ATOM 2702 C CA . GLU B 1 71 ? -1.058 12.768 22.525 1 96.21 71 GLU B CA 1
ATOM 2703 C C . GLU B 1 71 ? -1.86 11.987 21.489 1 96.21 71 GLU B C 1
ATOM 2705 O O . GLU B 1 71 ? -3.087 12.093 21.436 1 96.21 71 GLU B O 1
ATOM 2710 N N . TYR B 1 72 ? -1.133 11.267 20.677 1 96.31 72 TYR B N 1
ATOM 2711 C CA . TYR B 1 72 ? -1.832 10.399 19.737 1 96.31 72 TYR B CA 1
ATOM 2712 C C . TYR B 1 72 ? -2.685 9.373 20.473 1 96.31 72 TYR B C 1
ATOM 2714 O O . TYR B 1 72 ? -3.876 9.228 20.188 1 96.31 72 TYR B O 1
ATOM 2722 N N . ALA B 1 73 ? -2.096 8.736 21.473 1 95.24 73 ALA B N 1
ATOM 2723 C CA . ALA B 1 73 ? -2.746 7.658 22.213 1 95.24 73 ALA B CA 1
ATOM 2724 C C . ALA B 1 73 ? -3.897 8.191 23.061 1 95.24 73 ALA B C 1
ATOM 2726 O O . ALA B 1 73 ? -4.765 7.428 23.492 1 95.24 73 ALA B O 1
ATOM 2727 N N . HIS B 1 74 ? -3.826 9.49 23.284 1 97.26 74 HIS B N 1
ATOM 2728 C CA . HIS B 1 74 ? -4.914 10.118 24.024 1 97.26 74 HIS B CA 1
ATOM 2729 C C . HIS B 1 74 ? -6.231 10.015 23.261 1 97.26 74 HIS B C 1
ATOM 2731 O O . HIS B 1 74 ? -7.3 9.925 23.869 1 97.26 74 HIS B O 1
ATOM 2737 N N . TYR B 1 75 ? -6.179 9.88 21.925 1 97.52 75 TYR B N 1
ATOM 2738 C CA . TYR B 1 75 ? -7.402 9.937 21.133 1 97.52 75 TYR B CA 1
ATOM 2739 C C . TYR B 1 75 ? -7.59 8.658 20.326 1 97.52 75 TYR B C 1
ATOM 2741 O O . TYR B 1 75 ? -8.716 8.295 19.978 1 97.52 75 TYR B O 1
ATOM 2749 N N . ILE B 1 76 ? -6.528 8.013 19.944 1 95.05 76 ILE B N 1
ATOM 2750 C CA . ILE B 1 76 ? -6.585 6.789 19.153 1 95.05 76 ILE B CA 1
ATOM 2751 C C . ILE B 1 76 ? -5.793 5.686 19.851 1 95.05 76 ILE B C 1
ATOM 2753 O O . ILE B 1 76 ? -4.616 5.866 20.173 1 95.05 76 ILE B O 1
ATOM 2757 N N . ASP B 1 77 ? -6.317 4.567 19.986 1 90.77 77 ASP B N 1
ATOM 2758 C CA . ASP B 1 77 ? -5.621 3.49 20.684 1 90.77 77 ASP B CA 1
ATOM 2759 C C . ASP B 1 77 ? -4.794 2.65 19.713 1 90.77 77 ASP B C 1
ATOM 2761 O O . ASP B 1 77 ? -4.72 2.961 18.522 1 90.77 77 ASP B O 1
ATOM 2765 N N . HIS B 1 78 ? -4.135 1.612 20.185 1 82.14 78 HIS B N 1
ATOM 2766 C CA . HIS B 1 78 ? -3.17 0.833 19.417 1 82.14 78 HIS B CA 1
ATOM 2767 C C . HIS B 1 78 ? -3.851 0.083 18.277 1 82.14 78 HIS B C 1
ATOM 2769 O O . HIS B 1 78 ? -3.194 -0.322 17.315 1 82.14 78 HIS B O 1
ATOM 2775 N N . ASN B 1 79 ? -5.188 -0.081 18.343 1 80 79 ASN B N 1
ATOM 2776 C CA . ASN B 1 79 ? -5.931 -0.774 17.296 1 80 79 ASN B CA 1
ATOM 2777 C C . ASN B 1 79 ? -6.488 0.201 16.263 1 80 79 ASN B C 1
ATOM 2779 O O . ASN B 1 79 ? -7.086 -0.215 15.269 1 80 79 ASN B O 1
ATOM 2783 N N . GLY B 1 80 ? -6.294 1.474 16.489 1 86.73 80 GLY B N 1
ATOM 2784 C CA . GLY B 1 80 ? -6.846 2.478 15.593 1 86.73 80 GLY B CA 1
ATOM 2785 C C . GLY B 1 80 ? -8.23 2.946 16.001 1 86.73 80 GLY B C 1
ATOM 2786 O O . GLY B 1 80 ? -8.857 3.738 15.294 1 86.73 80 GLY B O 1
ATOM 2787 N N . ASP B 1 81 ? -8.684 2.524 17.211 1 90.63 81 ASP B N 1
ATOM 2788 C CA . ASP B 1 81 ? -10.005 2.9 17.704 1 90.63 81 ASP B CA 1
ATOM 2789 C C . ASP B 1 81 ? -9.959 4.242 18.431 1 90.63 81 ASP B C 1
ATOM 2791 O O . ASP B 1 81 ? -8.969 4.561 19.093 1 90.63 81 ASP B O 1
ATOM 2795 N N . GLN B 1 82 ? -11.084 4.91 18.306 1 94.65 82 GLN B N 1
ATOM 2796 C CA . GLN B 1 82 ? -11.226 6.131 19.092 1 94.65 82 GLN B CA 1
ATOM 2797 C C . GLN B 1 82 ? -11.33 5.818 20.582 1 94.65 82 GLN B C 1
ATOM 2799 O O . GLN B 1 82 ? -12.02 4.876 20.977 1 94.65 82 GLN B O 1
ATOM 2804 N N . THR B 1 83 ? -10.578 6.571 21.356 1 96.86 83 THR B N 1
ATOM 2805 C CA . THR B 1 83 ? -10.685 6.454 22.806 1 96.86 83 THR B CA 1
ATOM 2806 C C . THR B 1 83 ? -11.923 7.185 23.318 1 96.86 83 THR B C 1
ATOM 2808 O O . THR B 1 83 ? -12.646 7.812 22.54 1 96.86 83 THR B O 1
ATOM 2811 N N . ALA B 1 84 ? -12.12 7.139 24.636 1 97.08 84 ALA B N 1
ATOM 2812 C CA . ALA B 1 84 ? -13.204 7.889 25.265 1 97.08 84 ALA B CA 1
ATOM 2813 C C . ALA B 1 84 ? -13.007 9.392 25.088 1 97.08 84 ALA B C 1
ATOM 2815 O O . ALA B 1 84 ? -13.974 10.132 24.89 1 97.08 84 ALA B O 1
ATOM 2816 N N . HIS B 1 85 ? -11.771 9.833 25.132 1 97.74 85 HIS B N 1
ATOM 2817 C CA . HIS B 1 85 ? -11.457 11.247 24.96 1 97.74 85 HIS B CA 1
ATOM 2818 C C . HIS B 1 85 ? -11.805 11.722 23.553 1 97.74 85 HIS B C 1
ATOM 2820 O O . HIS B 1 85 ? -12.298 12.838 23.374 1 97.74 85 HIS B O 1
ATOM 2826 N N . ALA B 1 86 ? -11.508 10.886 22.603 1 97.44 86 ALA B N 1
ATOM 2827 C CA . ALA B 1 86 ? -11.859 11.214 21.224 1 97.44 86 ALA B CA 1
ATOM 2828 C C . ALA B 1 86 ? -13.369 11.357 21.061 1 97.44 86 ALA B C 1
ATOM 2830 O O . ALA B 1 86 ? -13.846 12.309 20.439 1 97.44 86 ALA B O 1
ATOM 2831 N N . ARG B 1 87 ? -14.086 10.428 21.606 1 95.99 87 ARG B N 1
ATOM 2832 C CA . ARG B 1 87 ? -15.542 10.455 21.512 1 95.99 87 ARG B CA 1
ATOM 2833 C C . ARG B 1 87 ? -16.11 11.707 22.172 1 95.99 87 ARG B C 1
ATOM 2835 O O . ARG B 1 87 ? -17.034 12.328 21.644 1 95.99 87 ARG B O 1
ATOM 2842 N N . GLU B 1 88 ? -15.576 12.048 23.322 1 97.27 88 GLU B N 1
ATOM 2843 C CA . GLU B 1 88 ? -15.99 13.269 24.007 1 97.27 88 GLU B CA 1
ATOM 2844 C C . GLU B 1 88 ? -15.719 14.502 23.15 1 97.27 88 GLU B C 1
ATOM 2846 O O . GLU B 1 88 ? -16.557 15.403 23.067 1 97.27 88 GLU B O 1
ATOM 2851 N N . PHE B 1 89 ? -14.585 14.577 22.559 1 97.7 89 PHE B N 1
ATOM 2852 C CA . PHE B 1 89 ? -14.231 15.678 21.672 1 97.7 89 PHE B CA 1
ATOM 2853 C C . PHE B 1 89 ? -15.271 15.842 20.571 1 97.7 89 PHE B C 1
ATOM 2855 O O . PHE B 1 89 ? -15.744 16.952 20.316 1 97.7 89 PHE B O 1
ATOM 2862 N N . TRP B 1 90 ? -15.602 14.773 19.912 1 96.27 90 TRP B N 1
ATOM 2863 C CA . TRP B 1 90 ? -16.512 14.842 18.773 1 96.27 90 TRP B CA 1
ATOM 2864 C C . TRP B 1 90 ? -17.929 15.175 19.229 1 96.27 90 TRP B C 1
ATOM 2866 O O . TRP B 1 90 ? -18.678 15.842 18.511 1 96.27 90 TRP B O 1
ATOM 2876 N N . GLN B 1 91 ? -18.262 14.735 20.454 1 95.77 91 GLN B N 1
ATOM 2877 C CA . GLN B 1 91 ? -19.564 15.086 21.011 1 95.77 91 GLN B CA 1
ATOM 2878 C C . GLN B 1 91 ? -19.693 16.595 21.197 1 95.77 91 GLN B C 1
ATOM 2880 O O . GLN B 1 91 ? -20.789 17.148 21.084 1 95.77 91 GLN B O 1
ATOM 2885 N N . GLN B 1 92 ? -18.594 17.258 21.445 1 97.07 92 GLN B N 1
ATOM 2886 C CA . GLN B 1 92 ? -18.571 18.702 21.656 1 97.07 92 GLN B CA 1
ATOM 2887 C C . GLN B 1 92 ? -18.519 19.451 20.328 1 97.07 92 GLN B C 1
ATOM 2889 O O . GLN B 1 92 ? -18.623 20.679 20.298 1 97.07 92 GLN B O 1
ATOM 2894 N N . HIS B 1 93 ? -18.398 18.736 19.244 1 96.12 93 HIS B N 1
ATOM 2895 C CA . HIS B 1 93 ? -18.294 19.346 17.924 1 96.12 93 HIS B CA 1
ATOM 2896 C C . HIS B 1 93 ? -19.336 18.775 16.968 1 96.12 93 HIS B C 1
ATOM 2898 O O . HIS B 1 93 ? -18.988 18.2 15.934 1 96.12 93 HIS B O 1
ATOM 2904 N N . GLY B 1 94 ? -20.549 19.028 17.234 1 95.01 94 GLY B N 1
ATOM 2905 C CA . GLY B 1 94 ? -21.664 18.477 16.48 1 95.01 94 GLY B CA 1
ATOM 2906 C C . GLY B 1 94 ? -21.633 18.852 15.01 1 95.01 94 GLY B C 1
ATOM 2907 O O . GLY B 1 94 ? -21.903 18.017 14.145 1 95.01 94 GLY B O 1
ATOM 2908 N N . GLU B 1 95 ? -21.288 20.104 14.747 1 95.97 95 GLU B N 1
ATOM 2909 C CA . GLU B 1 95 ? -21.21 20.566 13.364 1 95.97 95 GLU B CA 1
ATOM 2910 C C . GLU B 1 95 ? -20.171 19.775 12.576 1 95.97 95 GLU B C 1
ATOM 2912 O O . GLU B 1 95 ? -20.374 19.476 11.397 1 95.97 95 GLU B O 1
ATOM 2917 N N . ALA B 1 96 ? -19.107 19.446 13.232 1 95.95 96 ALA B N 1
ATOM 2918 C CA . ALA B 1 96 ? -18.063 18.653 12.588 1 95.95 96 ALA B CA 1
ATOM 2919 C C . ALA B 1 96 ? -18.557 17.242 12.28 1 95.95 96 ALA B C 1
ATOM 2921 O O . ALA B 1 96 ? -18.216 16.671 11.242 1 95.95 96 ALA B O 1
ATOM 2922 N N . LEU B 1 97 ? -19.326 16.677 13.113 1 96.77 97 LEU B N 1
ATOM 2923 C CA . LEU B 1 97 ? -19.881 15.345 12.895 1 96.77 97 LEU B CA 1
ATOM 2924 C C . LEU B 1 97 ? -20.793 15.331 11.673 1 96.77 97 LEU B C 1
ATOM 2926 O O . LEU B 1 97 ? -20.814 14.354 10.92 1 96.77 97 LEU B O 1
ATOM 2930 N N . GLU B 1 98 ? -21.502 16.374 11.526 1 97.23 98 GLU B N 1
ATOM 2931 C CA . GLU B 1 98 ? -22.351 16.495 10.344 1 97.23 98 GLU B CA 1
ATOM 2932 C C . GLU B 1 98 ? -21.515 16.565 9.069 1 97.23 98 GLU B C 1
ATOM 2934 O O . GLU B 1 98 ? -21.871 15.964 8.054 1 97.23 98 GLU B O 1
ATOM 2939 N N . LEU B 1 99 ? -20.465 17.309 9.14 1 97.45 99 LEU B N 1
ATOM 2940 C CA . LEU B 1 99 ? -19.568 17.42 7.994 1 97.45 99 LEU B CA 1
ATOM 2941 C C . LEU B 1 99 ? -18.929 16.074 7.671 1 97.45 99 LEU B C 1
ATOM 2943 O O . LEU B 1 99 ? -18.767 15.725 6.499 1 97.45 99 LEU B O 1
ATOM 2947 N N . ILE B 1 100 ? -18.568 15.342 8.702 1 97.21 100 ILE B N 1
ATOM 2948 C CA . ILE B 1 100 ? -17.98 14.021 8.509 1 97.21 100 ILE B CA 1
ATOM 2949 C C . ILE B 1 100 ? -19.004 13.089 7.866 1 97.21 100 ILE B C 1
ATOM 2951 O O . ILE B 1 100 ? -18.669 12.312 6.969 1 97.21 100 ILE B O 1
ATOM 2955 N N . ALA B 1 101 ? -20.217 13.172 8.313 1 97.14 101 ALA B N 1
ATOM 2956 C CA . ALA B 1 101 ? -21.281 12.376 7.707 1 97.14 101 ALA B CA 1
ATOM 2957 C C . ALA B 1 101 ? -21.431 12.7 6.223 1 97.14 101 ALA B C 1
ATOM 2959 O O . ALA B 1 101 ? -21.612 11.8 5.4 1 97.14 101 ALA B O 1
ATOM 2960 N N . GLU B 1 102 ? -21.376 13.936 5.931 1 97.83 102 GLU B N 1
ATOM 2961 C CA . GLU B 1 102 ? -21.435 14.344 4.53 1 97.83 102 GLU B CA 1
ATOM 2962 C C . GLU B 1 102 ? -20.218 13.842 3.757 1 97.83 102 GLU B C 1
ATOM 2964 O O . GLU B 1 102 ? -20.349 13.35 2.635 1 97.83 102 GLU B O 1
ATOM 2969 N N . TRP B 1 103 ? -19.022 13.986 4.344 1 97.73 103 TRP B N 1
ATOM 2970 C CA . TRP B 1 103 ? -17.801 13.451 3.749 1 97.73 103 TRP B CA 1
ATOM 2971 C C . TRP B 1 103 ? -17.982 11.988 3.358 1 97.73 103 TRP B C 1
ATOM 2973 O O . TRP B 1 103 ? -17.611 11.584 2.254 1 97.73 103 TRP B O 1
ATOM 2983 N N . LYS B 1 104 ? -18.586 11.243 4.168 1 95.35 104 LYS B N 1
ATOM 2984 C CA . LYS B 1 104 ? -18.725 9.799 3.998 1 95.35 104 LYS B CA 1
ATOM 2985 C C . LYS B 1 104 ? -19.682 9.47 2.856 1 95.35 104 LYS B C 1
ATOM 2987 O O . LYS B 1 104 ? -19.737 8.328 2.395 1 95.35 104 LYS B O 1
ATOM 2992 N N . THR B 1 105 ? -20.393 10.421 2.337 1 95.77 105 THR B N 1
ATOM 2993 C CA . THR B 1 105 ? -21.2 10.201 1.141 1 95.77 105 THR B CA 1
ATOM 2994 C C . THR B 1 105 ? -20.334 10.258 -0.114 1 95.77 105 THR B C 1
ATOM 2996 O O . THR B 1 105 ? -20.723 9.749 -1.167 1 95.77 105 THR B O 1
ATOM 2999 N N . PHE B 1 106 ? -19.154 10.861 -0.015 1 95.85 106 PHE B N 1
ATOM 3000 C CA . PHE B 1 106 ? -18.262 11.021 -1.157 1 95.85 106 PHE B CA 1
ATOM 3001 C C . PHE B 1 106 ? -17.151 9.978 -1.126 1 95.85 106 PHE B C 1
ATOM 3003 O O . PHE B 1 106 ? -16.745 9.464 -2.17 1 95.85 106 PHE B O 1
ATOM 3010 N N . ALA B 1 107 ? -16.647 9.683 0.076 1 95.18 107 ALA B N 1
ATOM 3011 C CA . ALA B 1 107 ? -15.436 8.881 0.233 1 95.18 107 ALA B CA 1
ATOM 3012 C C . ALA B 1 107 ? -15.339 8.305 1.643 1 95.18 107 ALA B C 1
ATOM 3014 O O . ALA B 1 107 ? -16.064 8.73 2.546 1 95.18 107 ALA B O 1
ATOM 3015 N N . THR B 1 108 ? -14.474 7.342 1.803 1 93.83 108 THR B N 1
ATOM 3016 C CA . THR B 1 108 ? -14.171 6.891 3.157 1 93.83 108 THR B CA 1
ATOM 3017 C C . THR B 1 108 ? -13.535 8.014 3.971 1 93.83 108 THR B C 1
ATOM 3019 O O . THR B 1 108 ? -12.935 8.933 3.409 1 93.83 108 THR B O 1
ATOM 3022 N N . PHE B 1 109 ? -13.742 7.939 5.21 1 94.92 109 PHE B N 1
ATOM 3023 C CA . PHE B 1 109 ? -13.153 8.901 6.135 1 94.92 109 PHE B CA 1
ATOM 3024 C C . PHE B 1 109 ? -12.104 8.233 7.016 1 94.92 109 PHE B C 1
ATOM 3026 O O . PHE B 1 109 ? -12.036 7.004 7.086 1 94.92 109 PHE B O 1
ATOM 3033 N N . ALA B 1 110 ? -11.269 9.042 7.673 1 92.63 110 ALA B N 1
ATOM 3034 C CA . ALA B 1 110 ? -10.107 8.595 8.437 1 92.63 110 ALA B CA 1
ATOM 3035 C C . ALA B 1 110 ? -10.529 7.99 9.773 1 92.63 110 ALA B C 1
ATOM 3037 O O . ALA B 1 110 ? -10.105 8.456 10.834 1 92.63 110 ALA B O 1
ATOM 3038 N N . GLU B 1 111 ? -11.29 7.024 9.785 1 90.99 111 GLU B N 1
ATOM 3039 C CA . GLU B 1 111 ? -11.696 6.182 10.907 1 90.99 111 GLU B CA 1
ATOM 3040 C C . GLU B 1 111 ? -11.925 4.741 10.461 1 90.99 111 GLU B C 1
ATOM 3042 O O . GLU B 1 111 ? -12.136 4.478 9.275 1 90.99 111 GLU B O 1
ATOM 3047 N N . LEU B 1 112 ? -11.807 3.829 11.387 1 88.61 112 LEU B N 1
ATOM 3048 C CA . LEU B 1 112 ? -12.07 2.431 11.062 1 88.61 112 LEU B CA 1
ATOM 3049 C C . LEU B 1 112 ? -13.463 2.266 10.464 1 88.61 112 LEU B C 1
ATOM 3051 O O . LEU B 1 112 ? -14.401 2.96 10.862 1 88.61 112 LEU B O 1
ATOM 3055 N N . PRO B 1 113 ? -13.682 1.429 9.456 1 90.25 113 PRO B N 1
ATOM 3056 C CA . PRO B 1 113 ? -12.762 0.411 8.944 1 90.25 113 PRO B CA 1
ATOM 3057 C C . PRO B 1 113 ? -11.964 0.892 7.734 1 90.25 113 PRO B C 1
ATOM 3059 O O . PRO B 1 113 ? -11.862 0.177 6.734 1 90.25 113 PRO B O 1
ATOM 3062 N N . THR B 1 114 ? -11.373 2.063 7.751 1 89.24 114 THR B N 1
ATOM 3063 C CA . THR B 1 114 ? -10.473 2.555 6.714 1 89.24 114 THR B CA 1
ATOM 3064 C C . THR B 1 114 ? -9.043 2.088 6.972 1 89.24 114 THR B C 1
ATOM 3066 O O . THR B 1 114 ? -8.573 2.113 8.111 1 89.24 114 THR B O 1
ATOM 3069 N N . LEU B 1 115 ? -8.386 1.63 5.876 1 86.72 115 LEU B N 1
ATOM 3070 C CA . LEU B 1 115 ? -6.989 1.222 5.989 1 86.72 115 LEU B CA 1
ATOM 3071 C C . LEU B 1 115 ? -6.117 2.39 6.438 1 86.72 115 LEU B C 1
ATOM 3073 O O . LEU B 1 115 ? -6.288 3.516 5.965 1 86.72 115 LEU B O 1
ATOM 3077 N N . PHE B 1 116 ? -5.189 2.085 7.429 1 87.89 116 PHE B N 1
ATOM 3078 C CA . PHE B 1 116 ? -4.332 3.164 7.907 1 87.89 116 PHE B CA 1
ATOM 3079 C C . PHE B 1 116 ? -2.988 2.621 8.377 1 87.89 116 PHE B C 1
ATOM 3081 O O . PHE B 1 116 ? -2.834 1.413 8.568 1 87.89 116 PHE B O 1
ATOM 3088 N N . SER B 1 117 ? -2.027 3.482 8.442 1 87.47 117 SER B N 1
ATOM 3089 C CA . SER B 1 117 ? -0.725 3.231 9.05 1 87.47 117 SER B CA 1
ATOM 3090 C C . SER B 1 117 ? -0.331 4.357 10 1 87.47 117 SER B C 1
ATOM 3092 O O . SER B 1 117 ? -0.625 5.526 9.74 1 87.47 117 SER B O 1
ATOM 3094 N N . THR B 1 118 ? 0.279 3.957 11.045 1 91.29 118 THR B N 1
ATOM 3095 C CA . THR B 1 118 ? 0.797 4.934 11.997 1 91.29 118 THR B CA 1
ATOM 3096 C C . THR B 1 118 ? 2.319 4.854 12.08 1 91.29 118 THR B C 1
ATOM 3098 O O . THR B 1 118 ? 2.883 3.763 12.189 1 91.29 118 THR B O 1
ATOM 3101 N N . TYR B 1 119 ? 2.934 5.999 12.052 1 93.11 119 TYR B N 1
ATOM 3102 C CA . TYR B 1 119 ? 4.389 6.09 12.091 1 93.11 119 TYR B CA 1
ATOM 3103 C C . TYR B 1 119 ? 4.849 7.001 13.223 1 93.11 119 TYR B C 1
ATOM 3105 O O . TYR B 1 119 ? 4.236 8.041 13.479 1 93.11 119 TYR B O 1
ATOM 3113 N N . SER B 1 120 ? 5.91 6.607 13.846 1 94.35 120 SER B N 1
ATOM 3114 C CA . SER B 1 120 ? 6.616 7.503 14.756 1 94.35 120 SER B CA 1
ATOM 3115 C C . SER B 1 120 ? 7.814 8.153 14.073 1 94.35 120 SER B C 1
ATOM 3117 O O . SER B 1 120 ? 8.445 7.547 13.204 1 94.35 120 SER B O 1
ATOM 3119 N N . LEU B 1 121 ? 8.048 9.321 14.452 1 96.59 121 LEU B N 1
ATOM 3120 C CA . LEU B 1 121 ? 9.244 10.002 13.968 1 96.59 121 LEU B CA 1
ATOM 3121 C C . LEU B 1 121 ? 10.501 9.403 14.592 1 96.59 121 LEU B C 1
ATOM 3123 O O . LEU B 1 121 ? 10.66 9.421 15.814 1 96.59 121 LEU B O 1
ATOM 3127 N N . LEU B 1 122 ? 11.329 8.868 13.785 1 95.16 122 LEU B N 1
ATOM 3128 C CA . LEU B 1 122 ? 12.599 8.32 14.251 1 95.16 122 LEU B CA 1
ATOM 3129 C C . LEU B 1 122 ? 13.68 9.396 14.27 1 95.16 122 LEU B C 1
ATOM 3131 O O . LEU B 1 122 ? 14.455 9.486 15.225 1 95.16 122 LEU B O 1
ATOM 3135 N N . ALA B 1 123 ? 13.738 10.176 13.19 1 96.42 123 ALA B N 1
ATOM 3136 C CA . ALA B 1 123 ? 14.697 11.27 13.058 1 96.42 123 ALA B CA 1
ATOM 3137 C C . ALA B 1 123 ? 14.268 12.247 11.967 1 96.42 123 ALA B C 1
ATOM 3139 O O . ALA B 1 123 ? 13.478 11.897 11.088 1 96.42 123 ALA B O 1
ATOM 3140 N N . GLN B 1 124 ? 14.72 13.46 12.051 1 96.03 124 GLN B N 1
ATOM 3141 C CA . GLN B 1 124 ? 14.489 14.455 11.009 1 96.03 124 GLN B CA 1
ATOM 3142 C C . GLN B 1 124 ? 15.633 15.462 10.947 1 96.03 124 GLN B C 1
ATOM 3144 O O . GLN B 1 124 ? 16.408 15.589 11.897 1 96.03 124 GLN B O 1
ATOM 3149 N N . ASN B 1 125 ? 15.723 16.037 9.821 1 91.7 125 ASN B N 1
ATOM 3150 C CA . ASN B 1 125 ? 16.702 17.113 9.709 1 91.7 125 ASN B CA 1
ATOM 3151 C C . ASN B 1 125 ? 16.236 18.373 10.433 1 91.7 125 ASN B C 1
ATOM 3153 O O . ASN B 1 125 ? 15.179 18.921 10.116 1 91.7 125 ASN B O 1
ATOM 3157 N N . ASN B 1 126 ? 17.092 18.864 11.318 1 89.31 126 ASN B N 1
ATOM 3158 C CA . ASN B 1 126 ? 16.701 20.021 12.116 1 89.31 126 ASN B CA 1
ATOM 3159 C C . ASN B 1 126 ? 17.181 21.325 11.485 1 89.31 126 ASN B C 1
ATOM 3161 O O . ASN B 1 126 ? 16.872 22.41 11.981 1 89.31 126 ASN B O 1
ATOM 3165 N N . HIS B 1 127 ? 17.861 21.313 10.437 1 90.9 127 HIS B N 1
ATOM 3166 C CA . HIS B 1 127 ? 18.373 22.504 9.768 1 90.9 127 HIS B CA 1
ATOM 3167 C C . HIS B 1 127 ? 17.669 22.732 8.434 1 90.9 127 HIS B C 1
ATOM 3169 O O . HIS B 1 127 ? 18.229 23.356 7.531 1 90.9 127 HIS B O 1
ATOM 3175 N N . SER B 1 128 ? 16.477 22.352 8.322 1 92.8 128 SER B N 1
ATOM 3176 C CA . SER B 1 128 ? 15.709 22.535 7.095 1 92.8 128 SER B CA 1
ATOM 3177 C C . SER B 1 128 ? 15.337 23.999 6.888 1 92.8 128 SER B C 1
ATOM 3179 O O . SER B 1 128 ? 15.109 24.729 7.855 1 92.8 128 SER B O 1
ATOM 3181 N N . SER B 1 129 ? 15.31 24.412 5.633 1 95.69 129 SER B N 1
ATOM 3182 C CA . SER B 1 129 ? 14.895 25.771 5.299 1 95.69 129 SER B CA 1
ATOM 3183 C C . SER B 1 129 ? 13.399 25.838 5.014 1 95.69 129 SER B C 1
ATOM 3185 O O . SER B 1 129 ? 12.885 26.883 4.611 1 95.69 129 SER B O 1
ATOM 3187 N N . LEU B 1 130 ? 12.714 24.752 5.144 1 96.2 130 LEU B N 1
ATOM 3188 C CA . LEU B 1 130 ? 11.266 24.771 4.969 1 96.2 130 LEU B CA 1
ATOM 3189 C C . LEU B 1 130 ? 10.602 25.649 6.025 1 96.2 130 LEU B C 1
ATOM 3191 O O . LEU B 1 130 ? 10.794 25.436 7.225 1 96.2 130 LEU B O 1
ATOM 3195 N N . ALA B 1 131 ? 9.86 26.583 5.594 1 93.7 131 ALA B N 1
ATOM 3196 C CA . ALA B 1 131 ? 9.172 27.472 6.526 1 93.7 131 ALA B CA 1
ATOM 3197 C C . ALA B 1 131 ? 8.196 26.696 7.405 1 93.7 131 ALA B C 1
ATOM 3199 O O . ALA B 1 131 ? 7.524 25.776 6.934 1 93.7 131 ALA B O 1
ATOM 3200 N N . GLU B 1 132 ? 8.115 27.063 8.625 1 90.44 132 GLU B N 1
ATOM 3201 C CA . GLU B 1 132 ? 7.123 26.459 9.509 1 90.44 132 GLU B CA 1
ATOM 3202 C C . GLU B 1 132 ? 5.704 26.749 9.026 1 90.44 132 GLU B C 1
ATOM 3204 O O . GLU B 1 132 ? 5.468 27.746 8.34 1 90.44 132 GLU B O 1
ATOM 3209 N N . GLY B 1 133 ? 4.807 25.899 9.455 1 89.62 133 GLY B N 1
ATOM 3210 C CA . GLY B 1 133 ? 3.415 26.088 9.078 1 89.62 133 GLY B CA 1
ATOM 3211 C C . GLY B 1 133 ? 2.757 24.82 8.567 1 89.62 133 GLY B C 1
ATOM 3212 O O . GLY B 1 133 ? 3.393 23.766 8.506 1 89.62 133 GLY B O 1
ATOM 3213 N N . PRO B 1 134 ? 1.506 25.031 8.212 1 92.21 134 PRO B N 1
ATOM 3214 C CA . PRO B 1 134 ? 0.763 23.856 7.752 1 92.21 134 PRO B CA 1
ATOM 3215 C C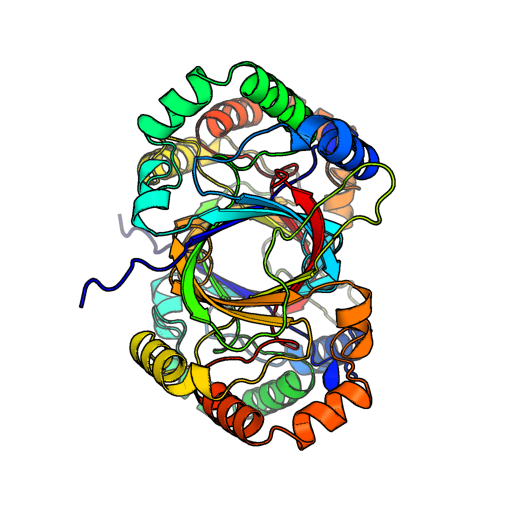 . PRO B 1 134 ? 1.135 23.441 6.33 1 92.21 134 PRO B C 1
ATOM 3217 O O . PRO B 1 134 ? 1.714 24.235 5.583 1 92.21 134 PRO B O 1
ATOM 3220 N N . ASN B 1 135 ? 0.847 22.253 6 1 95.83 135 ASN B N 1
ATOM 3221 C CA . ASN B 1 135 ? 1.098 21.75 4.654 1 95.83 135 ASN B CA 1
ATOM 3222 C C . ASN B 1 135 ? 0.133 22.356 3.64 1 95.83 135 ASN B C 1
ATOM 3224 O O . ASN B 1 135 ? 0.411 22.365 2.439 1 95.83 135 ASN B O 1
ATOM 3228 N N . TYR B 1 136 ? -0.96 22.81 4.149 1 95.04 136 TYR B N 1
ATOM 3229 C CA . TYR B 1 136 ? -1.965 23.429 3.292 1 95.04 136 TYR B CA 1
ATOM 3230 C C . TYR B 1 136 ? -2.6 24.632 3.978 1 95.04 136 TYR B C 1
ATOM 3232 O O . TYR B 1 136 ? -2.901 24.587 5.173 1 95.04 136 TYR B O 1
ATOM 3240 N N . ARG B 1 137 ? -2.786 25.71 3.237 1 92.39 137 ARG B N 1
ATOM 3241 C CA . ARG B 1 137 ? -3.466 26.912 3.707 1 92.39 137 ARG B CA 1
ATOM 3242 C C . ARG B 1 137 ? -4.062 27.696 2.542 1 92.39 137 ARG B C 1
ATOM 3244 O O . ARG B 1 137 ? -3.365 28.003 1.573 1 92.39 137 ARG B O 1
ATOM 3251 N N . ALA B 1 138 ? -5.345 27.863 2.678 1 89.53 138 ALA B N 1
ATOM 3252 C CA . ALA B 1 138 ? -6.026 28.687 1.682 1 89.53 138 ALA B CA 1
ATOM 3253 C C . ALA B 1 138 ? -6.719 29.878 2.337 1 89.53 138 ALA B C 1
ATOM 3255 O O . ALA B 1 138 ? -7.606 29.704 3.176 1 89.53 138 ALA B O 1
ATOM 3256 N N . VAL B 1 139 ? -6.215 31.028 2.148 1 83.84 139 VAL B N 1
ATOM 3257 C CA . VAL B 1 139 ? -6.811 32.268 2.633 1 83.84 139 VAL B CA 1
ATOM 3258 C C . VAL B 1 139 ? -7.272 33.117 1.45 1 83.84 139 VAL B C 1
ATOM 3260 O O . VAL B 1 139 ? -6.621 33.14 0.403 1 83.84 139 VAL B O 1
ATOM 3263 N N . ALA B 1 140 ? -8.392 33.721 1.7 1 80.87 140 ALA B N 1
ATOM 3264 C CA . ALA B 1 140 ? -8.966 34.552 0.644 1 80.87 140 ALA B CA 1
ATOM 3265 C C . ALA B 1 140 ? -7.949 35.568 0.132 1 80.87 140 ALA B C 1
ATOM 3267 O O . ALA B 1 140 ? -7.244 36.202 0.921 1 80.87 140 ALA B O 1
ATOM 3268 N N . ASP B 1 141 ? -7.786 35.723 -1.208 1 86.2 141 ASP B N 1
ATOM 3269 C CA . ASP B 1 141 ? -7.005 36.728 -1.922 1 86.2 141 ASP B CA 1
ATOM 3270 C C . ASP B 1 141 ? -5.51 36.44 -1.815 1 86.2 141 ASP B C 1
ATOM 3272 O O . ASP B 1 141 ? -4.683 37.326 -2.042 1 86.2 141 ASP B O 1
ATOM 3276 N N . GLU B 1 142 ? -5.128 35.246 -1.241 1 85.53 142 GLU B N 1
ATOM 3277 C CA . GLU B 1 142 ? -3.731 34.825 -1.196 1 85.53 142 GLU B CA 1
ATOM 3278 C C . GLU B 1 142 ? -3.519 33.532 -1.979 1 85.53 142 GLU B C 1
ATOM 3280 O O . GLU B 1 142 ? -4.453 32.75 -2.16 1 85.53 142 GLU B O 1
ATOM 3285 N N . LYS B 1 143 ? -2.316 33.463 -2.452 1 82.8 143 LYS B N 1
ATOM 3286 C CA . LYS B 1 143 ? -1.972 32.199 -3.097 1 82.8 143 LYS B CA 1
ATOM 3287 C C . LYS B 1 143 ? -1.954 31.054 -2.088 1 82.8 143 LYS B C 1
ATOM 3289 O O . LYS B 1 143 ? -1.321 31.158 -1.035 1 82.8 143 LYS B O 1
ATOM 3294 N N . PRO B 1 144 ? -2.652 30.016 -2.405 1 88.19 144 PRO B N 1
ATOM 3295 C CA . PRO B 1 144 ? -2.693 28.924 -1.43 1 88.19 144 PRO B CA 1
ATOM 3296 C C . PRO B 1 144 ? -1.331 28.268 -1.22 1 88.19 144 PRO B C 1
ATOM 3298 O O . PRO B 1 144 ? -0.536 28.171 -2.159 1 88.19 144 PRO B O 1
ATOM 3301 N N . VAL B 1 145 ? -1.061 27.997 0.007 1 92.26 145 VAL B N 1
ATOM 3302 C CA . VAL B 1 145 ? 0.064 27.124 0.324 1 92.26 145 VAL B CA 1
ATOM 3303 C C . VAL B 1 145 ? -0.333 25.667 0.098 1 92.26 145 VAL B C 1
ATOM 3305 O O . VAL B 1 145 ? -1.304 25.184 0.684 1 92.26 145 VAL B O 1
ATOM 3308 N N . ALA B 1 146 ? 0.284 25.012 -0.743 1 96.49 146 ALA B N 1
ATOM 3309 C CA . ALA B 1 146 ? 0.087 23.596 -1.04 1 96.49 146 ALA B CA 1
ATOM 3310 C C . ALA B 1 146 ? 1.423 22.866 -1.142 1 96.49 146 ALA B C 1
ATOM 3312 O O . ALA B 1 146 ? 2.054 22.857 -2.201 1 96.49 146 ALA B O 1
ATOM 3313 N N . ARG B 1 147 ? 1.792 22.27 -0.088 1 98 147 ARG B N 1
ATOM 3314 C CA . ARG B 1 147 ? 3.075 21.574 -0.059 1 98 147 ARG B CA 1
ATOM 3315 C C . ARG B 1 147 ? 2.97 20.206 -0.725 1 98 147 ARG B C 1
ATOM 3317 O O . ARG B 1 147 ? 1.869 19.691 -0.927 1 98 147 ARG B O 1
ATOM 3324 N N . VAL B 1 148 ? 4.088 19.718 -1.148 1 98.22 148 VAL B N 1
ATOM 3325 C CA . VAL B 1 148 ? 4.195 18.337 -1.61 1 98.22 148 VAL B CA 1
ATOM 3326 C C . VAL B 1 148 ? 4.727 17.455 -0.482 1 98.22 148 VAL B C 1
ATOM 3328 O O . VAL B 1 148 ? 5.653 17.843 0.234 1 98.22 148 VAL B O 1
ATOM 3331 N N . VAL B 1 149 ? 4.081 16.346 -0.307 1 98.16 149 VAL B N 1
ATOM 3332 C CA . VAL B 1 149 ? 4.524 15.364 0.676 1 98.16 149 VAL B CA 1
ATOM 3333 C C . VAL B 1 149 ? 4.905 14.063 -0.027 1 98.16 149 VAL B C 1
ATOM 3335 O O . VAL B 1 149 ? 4.044 13.375 -0.582 1 98.16 149 VAL B O 1
ATOM 3338 N N . GLY B 1 150 ? 6.159 13.781 -0.051 1 96.47 150 GLY B N 1
ATOM 3339 C CA . GLY B 1 150 ? 6.611 12.507 -0.588 1 96.47 150 GLY B CA 1
ATOM 3340 C C . GLY B 1 150 ? 6.676 11.41 0.457 1 96.47 150 GLY B C 1
ATOM 3341 O O . GLY B 1 150 ? 7.202 11.618 1.552 1 96.47 150 GLY B O 1
ATOM 3342 N N . ILE B 1 151 ? 6.119 10.302 0.182 1 94.34 151 ILE B N 1
ATOM 3343 C CA . ILE B 1 151 ? 6.198 9.126 1.041 1 94.34 151 ILE B CA 1
ATOM 3344 C C . ILE B 1 151 ? 6.93 8.002 0.312 1 94.34 151 ILE B C 1
ATOM 3346 O O . ILE B 1 151 ? 6.43 7.468 -0.681 1 94.34 151 ILE B O 1
ATOM 3350 N N . HIS B 1 152 ? 8.127 7.643 0.804 1 92.82 152 HIS B N 1
ATOM 3351 C CA . HIS B 1 152 ? 8.987 6.623 0.217 1 92.82 152 HIS B CA 1
ATOM 3352 C C . HIS B 1 152 ? 9.202 5.461 1.181 1 92.82 152 HIS B C 1
ATOM 3354 O O . HIS B 1 152 ? 9.807 5.633 2.241 1 92.82 152 HIS B O 1
ATOM 3360 N N . ASN B 1 153 ? 8.759 4.358 0.769 1 89.77 153 ASN B N 1
ATOM 3361 C CA . ASN B 1 153 ? 8.854 3.199 1.65 1 89.77 153 ASN B CA 1
ATOM 3362 C C . ASN B 1 153 ? 10.21 2.51 1.525 1 89.77 153 ASN B C 1
ATOM 3364 O O . ASN B 1 153 ? 10.764 2.415 0.429 1 89.77 153 ASN B O 1
ATOM 3368 N N . LEU B 1 154 ? 10.668 1.979 2.649 1 91 154 LEU B N 1
ATOM 3369 C CA . LEU B 1 154 ? 11.979 1.34 2.682 1 91 154 LEU B CA 1
ATOM 3370 C C . LEU B 1 154 ? 11.877 -0.083 3.219 1 91 154 LEU B C 1
ATOM 3372 O O . LEU B 1 154 ? 10.991 -0.387 4.021 1 91 154 LEU B O 1
ATOM 3376 N N . ALA B 1 155 ? 12.711 -0.856 2.796 1 88.56 155 ALA B N 1
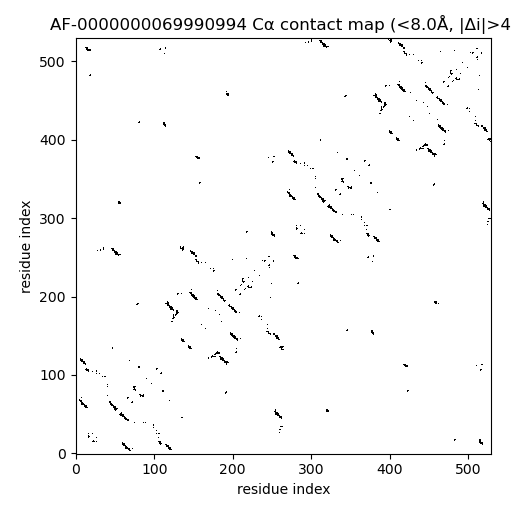ATOM 3377 C CA . ALA B 1 155 ? 12.898 -2.207 3.319 1 88.56 155 ALA B CA 1
ATOM 3378 C C . ALA B 1 155 ? 14.345 -2.434 3.746 1 88.56 155 ALA B C 1
ATOM 3380 O O . ALA B 1 155 ? 15.275 -1.978 3.077 1 88.56 155 ALA B O 1
ATOM 3381 N N . LEU B 1 156 ? 14.497 -3.109 4.811 1 90.39 156 LEU B N 1
ATOM 3382 C CA . LEU B 1 156 ? 15.834 -3.437 5.293 1 90.39 156 LEU B CA 1
ATOM 3383 C C . LEU B 1 156 ? 16.466 -4.532 4.44 1 90.39 156 LEU B C 1
ATOM 3385 O O . LEU B 1 156 ? 15.764 -5.404 3.922 1 90.39 156 LEU B O 1
ATOM 3389 N N . ARG B 1 157 ? 17.754 -4.441 4.332 1 92.49 157 ARG B N 1
ATOM 3390 C CA . ARG B 1 157 ? 18.491 -5.508 3.663 1 92.49 157 ARG B CA 1
ATOM 3391 C C . ARG B 1 157 ? 18.5 -6.779 4.505 1 92.49 157 ARG B C 1
ATOM 3393 O O . ARG B 1 157 ? 18.277 -6.728 5.717 1 92.49 157 ARG B O 1
ATOM 3400 N N . SER B 1 158 ? 18.74 -7.86 3.788 1 91.19 158 SER B N 1
ATOM 3401 C CA . SER B 1 158 ? 18.833 -9.144 4.476 1 91.19 158 SER B CA 1
ATOM 3402 C C . SER B 1 158 ? 19.881 -9.104 5.582 1 91.19 158 SER B C 1
ATOM 3404 O O . SER B 1 158 ? 20.981 -8.583 5.384 1 91.19 158 SER B O 1
ATOM 3406 N N . GLY B 1 159 ? 19.481 -9.582 6.73 1 89.45 159 GLY B N 1
ATOM 3407 C CA . GLY B 1 159 ? 20.413 -9.695 7.841 1 89.45 159 GLY B CA 1
ATOM 3408 C C . GLY B 1 159 ? 20.503 -8.432 8.676 1 89.45 159 GLY B C 1
ATOM 3409 O O . GLY B 1 159 ? 21.161 -8.416 9.718 1 89.45 159 GLY B O 1
ATOM 3410 N N . VAL B 1 160 ? 19.869 -7.33 8.268 1 92.82 160 VAL B N 1
ATOM 3411 C CA . VAL B 1 160 ? 19.917 -6.075 9.011 1 92.82 160 VAL B CA 1
ATOM 3412 C C . VAL B 1 160 ? 18.749 -6.011 9.993 1 92.82 160 VAL B C 1
ATOM 3414 O O . VAL B 1 160 ? 17.59 -6.158 9.598 1 92.82 160 VAL B O 1
ATOM 3417 N N . SER B 1 161 ? 19.039 -5.812 11.22 1 90.62 161 SER B N 1
ATOM 3418 C CA . SER B 1 161 ? 17.99 -5.682 12.226 1 90.62 161 SER B CA 1
ATOM 3419 C C . SER B 1 161 ? 17.43 -4.264 12.261 1 90.62 161 SER B C 1
ATOM 3421 O O . SER B 1 161 ? 18.104 -3.315 11.855 1 90.62 161 SER B O 1
ATOM 3423 N N . ALA B 1 162 ? 16.253 -4.178 12.779 1 89.74 162 ALA B N 1
ATOM 3424 C CA . ALA B 1 162 ? 15.645 -2.864 12.966 1 89.74 162 ALA B CA 1
ATOM 3425 C C . ALA B 1 162 ? 16.507 -1.983 13.865 1 89.74 162 ALA B C 1
ATOM 3427 O O . ALA B 1 162 ? 16.671 -0.789 13.603 1 89.74 162 ALA B O 1
ATOM 3428 N N . GLN B 1 163 ? 17.046 -2.548 14.916 1 93.79 163 GLN B N 1
ATOM 3429 C CA . GLN B 1 163 ? 17.862 -1.799 15.865 1 93.79 163 GLN B CA 1
ATOM 3430 C C . GLN B 1 163 ? 19.099 -1.217 15.188 1 93.79 163 GLN B C 1
ATOM 3432 O O . GLN B 1 163 ? 19.464 -0.066 15.435 1 93.79 163 GLN B O 1
ATOM 3437 N N . THR B 1 164 ? 19.701 -2.014 14.332 1 96.11 164 THR B N 1
ATOM 3438 C CA . THR B 1 164 ? 20.888 -1.556 13.618 1 96.11 164 THR B CA 1
ATOM 3439 C C . THR B 1 164 ? 20.561 -0.347 12.746 1 96.11 164 THR B C 1
ATOM 3441 O O . THR B 1 164 ? 21.295 0.644 12.75 1 96.11 164 THR B O 1
ATOM 3444 N N . PHE B 1 165 ? 19.496 -0.419 12.075 1 95.31 165 PHE B N 1
ATOM 3445 C CA . PHE B 1 165 ? 19.115 0.671 11.186 1 95.31 165 PHE B CA 1
ATOM 3446 C C . PHE B 1 165 ? 18.678 1.894 11.984 1 95.31 165 PHE B C 1
ATOM 3448 O O . PHE B 1 165 ? 19.028 3.024 11.64 1 95.31 165 PHE B O 1
ATOM 3455 N N . ASP B 1 166 ? 17.923 1.662 13.075 1 95.92 166 ASP B N 1
ATOM 3456 C CA . ASP B 1 166 ? 17.548 2.76 13.961 1 95.92 166 ASP B CA 1
ATOM 3457 C C . ASP B 1 166 ? 18.779 3.531 14.43 1 95.92 166 ASP B C 1
ATOM 3459 O O . ASP B 1 166 ? 18.816 4.761 14.349 1 95.92 166 ASP B O 1
ATOM 3463 N N . ASP B 1 167 ? 19.748 2.835 14.903 1 97.59 167 ASP B N 1
ATOM 3464 C CA . ASP B 1 167 ? 20.973 3.435 15.423 1 97.59 167 ASP B CA 1
ATOM 3465 C C . ASP B 1 167 ? 21.718 4.199 14.331 1 97.59 167 ASP B C 1
ATOM 3467 O O . ASP B 1 167 ? 22.237 5.29 14.573 1 97.59 167 ASP B O 1
ATOM 3471 N N . PHE B 1 168 ? 21.764 3.598 13.198 1 97.9 168 PHE B N 1
ATOM 3472 C CA . PHE B 1 168 ? 22.447 4.247 12.085 1 97.9 168 PHE B CA 1
ATOM 3473 C C . PHE B 1 168 ? 21.796 5.585 11.757 1 97.9 168 PHE B C 1
ATOM 3475 O O . PHE B 1 168 ? 22.481 6.603 11.639 1 97.9 168 PHE B O 1
ATOM 3482 N N . ILE B 1 169 ? 20.491 5.598 11.599 1 96.52 169 ILE B N 1
ATOM 3483 C CA . ILE B 1 169 ? 19.768 6.795 11.181 1 96.52 169 ILE B CA 1
ATOM 3484 C C . ILE B 1 169 ? 19.885 7.871 12.259 1 96.52 169 ILE B C 1
ATOM 3486 O O . ILE B 1 169 ? 20.223 9.02 11.963 1 96.52 169 ILE B O 1
ATOM 3490 N N . THR B 1 170 ? 19.622 7.51 13.487 1 96.79 170 THR B N 1
ATOM 3491 C CA . THR B 1 170 ? 19.654 8.481 14.575 1 96.79 170 THR B CA 1
ATOM 3492 C C . THR B 1 170 ? 21.067 9.024 14.774 1 96.79 170 THR B C 1
ATOM 3494 O O . THR B 1 170 ? 21.245 10.189 15.135 1 96.79 170 THR B O 1
ATOM 3497 N N . GLY B 1 171 ? 22.044 8.237 14.491 1 96.8 171 GLY B N 1
ATOM 3498 C CA . GLY B 1 171 ? 23.427 8.649 14.672 1 96.8 171 GLY B CA 1
ATOM 3499 C C . GLY B 1 171 ? 23.964 9.464 13.511 1 96.8 171 GLY B C 1
ATOM 3500 O O . GLY B 1 171 ? 25.005 10.114 13.63 1 96.8 171 GLY B O 1
ATOM 3501 N N . ASN B 1 172 ? 23.228 9.425 12.374 1 96.85 172 ASN B N 1
ATOM 3502 C CA . ASN B 1 172 ? 23.819 10.036 11.188 1 96.85 172 ASN B CA 1
ATOM 3503 C C . ASN B 1 172 ? 22.88 11.06 10.558 1 96.85 172 ASN B C 1
ATOM 3505 O O . ASN B 1 172 ? 23.198 11.643 9.52 1 96.85 172 ASN B O 1
ATOM 3509 N N . ILE B 1 173 ? 21.754 11.357 11.189 1 95.32 173 ILE B N 1
ATOM 3510 C CA . ILE B 1 173 ? 20.725 12.218 10.617 1 95.32 173 ILE B CA 1
ATOM 3511 C C . ILE B 1 173 ? 21.299 13.609 10.363 1 95.32 173 ILE B C 1
ATOM 3513 O O . ILE B 1 173 ? 20.909 14.284 9.407 1 95.32 173 ILE B O 1
ATOM 3517 N N . GLN B 1 174 ? 22.257 14.062 11.119 1 94.43 174 GLN B N 1
ATOM 3518 C CA . GLN B 1 174 ? 22.849 15.391 11.009 1 94.43 174 GLN B CA 1
ATOM 3519 C C . GLN B 1 174 ? 23.657 15.529 9.722 1 94.43 174 GLN B C 1
ATOM 3521 O O . GLN B 1 174 ? 24.002 16.641 9.316 1 94.43 174 GLN B O 1
ATOM 3526 N N . ARG B 1 175 ? 23.978 14.386 9.087 1 95.57 175 ARG B N 1
ATOM 3527 C CA . ARG B 1 175 ? 24.775 14.398 7.865 1 95.57 175 ARG B CA 1
ATOM 3528 C C . ARG B 1 175 ? 23.902 14.672 6.645 1 95.57 175 ARG B C 1
ATOM 3530 O O . ARG B 1 175 ? 24.415 14.956 5.56 1 95.57 175 ARG B O 1
ATOM 3537 N N . ILE B 1 176 ? 22.603 14.606 6.773 1 93.86 176 ILE B N 1
ATOM 3538 C CA . ILE B 1 176 ? 21.68 14.814 5.663 1 93.86 176 ILE B CA 1
ATOM 3539 C C . ILE B 1 176 ? 21.447 16.309 5.457 1 93.86 176 ILE B C 1
ATOM 3541 O O . ILE B 1 176 ? 21.12 17.028 6.403 1 93.86 176 ILE B O 1
ATOM 3545 N N . GLU B 1 177 ? 21.638 16.724 4.292 1 95.02 177 GLU B N 1
ATOM 3546 C CA . GLU B 1 177 ? 21.28 18.086 3.905 1 95.02 177 GLU B CA 1
ATOM 3547 C C . GLU B 1 177 ? 20.033 18.099 3.025 1 95.02 177 GLU B C 1
ATOM 3549 O O . GLU B 1 177 ? 19.998 17.446 1.98 1 95.02 177 GLU B O 1
ATOM 3554 N N . ASP B 1 178 ? 19.11 18.871 3.442 1 94.95 178 ASP B N 1
ATOM 3555 C CA . ASP B 1 178 ? 17.878 19.02 2.672 1 94.95 178 ASP B CA 1
ATOM 3556 C C . ASP B 1 178 ? 18.076 19.978 1.5 1 94.95 178 ASP B C 1
ATOM 3558 O O . ASP B 1 178 ? 18.783 20.981 1.622 1 94.95 178 ASP B O 1
ATOM 3562 N N . TYR B 1 179 ? 17.42 19.663 0.339 1 95.49 179 TYR B N 1
ATOM 3563 C CA . TYR B 1 179 ? 17.256 20.715 -0.658 1 95.49 179 TYR B CA 1
ATOM 3564 C C . TYR B 1 179 ? 16.573 21.936 -0.055 1 95.49 179 TYR B C 1
ATOM 3566 O O . TYR B 1 179 ? 15.793 21.815 0.892 1 95.49 179 TYR B O 1
ATOM 3574 N N . PRO B 1 180 ? 16.94 23.105 -0.589 1 95.71 180 PRO B N 1
ATOM 3575 C CA . PRO B 1 180 ? 16.216 24.286 -0.111 1 95.71 180 PRO B CA 1
ATOM 3576 C C . PRO B 1 180 ? 14.701 24.135 -0.224 1 95.71 180 PRO B C 1
ATOM 3578 O O . PRO B 1 180 ? 14.19 23.782 -1.29 1 95.71 180 PRO B O 1
ATOM 3581 N N . GLY B 1 181 ? 14.025 24.364 0.882 1 97.04 181 GLY B N 1
ATOM 3582 C CA . GLY B 1 181 ? 12.573 24.27 0.9 1 97.04 181 GLY B CA 1
ATOM 3583 C C . GLY B 1 181 ? 12.069 22.862 1.151 1 97.04 181 GLY B C 1
ATOM 3584 O O . GLY B 1 181 ? 10.872 22.595 1.032 1 97.04 181 GLY B O 1
ATOM 3585 N N . TRP B 1 182 ? 12.928 21.915 1.42 1 97.49 182 TRP B N 1
ATOM 3586 C CA . TRP B 1 182 ? 12.555 20.536 1.713 1 97.49 182 TRP B CA 1
ATOM 3587 C C . TRP B 1 182 ? 12.812 20.202 3.179 1 97.49 182 TRP B C 1
ATOM 3589 O O . TRP B 1 182 ? 13.614 20.864 3.841 1 97.49 182 TRP B O 1
ATOM 3599 N N . LYS B 1 183 ? 12.144 19.281 3.719 1 97.3 183 LYS B N 1
ATOM 3600 C CA . LYS B 1 183 ? 12.412 18.74 5.048 1 97.3 183 LYS B CA 1
ATOM 3601 C C . LYS B 1 183 ? 12.297 17.218 5.056 1 97.3 183 LYS B C 1
ATOM 3603 O O . LYS B 1 183 ? 11.276 16.665 4.641 1 97.3 183 LYS B O 1
ATOM 3608 N N . PHE B 1 184 ? 13.331 16.618 5.538 1 96.67 184 PHE B N 1
ATOM 3609 C CA . PHE B 1 184 ? 13.451 15.166 5.604 1 96.67 184 PHE B CA 1
ATOM 3610 C C . PHE B 1 184 ? 12.98 14.644 6.956 1 96.67 184 PHE B C 1
ATOM 3612 O O . PHE B 1 184 ? 13.357 15.181 8 1 96.67 184 PHE B O 1
ATOM 3619 N N . HIS B 1 185 ? 12.068 13.576 6.934 1 96.76 185 HIS B N 1
ATOM 3620 C CA . HIS B 1 185 ? 11.666 12.812 8.109 1 96.76 185 HIS B CA 1
ATOM 3621 C C . HIS B 1 185 ? 11.891 11.318 7.9 1 96.76 185 HIS B C 1
ATOM 3623 O O . HIS B 1 185 ? 11.475 10.76 6.882 1 96.76 185 HIS B O 1
ATOM 3629 N N . MET B 1 186 ? 12.577 10.699 8.835 1 96.54 186 MET B N 1
ATOM 3630 C CA . MET B 1 186 ? 12.578 9.24 8.898 1 96.54 186 MET B CA 1
ATOM 3631 C C . MET B 1 186 ? 11.496 8.736 9.847 1 96.54 186 MET B C 1
ATOM 3633 O O . MET B 1 186 ? 11.486 9.087 11.028 1 96.54 186 MET B O 1
ATOM 3637 N N . LEU B 1 187 ? 10.639 7.91 9.268 1 95.32 187 LEU B N 1
ATOM 3638 C CA . LEU B 1 187 ? 9.507 7.394 10.031 1 95.32 187 LEU B CA 1
ATOM 3639 C C . LEU B 1 187 ? 9.633 5.888 10.239 1 95.32 187 LEU B C 1
ATOM 3641 O O . LEU B 1 187 ? 10.165 5.181 9.38 1 95.32 187 LEU B O 1
ATOM 3645 N N . LYS B 1 188 ? 9.165 5.462 11.361 1 92.24 188 LYS B N 1
ATOM 3646 C CA . LYS B 1 188 ? 9.09 4.036 11.665 1 92.24 188 LYS B CA 1
ATOM 3647 C C . LYS B 1 188 ? 7.66 3.619 11.995 1 92.24 188 LYS B C 1
ATOM 3649 O O . LYS B 1 188 ? 7.016 4.218 12.859 1 92.24 188 LYS B O 1
ATOM 3654 N N . GLY B 1 189 ? 7.231 2.605 11.321 1 89.03 189 GLY B N 1
ATOM 3655 C CA . GLY B 1 189 ? 5.876 2.115 11.516 1 89.03 189 GLY B CA 1
ATOM 3656 C C . GLY B 1 189 ? 5.647 1.524 12.894 1 89.03 189 GLY B C 1
ATOM 3657 O O . GLY B 1 189 ? 6.456 0.728 13.376 1 89.03 189 GLY B O 1
ATOM 3658 N N . GLN B 1 190 ? 4.516 1.895 13.481 1 82.9 190 GLN B N 1
ATOM 3659 C CA . GLN B 1 190 ? 4.163 1.422 14.816 1 82.9 190 GLN B CA 1
ATOM 3660 C C . GLN B 1 190 ? 2.893 0.576 14.782 1 82.9 190 GLN B C 1
ATOM 3662 O O . GLN B 1 190 ? 2.601 -0.152 15.732 1 82.9 190 GLN B O 1
ATOM 3667 N N . GLY B 1 191 ? 2.177 0.765 13.801 1 71.23 191 GLY B N 1
ATOM 3668 C CA . GLY B 1 191 ? 0.908 0.056 13.747 1 71.23 191 GLY B CA 1
ATOM 3669 C C . GLY B 1 191 ? 0.189 0.22 12.421 1 71.23 191 GLY B C 1
ATOM 3670 O O . GLY B 1 191 ? 0.634 0.979 11.557 1 71.23 191 GLY B O 1
ATOM 3671 N N . GLY B 1 192 ? -0.863 -0.574 12.306 1 60.12 192 GLY B N 1
ATOM 3672 C CA . GLY B 1 192 ? -1.642 -0.556 11.079 1 60.12 192 GLY B CA 1
ATOM 3673 C C . GLY B 1 192 ? -1.063 -1.441 9.991 1 60.12 192 GLY B C 1
ATOM 3674 O O . GLY B 1 192 ? -0.617 -2.557 10.264 1 60.12 192 GLY B O 1
ATOM 3675 N N . ASN B 1 193 ? -1.14 -0.937 8.833 1 52.5 193 ASN B N 1
ATOM 3676 C CA . ASN B 1 193 ? -0.827 -1.76 7.67 1 52.5 193 ASN B CA 1
ATOM 3677 C C . ASN B 1 193 ? 0.677 -1.827 7.419 1 52.5 193 ASN B C 1
ATOM 3679 O O . ASN B 1 193 ? 1.139 -2.63 6.607 1 52.5 193 ASN B O 1
ATOM 3683 N N . ARG B 1 194 ? 1.39 -1.047 8.195 1 52.15 194 ARG B N 1
ATOM 3684 C CA . ARG B 1 194 ? 2.827 -1.044 7.94 1 52.15 194 ARG B CA 1
ATOM 3685 C C . ARG B 1 194 ? 3.614 -1.14 9.243 1 52.15 194 ARG B C 1
ATOM 3687 O O . ARG B 1 194 ? 4.449 -0.281 9.534 1 52.15 194 ARG B O 1
ATOM 3694 N N . LEU B 1 195 ? 3.397 -2.167 9.905 1 51.64 195 LEU B N 1
ATOM 3695 C CA . LEU B 1 195 ? 4.11 -2.349 11.165 1 51.64 195 LEU B CA 1
ATOM 3696 C C . LEU B 1 195 ? 5.589 -2.625 10.916 1 51.64 195 LEU B C 1
ATOM 3698 O O . LEU B 1 195 ? 5.939 -3.424 10.045 1 51.64 195 LEU B O 1
ATOM 3702 N N . ASP B 1 196 ? 6.418 -1.811 11.54 1 56.58 196 ASP B N 1
ATOM 3703 C CA . ASP B 1 196 ? 7.872 -1.921 11.605 1 56.58 196 ASP B CA 1
ATOM 3704 C C . ASP B 1 196 ? 8.507 -1.61 10.252 1 56.58 196 ASP B C 1
ATOM 3706 O O . ASP B 1 196 ? 9.644 -2.007 9.989 1 56.58 196 ASP B O 1
ATOM 3710 N N . GLN B 1 197 ? 7.799 -0.983 9.468 1 77.82 197 GLN B N 1
ATOM 3711 C CA . GLN B 1 197 ? 8.324 -0.519 8.189 1 77.82 197 GLN B CA 1
ATOM 3712 C C . GLN B 1 197 ? 8.8 0.928 8.281 1 77.82 197 GLN B C 1
ATOM 3714 O O . GLN B 1 197 ? 8.362 1.676 9.158 1 77.82 197 GLN B O 1
ATOM 3719 N N . TYR B 1 198 ? 9.739 1.161 7.459 1 90.29 198 TYR B N 1
ATOM 3720 C CA . TYR B 1 198 ? 10.302 2.506 7.441 1 90.29 198 TYR B CA 1
ATOM 3721 C C . TYR B 1 198 ? 9.794 3.293 6.239 1 90.29 198 TYR B C 1
ATOM 3723 O O . TYR B 1 198 ? 9.51 2.717 5.186 1 90.29 198 TYR B O 1
ATOM 3731 N N . ALA B 1 199 ? 9.673 4.541 6.451 1 93.07 199 ALA B N 1
ATOM 3732 C CA . ALA B 1 199 ? 9.343 5.443 5.351 1 93.07 199 ALA B CA 1
ATOM 3733 C C . ALA B 1 199 ? 10.091 6.767 5.484 1 93.07 199 ALA B C 1
ATOM 3735 O O . ALA B 1 199 ? 10.255 7.286 6.59 1 93.07 199 ALA B O 1
ATOM 3736 N N . VAL B 1 200 ? 10.522 7.208 4.399 1 95.61 200 VAL B N 1
ATOM 3737 C CA . VAL B 1 200 ? 10.968 8.594 4.311 1 95.61 200 VAL B CA 1
ATOM 3738 C C . VAL B 1 200 ? 9.794 9.491 3.922 1 95.61 200 VAL B C 1
ATOM 3740 O O . VAL B 1 200 ? 9.128 9.249 2.913 1 95.61 200 VAL B O 1
ATOM 3743 N N . MET B 1 201 ? 9.532 10.398 4.724 1 96.69 201 MET B N 1
ATOM 3744 C CA . MET B 1 201 ? 8.576 11.441 4.362 1 96.69 201 MET B CA 1
ATOM 3745 C C . MET B 1 201 ? 9.292 12.753 4.059 1 96.69 201 MET B C 1
ATOM 3747 O O . MET B 1 201 ? 10.051 13.257 4.888 1 96.69 201 MET B O 1
ATOM 3751 N N . LEU B 1 202 ? 9.081 13.281 2.891 1 97.28 202 LEU B N 1
ATOM 3752 C CA . LEU B 1 202 ? 9.61 14.579 2.483 1 97.28 202 LEU B CA 1
ATOM 3753 C C . LEU B 1 202 ? 8.503 15.627 2.44 1 97.28 202 LEU B C 1
ATOM 3755 O O . LEU B 1 202 ? 7.478 15.427 1.786 1 97.28 202 LEU B O 1
ATOM 3759 N N . GLU B 1 203 ? 8.656 16.657 3.179 1 97.99 203 GLU B N 1
ATOM 3760 C CA . GLU B 1 203 ? 7.805 17.831 3.016 1 97.99 203 GLU B CA 1
ATOM 3761 C C . GLU B 1 203 ? 8.476 18.881 2.135 1 97.99 203 GLU B C 1
ATOM 3763 O O . GLU B 1 203 ? 9.591 19.321 2.424 1 97.99 203 GLU B O 1
ATOM 3768 N N . ILE B 1 204 ? 7.839 19.244 1.106 1 98.19 204 ILE B N 1
ATOM 3769 C CA . ILE B 1 204 ? 8.393 20.147 0.102 1 98.19 204 ILE B CA 1
ATOM 3770 C C . ILE B 1 204 ? 7.501 21.378 -0.033 1 98.19 204 ILE B C 1
ATOM 3772 O O . ILE B 1 204 ? 6.278 21.258 -0.142 1 98.19 204 ILE B O 1
ATOM 3776 N N . GLU B 1 205 ? 8.034 22.481 -0.097 1 97.8 205 GLU B N 1
ATOM 3777 C CA . GLU B 1 205 ? 7.312 23.739 0.065 1 97.8 205 GLU B CA 1
ATOM 3778 C C . GLU B 1 205 ? 6.298 23.941 -1.057 1 97.8 205 GLU B C 1
ATOM 3780 O O . GLU B 1 205 ? 5.306 24.652 -0.884 1 97.8 205 GLU B O 1
ATOM 3785 N N . SER B 1 206 ? 6.598 23.39 -2.258 1 97.14 206 SER B N 1
ATOM 3786 C CA . SER B 1 206 ? 5.689 23.572 -3.385 1 97.14 206 SER B CA 1
ATOM 3787 C C . SER B 1 206 ? 6.006 22.598 -4.515 1 97.14 206 SER B C 1
ATOM 3789 O O . SER B 1 206 ? 7.06 21.958 -4.512 1 97.14 206 SER B O 1
ATOM 3791 N N . LEU B 1 207 ? 5.031 22.504 -5.379 1 97.11 207 LEU B N 1
ATOM 3792 C CA . LEU B 1 207 ? 5.262 21.718 -6.585 1 97.11 207 LEU B CA 1
ATOM 3793 C C . LEU B 1 207 ? 6.403 22.307 -7.408 1 97.11 207 LEU B C 1
ATOM 3795 O O . LEU B 1 207 ? 7.209 21.568 -7.978 1 97.11 207 LEU B O 1
ATOM 3799 N N . ALA B 1 208 ? 6.512 23.636 -7.485 1 96.71 208 ALA B N 1
ATOM 3800 C CA . ALA B 1 208 ? 7.6 24.303 -8.195 1 96.71 208 ALA B CA 1
ATOM 3801 C C . ALA B 1 208 ? 8.955 23.918 -7.611 1 96.71 208 ALA B C 1
ATOM 3803 O O . ALA B 1 208 ? 9.916 23.691 -8.35 1 96.71 208 ALA B O 1
ATOM 3804 N N . SER B 1 209 ? 8.961 23.877 -6.306 1 96.84 209 SER B N 1
ATOM 3805 C CA . SER B 1 209 ? 10.194 23.481 -5.634 1 96.84 209 SER B CA 1
ATOM 3806 C C . SER B 1 209 ? 10.578 22.047 -5.983 1 96.84 209 SER B C 1
ATOM 3808 O O . SER B 1 209 ? 11.735 21.768 -6.302 1 96.84 209 SER B O 1
ATOM 3810 N N . LEU B 1 210 ? 9.653 21.113 -5.923 1 97.06 210 LEU B N 1
ATOM 3811 C CA . LEU B 1 210 ? 9.917 19.735 -6.325 1 97.06 210 LEU B CA 1
ATOM 3812 C C . LEU B 1 210 ? 10.446 19.677 -7.754 1 97.06 210 LEU B C 1
ATOM 3814 O O . LEU B 1 210 ? 11.472 19.045 -8.015 1 97.06 210 LEU B O 1
ATOM 3818 N N . ASN B 1 211 ? 9.802 20.403 -8.66 1 96.35 211 ASN B N 1
ATOM 3819 C CA . ASN B 1 211 ? 10.128 20.341 -10.081 1 96.35 211 ASN B CA 1
ATOM 3820 C C . ASN B 1 211 ? 11.477 20.99 -10.376 1 96.35 211 ASN B C 1
ATOM 3822 O O . ASN B 1 211 ? 12.115 20.676 -11.383 1 96.35 211 ASN B O 1
ATOM 3826 N N . ALA B 1 212 ? 11.876 21.893 -9.509 1 96.61 212 ALA B N 1
ATOM 3827 C CA . ALA B 1 212 ? 13.169 22.548 -9.683 1 96.61 212 ALA B CA 1
ATOM 3828 C C . ALA B 1 212 ? 14.314 21.55 -9.532 1 96.61 212 ALA B C 1
ATOM 3830 O O . ALA B 1 212 ? 15.383 21.729 -10.12 1 96.61 212 ALA B O 1
ATOM 3831 N N . PHE B 1 213 ? 14.071 20.465 -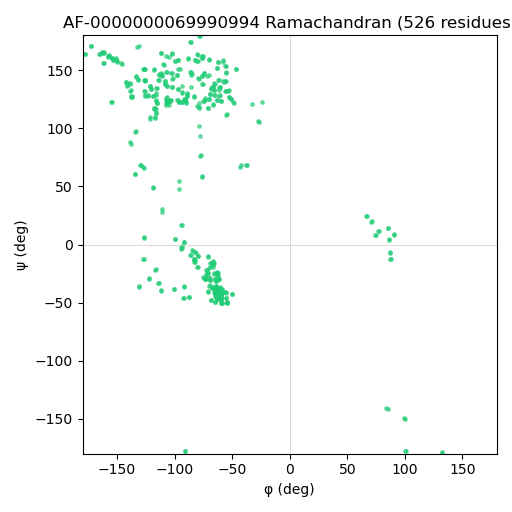8.802 1 95.67 213 PHE B N 1
ATOM 3832 C CA . PHE B 1 213 ? 15.123 19.481 -8.575 1 95.67 213 PHE B CA 1
ATOM 3833 C C . PHE B 1 213 ? 14.806 18.174 -9.293 1 95.67 213 PHE B C 1
ATOM 3835 O O . PHE B 1 213 ? 15.704 17.518 -9.824 1 95.67 213 PHE B O 1
ATOM 3842 N N . HIS B 1 214 ? 13.489 17.84 -9.231 1 93.19 214 HIS B N 1
ATOM 3843 C CA . HIS B 1 214 ? 13.033 16.588 -9.826 1 93.19 214 HIS B CA 1
ATOM 3844 C C . HIS B 1 214 ? 11.712 16.778 -10.564 1 93.19 214 HIS B C 1
ATOM 3846 O O . HIS B 1 214 ? 10.647 16.455 -10.032 1 93.19 214 HIS B O 1
ATOM 3852 N N . PRO B 1 215 ? 11.72 17.136 -11.786 1 92.02 215 PRO B N 1
ATOM 3853 C CA . PRO B 1 215 ? 10.497 17.468 -12.52 1 92.02 215 PRO B CA 1
ATOM 3854 C C . PRO B 1 215 ? 9.689 16.233 -12.911 1 92.02 215 PRO B C 1
ATOM 3856 O O . PRO B 1 215 ? 8.477 16.326 -13.123 1 92.02 215 PRO B O 1
ATOM 3859 N N . GLU B 1 216 ? 10.387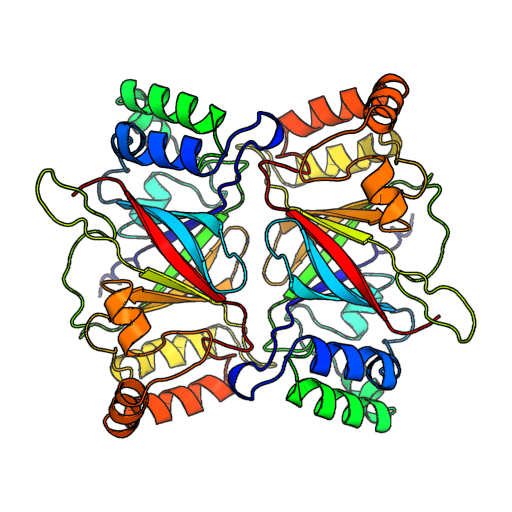 15.098 -13.084 1 84.48 216 GLU B N 1
ATOM 3860 C CA . GLU B 1 216 ? 9.74 13.833 -13.418 1 84.48 216 GLU B CA 1
ATOM 3861 C C . GLU B 1 216 ? 10.256 12.699 -12.536 1 84.48 216 GLU B C 1
ATOM 3863 O O . GLU B 1 216 ? 11.182 12.894 -11.745 1 84.48 216 GLU B O 1
ATOM 3868 N N . LEU B 1 217 ? 9.583 11.656 -12.653 1 78.01 217 LEU B N 1
ATOM 3869 C CA . LEU B 1 217 ? 10 10.501 -11.865 1 78.01 217 LEU B CA 1
ATOM 3870 C C . LEU B 1 217 ? 11.465 10.166 -12.124 1 78.01 217 LEU B C 1
ATOM 3872 O O . LEU B 1 217 ? 11.845 9.859 -13.256 1 78.01 217 LEU B O 1
ATOM 3876 N N . ASP B 1 218 ? 12.306 10.352 -11.158 1 73.32 218 ASP B N 1
ATOM 3877 C CA . ASP B 1 218 ? 13.707 9.951 -11.075 1 73.32 218 ASP B CA 1
ATOM 3878 C C . ASP B 1 218 ? 14.559 10.719 -12.083 1 73.32 218 ASP B C 1
ATOM 3880 O O . ASP B 1 218 ? 15.522 10.178 -12.631 1 73.32 218 ASP B O 1
ATOM 3884 N N . VAL B 1 219 ? 14.112 11.8 -12.445 1 79.77 219 VAL B N 1
ATOM 3885 C CA . VAL B 1 219 ? 14.908 12.704 -13.268 1 79.77 219 VAL B CA 1
ATOM 3886 C C . VAL B 1 219 ? 15.435 13.854 -12.413 1 79.77 219 VAL B C 1
ATOM 3888 O O . VAL B 1 219 ? 14.66 14.557 -11.762 1 79.77 219 VAL B O 1
ATOM 3891 N N . SER B 1 220 ? 16.666 13.976 -12.445 1 87.88 220 SER B N 1
ATOM 3892 C CA . SER B 1 220 ? 17.302 15.063 -11.709 1 87.88 220 SER B CA 1
ATOM 3893 C C . SER B 1 220 ? 17.692 16.207 -12.64 1 87.88 220 SER B C 1
ATOM 3895 O O . SER B 1 220 ? 18.163 15.974 -13.755 1 87.88 220 SER B O 1
ATOM 3897 N N . THR B 1 221 ? 17.554 17.413 -12.164 1 93.45 221 THR B N 1
ATOM 3898 C CA . THR B 1 221 ? 18.003 18.587 -12.905 1 93.45 221 THR B CA 1
ATOM 3899 C C . THR B 1 221 ? 19.477 18.87 -12.63 1 93.45 221 THR B C 1
ATOM 3901 O O . THR B 1 221 ? 20.087 18.232 -11.768 1 93.45 221 THR B O 1
ATOM 3904 N N . GLU B 1 222 ? 19.965 19.837 -13.354 1 95.17 222 GLU B N 1
ATOM 3905 C CA . GLU B 1 222 ? 21.327 20.294 -13.094 1 95.17 222 GLU B CA 1
ATOM 3906 C C . GLU B 1 222 ? 21.447 20.903 -11.7 1 95.17 222 GLU B C 1
ATOM 3908 O O . GLU B 1 222 ? 22.479 20.759 -11.041 1 95.17 222 GLU B O 1
ATOM 3913 N N . LYS B 1 223 ? 20.423 21.571 -11.281 1 95.44 223 LYS B N 1
ATOM 3914 C CA . LYS B 1 223 ? 20.392 22.15 -9.941 1 95.44 223 LYS B CA 1
ATOM 3915 C C . LYS B 1 223 ? 20.533 21.07 -8.872 1 95.44 223 LYS B C 1
ATOM 3917 O O . LYS B 1 223 ? 21.277 21.241 -7.904 1 95.44 223 LYS B O 1
ATOM 3922 N N . ALA B 1 224 ? 19.812 20.022 -9.069 1 93.67 224 ALA B N 1
ATOM 3923 C CA . ALA B 1 224 ? 19.894 18.897 -8.142 1 93.67 224 ALA B CA 1
ATOM 3924 C C . ALA B 1 224 ? 21.298 18.299 -8.128 1 93.67 224 ALA B C 1
ATOM 3926 O O . ALA B 1 224 ? 21.853 18.026 -7.061 1 93.67 224 ALA B O 1
ATOM 3927 N N . LEU B 1 225 ? 21.87 18.13 -9.276 1 93.9 225 LEU B N 1
ATOM 3928 C CA . LEU B 1 225 ? 23.195 17.532 -9.398 1 93.9 225 LEU B CA 1
ATOM 3929 C C . LEU B 1 225 ? 24.252 18.415 -8.745 1 93.9 225 LEU B C 1
ATOM 3931 O O . LEU B 1 225 ? 25.166 17.914 -8.086 1 93.9 225 LEU B O 1
ATOM 3935 N N . THR B 1 226 ? 24.124 19.701 -8.953 1 96.24 226 THR B N 1
ATOM 3936 C CA . THR B 1 226 ? 25.042 20.648 -8.328 1 96.24 226 THR B CA 1
ATOM 3937 C C . THR B 1 226 ? 24.929 20.585 -6.807 1 96.24 226 THR B C 1
ATOM 3939 O O . THR B 1 226 ? 25.943 20.566 -6.105 1 96.24 226 THR B O 1
ATOM 3942 N N . PHE B 1 227 ? 23.755 20.523 -6.331 1 95.15 227 PHE B N 1
ATOM 3943 C CA . PHE B 1 227 ? 23.532 20.435 -4.893 1 95.15 227 PHE B CA 1
ATOM 3944 C C . PHE B 1 227 ? 24.203 19.194 -4.316 1 95.15 227 PHE B C 1
ATOM 3946 O O . PHE B 1 227 ? 24.866 19.267 -3.279 1 95.15 227 PHE B O 1
ATOM 3953 N N . VAL B 1 228 ? 24.019 18.095 -4.945 1 91.72 228 VAL B N 1
ATOM 3954 C CA . VAL B 1 228 ? 24.601 16.832 -4.504 1 91.72 228 VAL B CA 1
ATOM 3955 C C . VAL B 1 228 ? 26.123 16.945 -4.475 1 91.72 228 VAL B C 1
ATOM 3957 O O . VAL B 1 228 ? 26.768 16.487 -3.529 1 91.72 228 VAL B O 1
ATOM 3960 N N . ARG B 1 229 ? 26.709 17.58 -5.488 1 94.31 229 ARG B N 1
ATOM 3961 C CA . ARG B 1 229 ? 28.156 17.752 -5.565 1 94.31 229 ARG B CA 1
ATOM 3962 C C . ARG B 1 229 ? 28.666 18.618 -4.418 1 94.31 229 ARG B C 1
ATOM 3964 O O . ARG B 1 229 ? 29.765 18.396 -3.907 1 94.31 229 ARG B O 1
ATOM 3971 N N . GLU B 1 230 ? 27.842 19.5 -4.025 1 95.41 230 GLU B N 1
ATOM 3972 C CA . GLU B 1 230 ? 28.243 20.457 -2.998 1 95.41 230 GLU B CA 1
ATOM 3973 C C . GLU B 1 230 ? 28.011 19.894 -1.599 1 95.41 230 GLU B C 1
ATOM 3975 O O . GLU B 1 230 ? 28.465 20.471 -0.609 1 95.41 230 GLU B O 1
ATOM 3980 N N . HIS B 1 231 ? 27.373 18.798 -1.484 1 93.82 231 HIS B N 1
ATOM 3981 C CA . HIS B 1 231 ? 27.071 18.185 -0.196 1 93.82 231 HIS B CA 1
ATOM 3982 C C . HIS B 1 231 ? 27.475 16.715 -0.177 1 93.82 231 HIS B C 1
ATOM 3984 O O . HIS B 1 231 ? 26.632 15.837 0.022 1 93.82 231 HIS B O 1
ATOM 3990 N N . GLN B 1 232 ? 28.688 16.452 -0.212 1 93.62 232 GLN B N 1
ATOM 3991 C CA . GLN B 1 232 ? 29.269 15.127 -0.4 1 93.62 232 GLN B CA 1
ATOM 3992 C C . GLN B 1 232 ? 29.102 14.27 0.852 1 93.62 232 GLN B C 1
ATOM 3994 O O . GLN B 1 232 ? 29.015 13.044 0.765 1 93.62 232 GLN B O 1
ATOM 3999 N N . GLU B 1 233 ? 29.06 14.963 1.953 1 94.27 233 GLU B N 1
ATOM 4000 C CA . GLU B 1 233 ? 28.872 14.204 3.186 1 94.27 233 GLU B CA 1
ATOM 4001 C C . GLU B 1 233 ? 27.527 13.483 3.19 1 94.27 233 GLU B C 1
ATOM 4003 O O . GLU B 1 233 ? 27.426 12.348 3.66 1 94.27 233 GLU B O 1
ATOM 4008 N N . SER B 1 234 ? 26.52 14.126 2.726 1 94.79 234 SER B N 1
ATOM 4009 C CA . SER B 1 234 ? 25.215 13.486 2.6 1 94.79 234 SER B CA 1
ATOM 4010 C C . SER B 1 234 ? 25.281 12.275 1.675 1 94.79 234 SER B C 1
ATOM 4012 O O . SER B 1 234 ? 24.705 11.226 1.975 1 94.79 234 SER B O 1
ATOM 4014 N N . GLU B 1 235 ? 25.956 12.413 0.615 1 93.44 235 GLU B N 1
ATOM 4015 C CA . GLU B 1 235 ? 26.068 11.321 -0.349 1 93.44 235 GLU B CA 1
ATOM 4016 C C . GLU B 1 235 ? 26.787 10.12 0.258 1 93.44 235 GLU B C 1
ATOM 4018 O O . GLU B 1 235 ? 26.415 8.973 0.004 1 93.44 235 GLU B O 1
ATOM 4023 N N . ARG B 1 236 ? 27.808 10.389 1.004 1 95.54 236 ARG B N 1
ATOM 4024 C CA . ARG B 1 236 ? 28.509 9.311 1.694 1 95.54 236 ARG B CA 1
ATOM 4025 C C . ARG B 1 236 ? 27.579 8.582 2.658 1 95.54 236 ARG B C 1
ATOM 4027 O O . ARG B 1 236 ? 27.595 7.352 2.733 1 95.54 236 ARG B O 1
ATOM 4034 N N . MET B 1 237 ? 26.867 9.379 3.359 1 95.9 237 MET B N 1
ATOM 4035 C CA . MET B 1 237 ? 25.903 8.786 4.282 1 95.9 237 MET B CA 1
ATOM 4036 C C . MET B 1 237 ? 24.901 7.913 3.534 1 95.9 237 MET B C 1
ATOM 4038 O O . MET B 1 237 ? 24.541 6.832 4.004 1 95.9 237 MET B O 1
ATOM 4042 N N . TYR B 1 238 ? 24.463 8.355 2.362 1 94.15 238 TYR B N 1
ATOM 4043 C CA . TYR B 1 238 ? 23.515 7.586 1.563 1 94.15 238 TYR B CA 1
ATOM 4044 C C . TYR B 1 238 ? 24.139 6.282 1.082 1 94.15 238 TYR B C 1
ATOM 4046 O O . TYR B 1 238 ? 23.459 5.256 0.998 1 94.15 238 TYR B O 1
ATOM 4054 N N . GLU B 1 239 ? 25.379 6.303 0.76 1 95.14 239 GLU B N 1
ATOM 4055 C CA . GLU B 1 239 ? 26.082 5.079 0.385 1 95.14 239 GLU B CA 1
ATOM 4056 C C . GLU B 1 239 ? 26.1 4.078 1.537 1 95.14 239 GLU B C 1
ATOM 4058 O O . GLU B 1 239 ? 25.908 2.879 1.327 1 95.14 239 GLU B O 1
ATOM 4063 N N . GLU B 1 240 ? 26.377 4.612 2.729 1 97.37 240 GLU B N 1
ATOM 4064 C CA . GLU B 1 240 ? 26.33 3.766 3.917 1 97.37 240 GLU B CA 1
ATOM 4065 C C . GLU B 1 240 ? 24.922 3.231 4.159 1 97.37 240 GLU B C 1
ATOM 4067 O O . GLU B 1 240 ? 24.746 2.057 4.49 1 97.37 240 GLU B O 1
ATOM 4072 N N . TRP B 1 241 ? 23.931 4.107 3.959 1 96.69 241 TRP B N 1
ATOM 4073 C CA . TRP B 1 241 ? 22.53 3.721 4.084 1 96.69 241 TRP B CA 1
ATOM 4074 C C . TRP B 1 241 ? 22.198 2.563 3.149 1 96.69 241 TRP B C 1
ATOM 4076 O O . TRP B 1 241 ? 21.509 1.619 3.541 1 96.69 241 TRP B O 1
ATOM 4086 N N . ARG B 1 242 ? 22.673 2.545 1.99 1 94.43 242 ARG B N 1
ATOM 4087 C CA . ARG B 1 242 ? 22.352 1.559 0.964 1 94.43 242 ARG B CA 1
ATOM 4088 C C . ARG B 1 242 ? 22.872 0.178 1.35 1 94.43 242 ARG B C 1
ATOM 4090 O O . ARG B 1 242 ? 22.436 -0.833 0.794 1 94.43 242 ARG B O 1
ATOM 4097 N N . GLN B 1 243 ? 23.719 0.143 2.293 1 96.21 243 GLN B N 1
ATOM 4098 C CA . GLN B 1 243 ? 24.212 -1.138 2.79 1 96.21 243 GLN B CA 1
ATOM 4099 C C . GLN B 1 243 ? 23.241 -1.747 3.797 1 96.21 243 GLN B C 1
ATOM 4101 O O . GLN B 1 243 ? 23.357 -2.924 4.146 1 96.21 243 GLN B O 1
ATOM 4106 N N . LEU B 1 244 ? 22.307 -0.937 4.242 1 95.92 244 LEU B N 1
ATOM 4107 C CA . LEU B 1 244 ? 21.444 -1.381 5.332 1 95.92 244 LEU B CA 1
ATOM 4108 C C . LEU B 1 244 ? 20.002 -1.531 4.857 1 95.92 244 LEU B C 1
ATOM 4110 O O . LEU B 1 244 ? 19.262 -2.375 5.366 1 95.92 244 LEU B O 1
ATOM 4114 N N . ALA B 1 245 ? 19.591 -0.734 3.961 1 93.78 245 ALA B N 1
ATOM 4115 C CA . ALA B 1 245 ? 18.197 -0.674 3.53 1 93.78 245 ALA B CA 1
ATOM 4116 C C . ALA B 1 245 ? 18.087 -0.152 2.101 1 93.78 245 ALA B C 1
ATOM 4118 O O . ALA B 1 245 ? 19.042 0.416 1.565 1 93.78 245 ALA B O 1
ATOM 4119 N N . SER B 1 246 ? 16.94 -0.448 1.504 1 91.39 246 SER B N 1
ATOM 4120 C CA . SER B 1 246 ? 16.644 0.214 0.238 1 91.39 246 SER B CA 1
ATOM 4121 C C . SER B 1 246 ? 16.654 1.731 0.392 1 91.39 246 SER B C 1
ATOM 4123 O O . SER B 1 246 ? 16.566 2.248 1.508 1 91.39 246 SER B O 1
ATOM 4125 N N . PHE B 1 247 ? 16.866 2.354 -0.685 1 87.58 247 PHE B N 1
ATOM 4126 C CA . PHE B 1 247 ? 16.968 3.808 -0.653 1 87.58 247 PHE B CA 1
ATOM 4127 C C . PHE B 1 247 ? 15.708 4.452 -1.218 1 87.58 247 PHE B C 1
ATOM 4129 O O . PHE B 1 247 ? 14.904 3.785 -1.872 1 87.58 247 PHE B O 1
ATOM 4136 N N . SER B 1 248 ? 15.546 5.714 -0.874 1 78.97 248 SER B N 1
ATOM 4137 C CA . SER B 1 248 ? 14.399 6.508 -1.301 1 78.97 248 SER B CA 1
ATOM 4138 C C . SER B 1 248 ? 14.402 6.716 -2.812 1 78.97 248 SER B C 1
ATOM 4140 O O . SER B 1 248 ? 15.452 6.967 -3.406 1 78.97 248 SER B O 1
ATOM 4142 N N . GLY B 1 249 ? 13.203 6.488 -3.427 1 75.88 249 GLY B N 1
ATOM 4143 C CA . GLY B 1 249 ? 13.055 6.692 -4.859 1 75.88 249 GLY B CA 1
ATOM 4144 C C . GLY B 1 249 ? 13.111 5.402 -5.654 1 75.88 249 GLY B C 1
ATOM 4145 O O . GLY B 1 249 ? 13.132 4.312 -5.078 1 75.88 249 GLY B O 1
ATOM 4146 N N . ALA B 1 250 ? 13.034 5.512 -6.988 1 70.77 250 ALA B N 1
ATOM 4147 C CA . ALA B 1 250 ? 13.088 4.34 -7.859 1 70.77 250 ALA B CA 1
ATOM 4148 C C . ALA B 1 250 ? 14.375 3.55 -7.636 1 70.77 250 ALA B C 1
ATOM 4150 O O . ALA B 1 250 ? 15.43 4.131 -7.373 1 70.77 250 ALA B O 1
ATOM 4151 N N . PRO B 1 251 ? 14.236 2.366 -7.657 1 77.28 251 PRO B N 1
ATOM 4152 C CA . PRO B 1 251 ? 13.084 1.55 -8.048 1 77.28 251 PRO B CA 1
ATOM 4153 C C . PRO B 1 251 ? 12.194 1.18 -6.863 1 77.28 251 PRO B C 1
ATOM 4155 O O . PRO B 1 251 ? 11.301 0.34 -6.996 1 77.28 251 PRO B O 1
ATOM 4158 N N . GLN B 1 252 ? 12.355 1.866 -5.792 1 80.26 252 GLN B N 1
ATOM 4159 C CA . GLN B 1 252 ? 11.52 1.564 -4.634 1 80.26 252 GLN B CA 1
ATOM 4160 C C . GLN B 1 252 ? 10.137 2.193 -4.775 1 80.26 252 GLN B C 1
ATOM 4162 O O . GLN B 1 252 ? 9.945 3.113 -5.573 1 80.26 252 GLN B O 1
ATOM 4167 N N . VAL B 1 253 ? 9.229 1.732 -4.012 1 83.27 253 VAL B N 1
ATOM 4168 C CA . VAL B 1 253 ? 7.847 2.2 -4.027 1 83.27 253 VAL B CA 1
ATOM 4169 C C . VAL B 1 253 ? 7.755 3.56 -3.338 1 83.27 253 VAL B C 1
ATOM 4171 O O . VAL B 1 253 ? 8.19 3.714 -2.195 1 83.27 253 VAL B O 1
ATOM 4174 N N . TYR B 1 254 ? 7.23 4.5 -4.083 1 89.62 254 TYR B N 1
ATOM 4175 C CA . TYR B 1 254 ? 7.022 5.815 -3.487 1 89.62 254 TYR B CA 1
ATOM 4176 C C . TYR B 1 254 ? 5.884 6.554 -4.179 1 89.62 254 TYR B C 1
ATOM 4178 O O . TYR B 1 254 ? 5.477 6.185 -5.284 1 89.62 254 TYR B O 1
ATOM 4186 N N . THR B 1 255 ? 5.317 7.505 -3.509 1 92.67 255 THR B N 1
ATOM 4187 C CA . THR B 1 255 ? 4.337 8.429 -4.07 1 92.67 255 THR B CA 1
ATOM 4188 C C . THR B 1 255 ? 4.615 9.857 -3.609 1 92.67 255 THR B C 1
ATOM 4190 O O . THR B 1 255 ? 4.878 10.093 -2.428 1 92.67 255 THR B O 1
ATOM 4193 N N . ASP B 1 256 ? 4.699 10.74 -4.546 1 95.34 256 ASP B N 1
ATOM 4194 C CA . ASP B 1 256 ? 4.616 12.163 -4.23 1 95.34 256 ASP B CA 1
ATOM 4195 C C . ASP B 1 256 ? 3.169 12.65 -4.264 1 95.34 256 ASP B C 1
ATOM 4197 O O . ASP B 1 256 ? 2.45 12.408 -5.236 1 95.34 256 ASP B O 1
ATOM 4201 N N . TYR B 1 257 ? 2.794 13.278 -3.202 1 97.46 257 TYR B N 1
ATOM 4202 C CA . TYR B 1 257 ? 1.433 13.789 -3.08 1 97.46 257 TYR B CA 1
ATOM 4203 C C . TYR B 1 257 ? 1.42 15.313 -3.093 1 97.46 257 TYR B C 1
ATOM 4205 O O . TYR B 1 257 ? 2.34 15.953 -2.579 1 97.46 257 TYR B O 1
ATOM 4213 N N . ILE B 1 258 ? 0.395 15.865 -3.639 1 98.12 258 ILE B N 1
ATOM 4214 C CA . ILE B 1 258 ? 0.116 17.285 -3.454 1 98.12 258 ILE B CA 1
ATOM 4215 C C . ILE B 1 258 ? -0.992 17.463 -2.419 1 98.12 258 ILE B C 1
ATOM 4217 O O . ILE B 1 258 ? -1.954 16.691 -2.392 1 98.12 258 ILE B O 1
ATOM 4221 N N . THR B 1 259 ? -0.811 18.383 -1.525 1 97.86 259 THR B N 1
ATOM 4222 C CA . THR B 1 259 ? -1.854 18.676 -0.549 1 97.86 259 THR B CA 1
ATOM 4223 C C . THR B 1 259 ? -2.985 19.476 -1.19 1 97.86 259 THR B C 1
ATOM 4225 O O . THR B 1 259 ? -2.736 20.416 -1.947 1 97.86 259 THR B O 1
ATOM 4228 N N . ILE B 1 260 ? -4.215 19.122 -0.846 1 96.68 260 ILE B N 1
ATOM 4229 C CA . ILE B 1 260 ? -5.288 19.814 -1.551 1 96.68 260 ILE B CA 1
ATOM 4230 C C . ILE B 1 260 ? -6.263 20.417 -0.543 1 96.68 260 ILE B C 1
ATOM 4232 O O . ILE B 1 260 ? -7.134 21.21 -0.91 1 96.68 260 ILE B O 1
ATOM 4236 N N . ALA B 1 261 ? -6.152 20.038 0.712 1 96.72 261 ALA B N 1
ATOM 4237 C CA . ALA B 1 261 ? -6.967 20.591 1.791 1 96.72 261 ALA B CA 1
ATOM 4238 C C . ALA B 1 261 ? -6.348 20.293 3.154 1 96.72 261 ALA B C 1
ATOM 4240 O O . ALA B 1 261 ? -5.456 19.449 3.267 1 96.72 261 ALA B O 1
ATOM 4241 N N . GLY B 1 262 ? -6.735 20.909 4.178 1 95.77 262 GLY B N 1
ATOM 4242 C CA . GLY B 1 262 ? -6.281 20.711 5.545 1 95.77 262 GLY B CA 1
ATOM 4243 C C . GLY B 1 262 ? -6.997 21.599 6.546 1 95.77 262 GLY B C 1
ATOM 4244 O O . GLY B 1 262 ? -7.707 22.531 6.161 1 95.77 262 GLY B O 1
ATOM 4245 N N . ASN B 1 263 ? -6.791 21.137 7.785 1 89.53 263 ASN B N 1
ATOM 4246 C CA . ASN B 1 263 ? -7.418 21.975 8.801 1 89.53 263 ASN B CA 1
ATOM 4247 C C . ASN B 1 263 ? -6.593 23.228 9.082 1 89.53 263 ASN B C 1
ATOM 4249 O O . ASN B 1 263 ? -5.362 23.179 9.082 1 89.53 263 ASN B O 1
ATOM 4253 N N . GLY B 1 264 ? -6.905 24.451 8.582 1 67.61 264 GLY B N 1
ATOM 4254 C CA . GLY B 1 264 ? -6.326 25.783 8.64 1 67.61 264 GLY B CA 1
ATOM 4255 C C . GLY B 1 264 ? -5.632 26.075 9.957 1 67.61 264 GLY B C 1
ATOM 4256 O O . GLY B 1 264 ? -5.839 25.368 10.945 1 67.61 264 GLY B O 1
ATOM 4257 N N . ASP B 1 265 ? -4.233 26.414 9.986 1 59.57 265 ASP B N 1
ATOM 4258 C CA . ASP B 1 265 ? -3.809 27.14 11.18 1 59.57 265 ASP B CA 1
ATOM 4259 C C . ASP B 1 265 ? -4.691 28.363 11.421 1 59.57 265 ASP B C 1
ATOM 4261 O O . ASP B 1 265 ? -5.28 28.905 10.484 1 59.57 265 ASP B O 1
#

pLDDT: mean 91.38, std 10.33, range [24.84, 98.23]

Organism: NCBI:txid53407

Foldseek 3Di:
DPPQAFKKKKKFWKDWPVVVPFDPVNLLVLCAPPVLQQDDDVQKKKFKWAFCDFDRHRTIMIMMIHRHPVRVCQAAPQQRAGDPNVVVVVVVVVVNVVSVVVSVNTIDDSGPPTAMWMWGWLDKAPPAQADDDDCWDDDPPDDIFKKKKKKFWKDWDPPADLVNLSCLCNVCVNLADDDHQKMWTWIATPHTPHHGIIIIIMIGRDLVRCCQAPVDAPDGDPVVVVVCVVRVSNVVSVVVVVNTMDDGGPPGGMTMIITSHMNHD/DPPQAFKKKKKFWKDWPVVVVFDPVNLLVLCAPPVLQQDDDVQKKKFKWAFCDFDRHRTIMIMMIHRHPVRVCQAANQQRAGDPNVVVVVVVVVVNVVSVVVSVNTIDDSGPPTAMWMWGWLDKAPPAQADDDDCWDDDPPDDIFKKKKKKFWKDWDPPADLVNLSCLCNVCVNLADDDHQKMWTWIATPHTPHHGIIIIIMIGRDLVRCCQAPVDAPDGDPVVVVVCVVRVSNVVSVVVVVNTMDDGGPPGGMTMIITSHMNHD